Protein AF-0000000084342185 (afdb_homodimer)

Secondary structure (DSSP, 8-state):
-----EEEE--S-HHHHHHHHHHHHHHHS---EEE--TTS----EEEEEEEETTEEEEEEEE-SEEEEE-HHHHHT--S-EEEEEEEEES-EEEEETTEEEEE-TT-EEEEETTS-EEEEE-S-EEEEEEEEEHHHHHHHHTT----S-----TTSHHHHHHHHHHHHHHHHGGG--HHHHHHHHHHHHHHHHHHHHHS----TTTTHHHHHHHHHHHHHHHTTTTT--HHHHHHHTT--HHHHHHHHHTTT--HHHHHHHHHHHHHHHHHHH----HHHHHHHTT-SSHHHHHHHHHHHHSS-HHHHHHHHHTT--S------------------------/-----EEEE--S-HHHHHHHHHHHHHHHS---EEE--TTSS---EEEEEEEETTEEEEEEEE-SEEEEE-HHHHHT--S-EEEEEEEEES-EEEEETTEEEEE-TT-EEEEETTS-EEEEE-S-EEEEEEEEEHHHHHHHT-S----S-B---TTSHHHHHHHHHHHHHHHHGGG--HHHHHHHHHHHHHHHHHHHHHT----TTTTHHHHHHHHHHHHHHHTTTTT--HHHHHHHTTS-HHHHHHHHHTTT--HHHHHHHHHHHHHHHHHHH----HHHHHHHTT-SSHHHHHHHHHHHHSS-HHHHHHHHHSTT--------------------------

Foldseek 3Di:
DQQDKDKDKQDDDQVCRQVSVQVVCCVQPFHKRKADDPPPPDKMKMKIWGDLPPKIKMKMKIFWMKIKDDPVRLVVDDAKKKKKKAWQAAWKWKDWPRDIDIHHHQFIWIFISNGMMMMTGHGITIMMMMIGGLLLLCLQQNLQQLPGTDGQGSVDPLNVVLVVLVVVCVVCSNPDDPVVSNVSSVVNSVSVVVSSVSPPVPDVVVCVLVVLSNVLLVVLLVQQQDPDDLCNSCVVSVHDSVSQQCSQVVRPHGSVRSSLSNLLVVLLVCLQPHPDDLQVSCVRRPHPGSVVSQVSNCVSPVHGSVVSSCCNVVCNDPDPPPDCPPPPPPPPPPPPPVPPPD/DAQDKDKDKADDDPVCRQVSVQVVCCVQPFHKRKADDPPPPDKMKMKIWGDLPPKIKMKMKIFWMKIKDDPVRLVVDFAKKKKKKAWQAAWKWKDWPRDIDIHHHQWIKIFISNGMMMMTGHGITIMMMMIGGLLLLCQQQNPQQPPGTGTQGSVDPLNVVLVVLVVVCVVCSNPDDPVVSNVSSVVNSVSVVVSSVSPPPPPPVVCVLVVLRSVLRVVLSVQQQDPDDLCNSCVVSVHDSVVQQCSQVVRPHGSVRSSLSNLLSVLLVCLQPHPDDLQVSCVRRPHPGSVVSQVSNCVNRVHGSVVSSCCNVVVPPPPPVPPVPVPPPPPPCCVCPVPPPD

Nearest PDB structures (foldseek):
  5nla-assembly1_A  TM=6.655E-01  e=1.066E-16  Sinorhizobium meliloti 1021
  3mkl-assembly2_B  TM=9.297E-01  e=4.051E-05  Escherichia coli K-12
  3mkl-assembly1_A  TM=9.277E-01  e=9.573E-05  Escherichia coli K-12
  6p7t-assembly1_A  TM=4.410E-01  e=3.151E-09  Vibrio cholerae
  6xiu-assembly1_B-2  TM=4.130E-01  e=1.259E-09  Escherichia coli

InterPro domains:
  IPR009057 Homedomain-like superfamily [SSF46689] (262-311)
  IPR018060 AraC-like, DNA binding HTH domain [PF12833] (234-310)
  IPR018060 AraC-like, DNA binding HTH domain [PS01124] (214-311)
  IPR018060 AraC-like, DNA binding HTH domain [SM00342] (227-309)
  IPR018062 HTH domain AraC-type, conserved site [PS00041] (263-305)
  IPR020449 Transcription regulator HTH, AraC- type, HTH domain [PR00032] (278-293)
  IPR020449 Transcription regulator HTH, AraC- type, HTH domain [PR00032] (293-309)
  IPR035418 Transcription regulator HTH, AraC- type, ligand binding domain-like [PF14525] (21-196)
  IPR050204 AraC/XylS family transcriptional regulators [PTHR46796] (29-312)

Sequence (684 aa):
MTRDEEFWTTGGPADTVADQWREMLSATHLPWSVAVPPDQGPFTAWVRRWWIDDLALVDCECGPCSGSRTRRELAATEGEFVVVLTTLAGRETVSQNDADVGMRPGDAVAWDSTRPARFAVREPLAKRSLLIPRAALEEVAGRAPISGGVMLDGRKPATRLLTSYLDTLSRSLPELDQSAIIAARNATLELFIGALRSGTDTPATSMAQPALRAQMDRYIERHLLEAVTPKDVAAAHGVSVRTVNRIFNATGETVSEVIRVRRLARAREELAESDRSIATIAHRFGFSDTSHFSRSFKAQYGISPSAYRAERARGASVQRPVAAVHRAGVRRKETGVTVAQGMTRDEEFWTTGGPADTVADQWREMLSATHLPWSVAVPPDQGPFTAWVRRWWIDDLALVDCECGPCSGSRTRRELAATEGEFVVVLTTLAGRETVSQNDADVGMRPGDAVAWDSTRPARFAVREPLAKRSLLIPRAALEEVAGRAPISGGVMLDGRKPATRLLTSYLDTLSRSLPELDQSAIIAARNATLELFIGALRSGTDTPATSMAQPALRAQMDRYIERHLLEAVTPKDVAAAHGVSVRTVNRIFNATGETVSEVIRVRRLARAREELAESDRSIATIAHRFGFSDTSHFSRSFKAQYGISPSAYRAERARGASVQRPVAAVHRAGVRRKETGVTVAQG

Solvent-accessible surface area (backbone atoms only — not comparable to full-atom values): 35220 Å² total; per-residue (Å²): 80,69,73,53,70,43,79,48,66,62,71,78,59,78,87,48,39,49,59,51,48,31,51,49,39,34,73,71,71,49,48,46,49,61,49,57,64,81,85,70,61,85,75,45,35,38,38,38,35,36,63,36,73,83,28,36,41,33,41,38,35,34,42,49,30,35,36,37,28,49,72,69,31,46,70,69,41,86,76,51,35,38,36,37,42,31,32,66,36,48,39,38,35,41,31,45,92,89,40,76,45,78,41,43,57,61,28,33,38,31,40,36,56,86,46,55,36,38,40,39,29,80,36,59,28,32,34,39,35,39,41,35,40,44,62,60,50,26,46,72,64,26,43,52,49,72,62,70,58,48,68,38,56,32,85,38,47,32,34,40,51,38,54,53,43,49,55,54,44,67,74,37,51,81,64,39,50,71,55,23,31,51,17,49,36,53,21,49,51,31,27,48,51,12,22,58,55,61,65,56,78,65,59,69,76,74,34,61,40,51,39,42,43,49,44,47,37,51,50,40,57,32,12,27,28,24,94,68,40,49,61,51,56,8,48,32,57,66,42,48,49,65,53,44,39,47,55,30,40,71,28,75,23,48,53,64,54,34,40,50,46,31,22,46,43,52,43,50,50,43,46,68,66,37,88,68,52,66,55,45,48,21,46,30,42,60,30,93,38,49,64,59,31,38,51,50,37,20,71,64,69,74,43,41,60,67,57,50,30,47,33,48,70,60,16,45,62,75,80,66,74,85,65,84,75,74,70,81,71,77,72,75,73,72,75,72,74,70,77,71,82,118,102,69,73,55,70,44,80,48,66,62,73,80,57,80,86,48,39,48,59,52,48,30,51,49,39,34,73,71,72,47,46,44,48,61,48,57,63,82,85,70,63,84,75,46,34,37,38,38,36,36,64,36,74,83,29,36,42,31,41,36,36,33,42,47,31,35,37,37,29,46,72,68,30,46,70,69,41,81,54,50,34,39,36,37,40,32,31,66,36,48,40,37,35,42,32,36,91,90,41,76,44,79,40,43,57,58,29,29,36,33,37,42,54,85,48,55,34,36,39,38,30,80,37,59,28,32,35,39,35,38,42,35,39,45,55,60,48,29,67,73,60,16,60,64,45,80,63,62,58,41,73,41,53,33,83,38,44,32,36,39,51,37,54,53,44,51,55,54,44,67,73,40,51,79,64,41,50,71,55,23,29,51,18,49,37,54,20,50,52,31,28,50,51,12,24,58,55,61,65,59,76,65,58,74,74,72,37,50,45,52,40,46,42,44,47,49,22,51,36,41,33,6,14,30,56,42,96,69,41,48,61,52,55,7,59,41,67,74,41,48,48,64,51,42,40,46,59,31,41,72,46,75,36,49,54,63,54,43,43,52,46,40,24,44,38,53,40,50,51,38,43,66,53,40,88,58,52,66,54,34,39,18,49,27,42,61,29,92,37,47,66,58,29,37,50,50,36,21,70,62,60,64,42,42,58,66,55,50,26,44,48,50,72,39,27,61,70,67,76,60,70,79,59,78,70,74,68,79,69,76,69,72,74,72,72,71,73,71,76,73,82,118

Organism: Pseudonocardia thermophila (NCBI:txid1848)

Structure (mmCIF, N/CA/C/O backbone):
data_AF-0000000084342185-model_v1
#
loop_
_entity.id
_entity.type
_entity.pdbx_description
1 polymer 'AraC-type DNA-binding protein'
#
loop_
_atom_site.group_PDB
_atom_site.id
_atom_site.type_symbol
_atom_site.label_atom_id
_atom_site.label_alt_id
_atom_site.label_comp_id
_atom_site.label_asym_id
_atom_site.label_entity_id
_atom_site.label_seq_id
_atom_site.pdbx_PDB_ins_code
_atom_site.Cartn_x
_atom_site.Cartn_y
_atom_site.Cartn_z
_atom_site.occupancy
_atom_site.B_iso_or_equiv
_atom_site.auth_seq_id
_atom_site.auth_comp_id
_atom_site.auth_asym_id
_atom_site.auth_atom_id
_atom_site.pdbx_PDB_model_num
ATOM 1 N N . MET A 1 1 ? -0.624 18.109 -13.07 1 25.56 1 MET A N 1
ATOM 2 C CA . MET A 1 1 ? -0.358 18.125 -11.633 1 25.56 1 MET A CA 1
ATOM 3 C C . MET A 1 1 ? 1.118 17.859 -11.352 1 25.56 1 MET A C 1
ATOM 5 O O . MET A 1 1 ? 1.637 16.797 -11.68 1 25.56 1 MET A O 1
ATOM 9 N N . THR A 1 2 ? 1.854 18.734 -11.445 1 32.56 2 THR A N 1
ATOM 10 C CA . THR A 1 2 ? 3.309 18.703 -11.359 1 32.56 2 THR A CA 1
ATOM 11 C C . THR A 1 2 ? 3.762 18.078 -10.047 1 32.56 2 THR A C 1
ATOM 13 O O . THR A 1 2 ? 3.217 18.391 -8.984 1 32.56 2 THR A O 1
ATOM 16 N N . ARG A 1 3 ? 4.09 16.812 -9.992 1 44.78 3 ARG A N 1
ATOM 17 C CA . ARG A 1 3 ? 4.809 16.031 -8.992 1 44.78 3 ARG A CA 1
ATOM 18 C C . ARG A 1 3 ? 5.738 16.922 -8.172 1 44.78 3 ARG A C 1
ATOM 20 O O . ARG A 1 3 ? 6.938 17 -8.453 1 44.78 3 ARG A O 1
ATOM 27 N N . ASP A 1 4 ? 5.297 18.297 -7.801 1 53.16 4 ASP A N 1
ATOM 28 C CA . ASP A 1 4 ? 6.277 19.359 -7.605 1 53.16 4 ASP A CA 1
ATOM 29 C C . ASP A 1 4 ? 6.938 19.266 -6.234 1 53.16 4 ASP A C 1
ATOM 31 O O . ASP A 1 4 ? 6.254 19.047 -5.227 1 53.16 4 ASP A O 1
ATOM 35 N N . GLU A 1 5 ? 8.039 18.734 -6.184 1 58.62 5 GLU A N 1
ATOM 36 C CA . GLU A 1 5 ? 9.016 18.953 -5.121 1 58.62 5 GLU A CA 1
ATOM 37 C C . GLU A 1 5 ? 9.156 20.453 -4.812 1 58.62 5 GLU A C 1
ATOM 39 O O . GLU A 1 5 ? 9.203 21.266 -5.727 1 58.62 5 GLU A O 1
ATOM 44 N N . GLU A 1 6 ? 8.797 20.891 -3.533 1 68.38 6 GLU A N 1
ATOM 45 C CA . GLU A 1 6 ? 9.016 22.266 -3.088 1 68.38 6 GLU A CA 1
ATOM 46 C C . GLU A 1 6 ? 10.188 22.344 -2.113 1 68.38 6 GLU A C 1
ATOM 48 O O . GLU A 1 6 ? 10.383 21.453 -1.291 1 68.38 6 GLU A O 1
ATOM 53 N N . PHE A 1 7 ? 11.094 23.312 -2.363 1 68.75 7 PHE A N 1
ATOM 54 C CA . PHE A 1 7 ? 12.273 23.469 -1.523 1 68.75 7 PHE A CA 1
ATOM 55 C C . PHE A 1 7 ? 12.312 24.859 -0.897 1 68.75 7 PHE A C 1
ATOM 57 O O . PHE A 1 7 ? 12 25.859 -1.56 1 68.75 7 PHE A O 1
ATOM 64 N N . TRP A 1 8 ? 12.445 24.906 0.51 1 71.62 8 TRP A N 1
ATOM 65 C CA . TRP A 1 8 ? 12.594 26.141 1.271 1 71.62 8 TRP A CA 1
ATOM 66 C C . TRP A 1 8 ? 13.93 26.188 2.002 1 71.62 8 TRP A C 1
ATOM 68 O O . TRP A 1 8 ? 14.438 25.141 2.424 1 71.62 8 TRP A O 1
ATOM 78 N N . THR A 1 9 ? 14.656 27.219 2.008 1 76.19 9 THR A N 1
ATOM 79 C CA . THR A 1 9 ? 15.844 27.422 2.83 1 76.19 9 THR A CA 1
ATOM 80 C C . THR A 1 9 ? 15.797 28.766 3.539 1 76.19 9 THR A C 1
ATOM 82 O O . THR A 1 9 ? 15.203 29.719 3.029 1 76.19 9 THR A O 1
ATOM 85 N N . THR A 1 10 ? 16.094 28.75 4.793 1 73.25 10 THR A N 1
ATOM 86 C CA . THR A 1 10 ? 16.203 30.031 5.473 1 73.25 10 THR A CA 1
ATOM 87 C C . THR A 1 10 ? 17.484 30.766 5.027 1 73.25 10 THR A C 1
ATOM 89 O O . THR A 1 10 ? 18.469 30.125 4.648 1 73.25 10 THR A O 1
ATOM 92 N N . GLY A 1 11 ? 17.266 31.984 4.684 1 68.06 11 GLY A N 1
ATOM 93 C CA . GLY A 1 11 ? 18.359 32.875 4.359 1 68.06 11 GLY A CA 1
ATOM 94 C C . GLY A 1 11 ? 18.172 34.281 4.898 1 68.06 11 GLY A C 1
ATOM 95 O O . GLY A 1 11 ? 17.094 34.594 5.426 1 68.06 11 GLY A O 1
ATOM 96 N N . GLY A 1 12 ? 19.203 34.938 5.285 1 61.91 12 GLY A N 1
ATOM 97 C CA . GLY A 1 12 ? 19.141 36.375 5.582 1 61.91 12 GLY A CA 1
ATOM 98 C C . GLY A 1 12 ? 19.562 36.688 7.004 1 61.91 12 GLY A C 1
ATOM 99 O O . GLY A 1 12 ? 20.172 35.875 7.684 1 61.91 12 GLY A O 1
ATOM 100 N N . PRO A 1 13 ? 19.031 37.906 7.457 1 64.75 13 PRO A N 1
ATOM 101 C CA . PRO A 1 13 ? 19.453 38.406 8.766 1 64.75 13 PRO A CA 1
ATOM 102 C C . PRO A 1 13 ? 18.812 37.625 9.922 1 64.75 13 PRO A C 1
ATOM 104 O O . PRO A 1 13 ? 17.703 37.094 9.773 1 64.75 13 PRO A O 1
ATOM 107 N N . ALA A 1 14 ? 19.484 37.438 11.008 1 65.06 14 ALA A N 1
ATOM 108 C CA . ALA A 1 14 ? 19.109 36.719 12.211 1 65.06 14 ALA A CA 1
ATOM 109 C C . ALA A 1 14 ? 17.734 37.156 12.719 1 65.06 14 ALA A C 1
ATOM 111 O O . ALA A 1 14 ? 16.969 36.344 13.25 1 65.06 14 ALA A O 1
ATOM 112 N N . ASP A 1 15 ? 17.406 38.438 12.375 1 68.5 15 ASP A N 1
ATOM 113 C CA . ASP A 1 15 ? 16.203 39 12.984 1 68.5 15 ASP A CA 1
ATOM 114 C C . ASP A 1 15 ? 14.953 38.531 12.266 1 68.5 15 ASP A C 1
ATOM 116 O O . ASP A 1 15 ? 13.852 38.562 12.82 1 68.5 15 ASP A O 1
ATOM 120 N N . THR A 1 16 ? 15.18 38 11.141 1 81.38 16 THR A N 1
ATOM 121 C CA . THR A 1 16 ? 13.992 37.656 10.375 1 81.38 16 THR A CA 1
ATOM 122 C C . THR A 1 16 ? 13.898 36.125 10.219 1 81.38 16 THR A C 1
ATOM 124 O O . THR A 1 16 ? 12.898 35.625 9.711 1 81.38 16 THR A O 1
ATOM 127 N N . VAL A 1 17 ? 14.883 35.5 10.766 1 83.38 17 VAL A N 1
ATOM 128 C CA . VAL A 1 17 ? 14.992 34.094 10.477 1 83.38 17 VAL A CA 1
ATOM 129 C C . VAL A 1 17 ? 13.852 33.312 11.148 1 83.38 17 VAL A C 1
ATOM 131 O O . VAL A 1 17 ? 13.32 32.375 10.578 1 83.38 17 VAL A O 1
ATOM 134 N N . ALA A 1 18 ? 13.5 33.781 12.359 1 85.81 18 ALA A N 1
ATOM 135 C CA . ALA A 1 18 ? 12.414 33.094 13.07 1 85.81 18 ALA A CA 1
ATOM 136 C C . ALA A 1 18 ? 11.094 33.25 12.312 1 85.81 18 ALA A C 1
ATOM 138 O O . ALA A 1 18 ? 10.32 32.281 12.227 1 85.81 18 ALA A O 1
ATOM 139 N N . ASP A 1 19 ? 10.867 34.438 11.758 1 88.69 19 ASP A N 1
ATOM 140 C CA . ASP A 1 19 ? 9.648 34.656 10.984 1 88.69 19 ASP A CA 1
ATOM 141 C C . ASP A 1 19 ? 9.656 33.844 9.695 1 88.69 19 ASP A C 1
ATOM 143 O O . ASP A 1 19 ? 8.625 33.312 9.289 1 88.69 19 ASP A O 1
ATOM 147 N N . GLN A 1 20 ? 10.797 33.844 9.109 1 87.62 20 GLN A N 1
ATOM 148 C CA . GLN A 1 20 ? 10.93 33.031 7.898 1 87.62 20 GLN A CA 1
ATOM 149 C C . GLN A 1 20 ? 10.656 31.547 8.188 1 87.62 20 GLN A C 1
ATOM 151 O O . GLN A 1 20 ? 9.961 30.891 7.422 1 87.62 20 GLN A O 1
ATOM 156 N N . TRP A 1 21 ? 11.266 31.109 9.266 1 91.44 21 TRP A N 1
ATOM 157 C CA . TRP A 1 21 ? 11.086 29.719 9.672 1 91.44 21 TRP A CA 1
ATOM 158 C C . TRP A 1 21 ? 9.625 29.422 9.977 1 91.44 21 TRP A C 1
ATOM 160 O O . TRP A 1 21 ? 9.078 28.406 9.531 1 91.44 21 TRP A O 1
ATOM 170 N N . ARG A 1 22 ? 9 30.297 10.68 1 91.5 22 ARG A N 1
ATOM 171 C CA . ARG A 1 22 ? 7.582 30.156 10.992 1 91.5 22 ARG A CA 1
ATOM 172 C C . ARG A 1 22 ? 6.746 30.047 9.727 1 91.5 22 ARG A C 1
ATOM 174 O O . ARG A 1 22 ? 5.859 29.203 9.633 1 91.5 22 ARG A O 1
ATOM 181 N N . GLU A 1 23 ? 6.988 30.859 8.766 1 90.06 23 GLU A N 1
ATOM 182 C CA . GLU A 1 23 ? 6.254 30.859 7.504 1 90.06 23 GLU A CA 1
ATOM 183 C C . GLU A 1 23 ? 6.488 29.562 6.73 1 90.06 23 GLU A C 1
ATOM 185 O O . GLU A 1 23 ? 5.559 29.016 6.141 1 90.06 23 GLU A O 1
ATOM 190 N N . MET A 1 24 ? 7.73 29.172 6.789 1 89.44 24 MET A N 1
ATOM 191 C CA . MET A 1 24 ? 8.078 27.922 6.109 1 89.44 24 MET A CA 1
ATOM 192 C C . MET A 1 24 ? 7.34 26.734 6.719 1 89.44 24 MET A C 1
ATOM 194 O O . MET A 1 24 ? 6.746 25.938 6 1 89.44 24 MET A O 1
ATOM 198 N N . LEU A 1 25 ? 7.363 26.609 8.023 1 92.62 25 LEU A N 1
ATOM 199 C CA . LEU A 1 25 ? 6.668 25.531 8.711 1 92.62 25 LEU A CA 1
ATOM 200 C C . LEU A 1 25 ? 5.172 25.578 8.422 1 92.62 25 LEU A C 1
ATOM 202 O O . LEU A 1 25 ? 4.551 24.547 8.172 1 92.62 25 LEU A O 1
ATOM 206 N N . SER A 1 26 ? 4.641 26.797 8.453 1 91.31 26 SER A N 1
ATOM 207 C CA . SER A 1 26 ? 3.215 26.969 8.195 1 91.31 26 SER A CA 1
ATOM 208 C C . SER A 1 26 ? 2.857 26.516 6.777 1 91.31 26 SER A C 1
ATOM 210 O O . SER A 1 26 ? 1.807 25.906 6.562 1 91.31 26 SER A O 1
ATOM 212 N N . ALA A 1 27 ? 3.699 26.766 5.863 1 89 27 ALA A N 1
ATOM 213 C CA . ALA A 1 27 ? 3.447 26.453 4.457 1 89 27 ALA A CA 1
ATOM 214 C C . ALA A 1 27 ? 3.617 24.969 4.188 1 89 27 ALA A C 1
ATOM 216 O O . ALA A 1 27 ? 2.965 24.422 3.297 1 89 27 ALA A O 1
ATOM 217 N N . THR A 1 28 ? 4.461 24.328 4.93 1 90.31 28 THR A N 1
ATOM 218 C CA . THR A 1 28 ? 4.848 22.984 4.551 1 90.31 28 THR A CA 1
ATOM 219 C C . THR A 1 28 ? 4.258 21.953 5.516 1 90.31 28 THR A C 1
ATOM 221 O O . THR A 1 28 ? 4.008 20.812 5.141 1 90.31 28 THR A O 1
ATOM 224 N N . HIS A 1 29 ? 4.168 22.281 6.734 1 94.62 29 HIS A N 1
ATOM 225 C CA . HIS A 1 29 ? 3.6 21.406 7.758 1 94.62 29 HIS A CA 1
ATOM 226 C C . HIS A 1 29 ? 2.244 21.922 8.227 1 94.62 29 HIS A C 1
ATOM 228 O O . HIS A 1 29 ? 1.23 21.734 7.555 1 94.62 29 HIS A O 1
ATOM 234 N N . LEU A 1 30 ? 2.246 22.656 9.227 1 94.81 30 LEU A N 1
ATOM 235 C CA . LEU A 1 30 ? 1.118 23.312 9.875 1 94.81 30 LEU A CA 1
ATOM 236 C C . LEU A 1 30 ? 1.566 24.578 10.586 1 94.81 30 LEU A C 1
ATOM 238 O O . LEU A 1 30 ? 2.76 24.781 10.836 1 94.81 30 LEU A O 1
ATOM 242 N N . PRO A 1 31 ? 0.577 25.469 10.859 1 95.69 31 PRO A N 1
ATOM 243 C CA . PRO A 1 31 ? 0.958 26.672 11.609 1 95.69 31 PRO A CA 1
ATOM 244 C C . PRO A 1 31 ? 1.521 26.344 12.992 1 95.69 31 PRO A C 1
ATOM 246 O O . PRO A 1 31 ? 0.917 25.578 13.742 1 95.69 31 PRO A O 1
ATOM 249 N N . TRP A 1 32 ? 2.682 26.875 13.297 1 95.81 32 TRP A N 1
ATOM 250 C CA . TRP A 1 32 ? 3.359 26.766 14.578 1 95.81 32 TRP A CA 1
ATOM 251 C C . TRP A 1 32 ? 3.809 28.141 15.078 1 95.81 32 TRP A C 1
ATOM 253 O O . TRP A 1 32 ? 4.203 29 14.281 1 95.81 32 TRP A O 1
ATOM 263 N N . SER A 1 33 ? 3.701 28.375 16.344 1 95.31 33 SER A N 1
ATOM 264 C CA . SER A 1 33 ? 4.535 29.406 16.953 1 95.31 33 SER A CA 1
ATOM 265 C C . SER A 1 33 ? 5.953 28.906 17.188 1 95.31 33 SER A C 1
ATOM 267 O O . SER A 1 33 ? 6.152 27.781 17.672 1 95.31 33 SER A O 1
ATOM 269 N N . VAL A 1 34 ? 6.977 29.656 16.719 1 94.31 34 VAL A N 1
ATOM 270 C CA . VAL A 1 34 ? 8.336 29.125 16.781 1 94.31 34 VAL A CA 1
ATOM 271 C C . VAL A 1 34 ? 9.242 30.125 17.5 1 94.31 34 VAL A C 1
ATOM 273 O O . VAL A 1 34 ? 9 31.328 17.484 1 94.31 34 VAL A O 1
ATOM 276 N N . ALA A 1 35 ? 10.203 29.641 18.172 1 92.19 35 ALA A N 1
ATOM 277 C CA . ALA A 1 35 ? 11.266 30.406 18.812 1 92.19 35 ALA A CA 1
ATOM 278 C C . ALA A 1 35 ? 12.641 29.859 18.453 1 92.19 35 ALA A C 1
ATOM 280 O O . ALA A 1 35 ? 12.852 28.641 18.469 1 92.19 35 ALA A O 1
ATOM 281 N N . VAL A 1 36 ? 13.516 30.688 18.031 1 90.62 36 VAL A N 1
ATOM 282 C CA . VAL A 1 36 ? 14.914 30.359 17.75 1 90.62 36 VAL A CA 1
ATOM 283 C C . VAL A 1 36 ? 15.812 31 18.812 1 90.62 36 VAL A C 1
ATOM 285 O O . VAL A 1 36 ? 15.789 32.219 19.016 1 90.62 36 VAL A O 1
ATOM 288 N N . PRO A 1 37 ? 16.516 30.172 19.438 1 84.75 37 PRO A N 1
ATOM 289 C CA . PRO A 1 37 ? 17.391 30.75 20.453 1 84.75 37 PRO A CA 1
ATOM 290 C C . PRO A 1 37 ? 18.453 31.688 19.875 1 84.75 37 PRO A C 1
ATOM 292 O O . PRO A 1 37 ? 19.078 31.359 18.859 1 84.75 37 PRO A O 1
ATOM 295 N N . PRO A 1 38 ? 18.641 32.844 20.422 1 76.25 38 PRO A N 1
ATOM 296 C CA . PRO A 1 38 ? 19.578 33.812 19.875 1 76.25 38 PRO A CA 1
ATOM 297 C C . PRO A 1 38 ? 21.031 33.406 20.047 1 76.25 38 PRO A C 1
ATOM 299 O O . PRO A 1 38 ? 21.906 33.875 19.297 1 76.25 38 PRO A O 1
ATOM 302 N N . ASP A 1 39 ? 21.328 32.625 20.969 1 71.69 39 ASP A N 1
ATOM 303 C CA . ASP A 1 39 ? 22.719 32.406 21.359 1 71.69 39 ASP A CA 1
ATOM 304 C C . ASP A 1 39 ? 23.312 31.188 20.656 1 71.69 39 ASP A C 1
ATOM 306 O O . ASP A 1 39 ? 24.438 30.781 20.969 1 71.69 39 ASP A O 1
ATOM 310 N N . GLN A 1 40 ? 22.672 30.656 19.703 1 70.06 40 GLN A N 1
ATOM 311 C CA . GLN A 1 40 ? 23.203 29.391 19.172 1 70.06 40 GLN A CA 1
ATOM 312 C C . GLN A 1 40 ? 23.656 29.547 17.734 1 70.06 40 GLN A C 1
ATOM 314 O O . GLN A 1 40 ? 23.594 28.609 16.953 1 70.06 40 GLN A O 1
ATOM 319 N N . GLY A 1 41 ? 24.188 30.734 17.344 1 72.44 41 GLY A N 1
ATOM 320 C CA . GLY A 1 41 ? 24.703 30.891 15.984 1 72.44 41 GLY A CA 1
ATOM 321 C C . GLY A 1 41 ? 23.609 31.062 14.945 1 72.44 41 GLY A C 1
ATOM 322 O O . GLY A 1 41 ? 22.453 31.266 15.297 1 72.44 41 GLY A O 1
ATOM 323 N N . PRO A 1 42 ? 24.094 31.031 13.68 1 78.31 42 PRO A N 1
ATOM 324 C CA . PRO A 1 42 ? 23.125 31.25 12.602 1 78.31 42 PRO A CA 1
ATOM 325 C C . PRO A 1 42 ? 22.156 30.078 12.438 1 78.31 42 PRO A C 1
ATOM 327 O O . PRO A 1 42 ? 22.578 28.922 12.438 1 78.31 42 PRO A O 1
ATOM 330 N N . PHE A 1 43 ? 20.969 30.406 12.484 1 87.25 43 PHE A N 1
ATOM 331 C CA . PHE A 1 43 ? 19.922 29.422 12.281 1 87.25 43 PHE A CA 1
ATOM 332 C C . PHE A 1 43 ? 19.75 29.109 10.797 1 87.25 43 PHE A C 1
ATOM 334 O O . PHE A 1 43 ? 19.609 30.016 9.977 1 87.25 43 PHE A O 1
ATOM 341 N N . THR A 1 44 ? 19.891 27.891 10.508 1 86.31 44 THR A N 1
ATOM 342 C CA . THR A 1 44 ? 19.656 27.422 9.141 1 86.31 44 THR A CA 1
ATOM 343 C C . THR A 1 44 ? 18.609 26.312 9.117 1 86.31 44 THR A C 1
ATOM 345 O O . THR A 1 44 ? 18.531 25.484 10.031 1 86.31 44 THR A O 1
ATOM 348 N N . ALA A 1 45 ? 17.766 26.422 8.102 1 91 45 ALA A N 1
ATOM 349 C CA . ALA A 1 45 ? 16.766 25.375 7.918 1 91 45 ALA A CA 1
ATOM 350 C C . ALA A 1 45 ? 16.438 25.188 6.438 1 91 45 ALA A C 1
ATOM 352 O O . ALA A 1 45 ? 16.578 26.109 5.641 1 91 45 ALA A O 1
ATOM 353 N N . TRP A 1 46 ? 16.188 24 6.039 1 90.62 46 TRP A N 1
ATOM 354 C CA . TRP A 1 46 ? 15.602 23.75 4.727 1 90.62 46 TRP A CA 1
ATOM 355 C C . TRP A 1 46 ? 14.492 22.703 4.82 1 90.62 46 TRP A C 1
ATOM 357 O O . TRP A 1 46 ? 14.477 21.891 5.746 1 90.62 46 TRP A O 1
ATOM 367 N N . VAL A 1 47 ? 13.57 22.812 3.926 1 92.62 47 VAL A N 1
ATOM 368 C CA . VAL A 1 47 ? 12.43 21.906 3.857 1 92.62 47 VAL A CA 1
ATOM 369 C C . VAL A 1 47 ? 12.195 21.484 2.41 1 92.62 47 VAL A C 1
ATOM 371 O O . VAL A 1 47 ? 12.312 22.297 1.491 1 92.62 47 VAL A O 1
ATOM 374 N N . ARG A 1 48 ? 12.008 20.219 2.186 1 90.88 48 ARG A N 1
ATOM 375 C CA . ARG A 1 48 ? 11.555 19.672 0.914 1 90.88 48 ARG A CA 1
ATOM 376 C C . ARG A 1 48 ? 10.227 18.938 1.081 1 90.88 48 ARG A C 1
ATOM 378 O O . ARG A 1 48 ? 10.102 18.078 1.955 1 90.88 48 ARG A O 1
ATOM 385 N N . ARG A 1 49 ? 9.273 19.297 0.288 1 91.5 49 ARG A N 1
ATOM 386 C CA . ARG A 1 49 ? 7.965 18.656 0.382 1 91.5 49 ARG A CA 1
ATOM 387 C C . ARG A 1 49 ? 7.598 17.969 -0.928 1 91.5 49 ARG A C 1
ATOM 389 O O . ARG A 1 49 ? 7.832 18.516 -2.01 1 91.5 49 ARG A O 1
ATOM 396 N N . TRP A 1 50 ? 7.074 16.781 -0.787 1 88.5 50 TRP A N 1
ATOM 397 C CA . TRP A 1 50 ? 6.445 16.062 -1.891 1 88.5 50 TRP A CA 1
ATOM 398 C C . TRP A 1 50 ? 4.98 15.758 -1.583 1 88.5 50 TRP A C 1
ATOM 400 O O . TRP A 1 50 ? 4.629 15.469 -0.438 1 88.5 50 TRP A O 1
ATOM 410 N N . TRP A 1 51 ? 4.27 15.836 -2.627 1 87.31 51 TRP A N 1
ATOM 411 C CA . TRP A 1 51 ? 2.881 15.422 -2.479 1 87.31 51 TRP A CA 1
ATOM 412 C C . TRP A 1 51 ? 2.689 13.984 -2.943 1 87.31 51 TRP A C 1
ATOM 414 O O . TRP A 1 51 ? 3.252 13.57 -3.961 1 87.31 51 TRP A O 1
ATOM 424 N N . ILE A 1 52 ? 2.07 13.234 -2.186 1 90.44 52 ILE A N 1
ATOM 425 C CA . ILE A 1 52 ? 1.549 11.922 -2.541 1 90.44 52 ILE A CA 1
ATOM 426 C C . ILE A 1 52 ? 0.025 11.977 -2.627 1 90.44 52 ILE A C 1
ATOM 428 O O . ILE A 1 52 ? -0.669 11.641 -1.665 1 90.44 52 ILE A O 1
ATOM 432 N N . ASP A 1 53 ? -0.425 12.391 -3.75 1 83.12 53 ASP A N 1
ATOM 433 C CA . ASP A 1 53 ? -1.83 12.75 -3.908 1 83.12 53 ASP A CA 1
ATOM 434 C C . ASP A 1 53 ? -2.26 13.766 -2.85 1 83.12 53 ASP A C 1
ATOM 436 O O . ASP A 1 53 ? -1.759 14.891 -2.82 1 83.12 53 ASP A O 1
ATOM 440 N N . ASP A 1 54 ? -3.023 13.336 -1.848 1 81.75 54 ASP A N 1
ATOM 441 C CA . ASP A 1 54 ? -3.514 14.281 -0.846 1 81.75 54 ASP A CA 1
ATOM 442 C C . ASP A 1 54 ? -2.68 14.203 0.431 1 81.75 54 ASP A C 1
ATOM 444 O O . ASP A 1 54 ? -2.922 14.953 1.381 1 81.75 54 ASP A O 1
ATOM 448 N N . LEU A 1 55 ? -1.707 13.312 0.452 1 91.75 55 LEU A N 1
ATOM 449 C CA . LEU A 1 55 ? -0.75 13.266 1.553 1 91.75 55 LEU A CA 1
ATOM 450 C C . LEU A 1 55 ? 0.465 14.133 1.254 1 91.75 55 LEU A C 1
ATOM 452 O O . LEU A 1 55 ? 0.73 14.461 0.095 1 91.75 55 LEU A O 1
ATOM 456 N N . ALA A 1 56 ? 1.172 14.531 2.275 1 93.69 56 ALA A N 1
ATOM 457 C CA . ALA A 1 56 ? 2.41 15.281 2.082 1 93.69 56 ALA A CA 1
ATOM 458 C C . ALA A 1 56 ? 3.57 14.625 2.826 1 93.69 56 ALA A C 1
ATOM 460 O O . ALA A 1 56 ? 3.428 14.227 3.984 1 93.69 56 ALA A O 1
ATOM 461 N N . LEU A 1 57 ? 4.594 14.398 2.139 1 95.38 57 LEU A N 1
ATOM 462 C CA . LEU A 1 57 ? 5.855 13.945 2.711 1 95.38 57 LEU A CA 1
ATOM 463 C C . LEU A 1 57 ? 6.871 15.078 2.754 1 95.38 57 LEU A C 1
ATOM 465 O O . LEU A 1 57 ? 7.207 15.656 1.717 1 95.38 57 LEU A O 1
ATOM 469 N N . VAL A 1 58 ? 7.367 15.391 3.963 1 95.88 58 VAL A N 1
ATOM 470 C CA . VAL A 1 58 ? 8.195 16.578 4.133 1 95.88 58 VAL A CA 1
ATOM 471 C C . VAL A 1 58 ? 9.508 16.203 4.812 1 95.88 58 VAL A C 1
ATOM 473 O O . VAL A 1 58 ? 9.508 15.672 5.926 1 95.88 58 VAL A O 1
ATOM 476 N N . ASP A 1 59 ? 10.586 16.438 4.133 1 94.75 59 ASP A N 1
ATOM 477 C CA . ASP A 1 59 ? 11.906 16.359 4.754 1 94.75 59 ASP A CA 1
ATOM 478 C C . ASP A 1 59 ? 12.344 17.734 5.258 1 94.75 59 ASP A C 1
ATOM 480 O O . ASP A 1 59 ? 12.148 18.75 4.578 1 94.75 59 ASP A O 1
ATOM 484 N N . CYS A 1 60 ? 12.812 17.719 6.441 1 96 60 CYS A N 1
ATOM 485 C CA . CYS A 1 60 ? 13.172 18.984 7.078 1 96 60 CYS A CA 1
ATOM 486 C C . CYS A 1 60 ? 14.5 18.859 7.828 1 96 60 CYS A C 1
ATOM 488 O O . CYS A 1 60 ? 14.727 17.875 8.523 1 96 60 CYS A O 1
ATOM 490 N N . GLU A 1 61 ? 15.383 19.797 7.633 1 95.12 61 GLU A N 1
ATOM 491 C CA . GLU A 1 61 ? 16.562 20 8.477 1 95.12 61 GLU A CA 1
ATOM 492 C C . GLU A 1 61 ? 16.578 21.391 9.102 1 95.12 61 GLU A C 1
ATOM 494 O O . GLU A 1 61 ? 16.25 22.375 8.438 1 95.12 61 GLU A O 1
ATOM 499 N N . CYS A 1 62 ? 16.891 21.438 10.336 1 94.44 62 CYS A N 1
ATOM 500 C CA . CYS A 1 62 ? 16.922 22.75 10.984 1 94.44 62 CYS A CA 1
ATOM 501 C C . CYS A 1 62 ? 17.859 22.734 12.188 1 94.44 62 CYS A C 1
ATOM 503 O O . CYS A 1 62 ? 18.219 21.672 12.688 1 94.44 62 CYS A O 1
ATOM 505 N N . GLY A 1 63 ? 18.297 23.875 12.555 1 92.19 63 GLY A N 1
ATOM 506 C CA . GLY A 1 63 ? 19.031 24.047 13.797 1 92.19 63 GLY A CA 1
ATOM 507 C C . GLY A 1 63 ? 18.125 24.078 15.016 1 92.19 63 GLY A C 1
ATOM 508 O O . GLY A 1 63 ? 16.922 23.828 14.914 1 92.19 63 GLY A O 1
ATOM 509 N N . PRO A 1 64 ? 18.734 24.344 16.188 1 93.06 64 PRO A N 1
ATOM 510 C CA . PRO A 1 64 ? 17.969 24.375 17.422 1 93.06 64 PRO A CA 1
ATOM 511 C C . PRO A 1 64 ? 16.828 25.406 17.391 1 93.06 64 PRO A C 1
ATOM 513 O O . PRO A 1 64 ? 17.016 26.531 16.953 1 93.06 64 PRO A O 1
ATOM 516 N N . CYS A 1 65 ? 15.672 24.984 17.797 1 94.5 65 CYS A N 1
ATOM 517 C CA . CYS A 1 65 ? 14.461 25.812 17.844 1 94.5 65 CYS A CA 1
ATOM 518 C C . CYS A 1 65 ? 13.367 25.109 18.641 1 94.5 65 CYS A C 1
ATOM 520 O O . CYS A 1 65 ? 13.555 23.969 19.094 1 94.5 65 CYS A O 1
ATOM 522 N N . SER A 1 66 ? 12.391 25.781 18.953 1 95 66 SER A N 1
ATOM 523 C CA . SER A 1 66 ? 11.211 25.203 19.594 1 95 66 SER A CA 1
ATOM 524 C C . SER A 1 66 ? 9.922 25.75 19 1 95 66 SER A C 1
ATOM 526 O O . SER A 1 66 ? 9.945 26.766 18.281 1 95 66 SER A O 1
ATOM 528 N N . GLY A 1 67 ? 8.867 25.016 19.203 1 96.06 67 GLY A N 1
ATOM 529 C CA . GLY A 1 67 ? 7.582 25.453 18.672 1 96.06 67 GLY A CA 1
ATOM 530 C C . GLY A 1 67 ? 6.402 24.891 19.453 1 96.06 67 GLY A C 1
ATOM 531 O O . GLY A 1 67 ? 6.562 23.969 20.25 1 96.06 67 GLY A O 1
ATOM 532 N N . SER A 1 68 ? 5.293 25.609 19.297 1 96.06 68 SER A N 1
ATOM 533 C CA . SER A 1 68 ? 4.062 25.172 19.953 1 96.06 68 SER A CA 1
ATOM 534 C C . SER A 1 68 ? 2.844 25.438 19.078 1 96.06 68 SER A C 1
ATOM 536 O O . SER A 1 68 ? 2.848 26.359 18.25 1 96.06 68 SER A O 1
ATOM 538 N N . ARG A 1 69 ? 1.932 24.547 19.141 1 95.56 69 ARG A N 1
ATOM 539 C CA . ARG A 1 69 ? 0.596 24.719 18.578 1 95.56 69 ARG A CA 1
ATOM 540 C C . ARG A 1 69 ? -0.453 24.812 19.688 1 95.56 69 ARG A C 1
ATOM 542 O O . ARG A 1 69 ? -0.701 23.844 20.406 1 95.56 69 ARG A O 1
ATOM 549 N N . THR A 1 70 ? -0.947 26.016 19.844 1 93.62 70 THR A N 1
ATOM 550 C CA . THR A 1 70 ? -2.008 26.297 20.812 1 93.62 70 THR A CA 1
ATOM 551 C C . THR A 1 70 ? -3.311 26.641 20.094 1 93.62 70 THR A C 1
ATOM 553 O O . THR A 1 70 ? -3.475 26.328 18.906 1 93.62 70 THR A O 1
ATOM 556 N N . ARG A 1 71 ? -4.262 27.203 20.797 1 90.69 71 ARG A N 1
ATOM 557 C CA . ARG A 1 71 ? -5.586 27.516 20.266 1 90.69 71 ARG A CA 1
ATOM 558 C C . ARG A 1 71 ? -5.484 28.328 18.984 1 90.69 71 ARG A C 1
ATOM 560 O O . ARG A 1 71 ? -6.219 28.094 18.031 1 90.69 71 ARG A O 1
ATOM 567 N N . ARG A 1 72 ? -4.59 29.297 18.984 1 92.56 72 ARG A N 1
ATOM 568 C CA . ARG A 1 72 ? -4.434 30.188 17.828 1 92.56 72 ARG A CA 1
ATOM 569 C C . ARG A 1 72 ? -4 29.406 16.594 1 92.56 72 ARG A C 1
ATOM 571 O O . ARG A 1 72 ? -4.594 29.547 15.523 1 92.56 72 ARG A O 1
ATOM 578 N N . GLU A 1 73 ? -2.928 28.625 16.719 1 93.69 73 GLU A N 1
ATOM 579 C CA . GLU A 1 73 ? -2.404 27.828 15.594 1 93.69 73 GLU A CA 1
ATOM 580 C C . GLU A 1 73 ? -3.406 26.781 15.148 1 93.69 73 GLU A C 1
ATOM 582 O O . GLU A 1 73 ? -3.502 26.469 13.961 1 93.69 73 GLU A O 1
ATOM 587 N N . LEU A 1 74 ? -4.137 26.172 16.109 1 91.69 74 LEU A N 1
ATOM 588 C CA . LEU A 1 74 ? -5.156 25.188 15.773 1 91.69 74 LEU A CA 1
ATOM 589 C C . LEU A 1 74 ? -6.273 25.812 14.945 1 91.69 74 LEU A C 1
ATOM 591 O O . LEU A 1 74 ? -6.707 25.234 13.945 1 91.69 74 LEU A O 1
ATOM 595 N N . ALA A 1 75 ? -6.68 27.062 15.312 1 89.62 75 ALA A N 1
ATOM 596 C CA . ALA A 1 75 ? -7.742 27.766 14.602 1 89.62 75 ALA A CA 1
ATOM 597 C C . ALA A 1 75 ? -7.297 28.156 13.195 1 89.62 75 ALA A C 1
ATOM 599 O O . ALA A 1 75 ? -8.117 28.25 12.281 1 89.62 75 ALA A O 1
ATOM 600 N N . ALA A 1 76 ? -6.023 28.344 13.062 1 90.69 76 ALA A N 1
ATOM 601 C CA . ALA A 1 76 ? -5.48 28.781 11.773 1 90.69 76 ALA A CA 1
ATOM 602 C C . ALA A 1 76 ? -5.254 27.594 10.844 1 90.69 76 ALA A C 1
ATOM 604 O O . ALA A 1 76 ? -4.871 27.781 9.688 1 90.69 76 ALA A O 1
ATOM 605 N N . THR A 1 77 ? -5.426 26.391 11.281 1 88.75 77 THR A N 1
ATOM 606 C CA . THR A 1 77 ? -5.195 25.188 10.5 1 88.75 77 THR A CA 1
ATOM 607 C C . THR A 1 77 ? -6.449 24.812 9.719 1 88.75 77 THR A C 1
ATOM 609 O O . THR A 1 77 ? -7.52 24.625 10.297 1 88.75 77 THR A O 1
ATOM 612 N N . GLU A 1 78 ? -6.238 24.766 8.438 1 80.75 78 GLU A N 1
ATOM 613 C CA . GLU A 1 78 ? -7.324 24.281 7.59 1 80.75 78 GLU A CA 1
ATOM 614 C C . GLU A 1 78 ? -7.266 22.766 7.441 1 80.75 78 GLU A C 1
ATOM 616 O O . GLU A 1 78 ? -6.266 22.219 6.965 1 80.75 78 GLU A O 1
ATOM 621 N N . GLY A 1 79 ? -8.266 22.156 7.941 1 80.12 79 GLY A N 1
ATOM 622 C CA . GLY A 1 79 ? -8.32 20.703 7.887 1 80.12 79 GLY A CA 1
ATOM 623 C C . GLY A 1 79 ? -7.809 20.031 9.148 1 80.12 79 GLY A C 1
ATOM 624 O O . GLY A 1 79 ? -7.414 20.703 10.102 1 80.12 79 GLY A O 1
ATOM 625 N N . GLU A 1 80 ? -7.961 18.703 9.164 1 82.88 80 GLU A N 1
ATOM 626 C CA . GLU A 1 80 ? -7.492 17.875 10.273 1 82.88 80 GLU A CA 1
ATOM 627 C C . GLU A 1 80 ? -6.508 16.812 9.781 1 82.88 80 GLU A C 1
ATOM 629 O O . GLU A 1 80 ? -6.73 16.172 8.75 1 82.88 80 GLU A O 1
ATOM 634 N N . PHE A 1 81 ? -5.418 16.766 10.547 1 88.81 81 PHE A N 1
ATOM 635 C CA . PHE A 1 81 ? -4.363 15.875 10.086 1 88.81 81 PHE A CA 1
ATOM 636 C C . PHE A 1 81 ? -3.859 14.992 11.227 1 88.81 81 PHE A C 1
ATOM 638 O O . PHE A 1 81 ? -3.932 15.375 12.391 1 88.81 81 PHE A O 1
ATOM 645 N N . VAL A 1 82 ? -3.449 13.844 10.844 1 87.38 82 VAL A N 1
ATOM 646 C CA . VAL A 1 82 ? -2.516 13.062 11.648 1 87.38 82 VAL A CA 1
ATOM 647 C C . VAL A 1 82 ? -1.112 13.164 11.055 1 87.38 82 VAL A C 1
ATOM 649 O O . VAL A 1 82 ? -0.927 12.984 9.844 1 87.38 82 VAL A O 1
ATOM 652 N N . VAL A 1 83 ? -0.15 13.508 11.883 1 92.19 83 VAL A N 1
ATOM 653 C CA . VAL A 1 83 ? 1.203 13.727 11.375 1 92.19 83 VAL A CA 1
ATOM 654 C C . VAL A 1 83 ? 2.15 12.688 11.984 1 92.19 83 VAL A C 1
ATOM 656 O O . VAL A 1 83 ? 2.184 12.516 13.203 1 92.19 83 VAL A O 1
ATOM 659 N N . VAL A 1 84 ? 2.842 11.969 11.102 1 92.31 84 VAL A N 1
ATOM 660 C CA . VAL A 1 84 ? 3.883 11.039 11.539 1 92.31 84 VAL A CA 1
ATOM 661 C C . VAL A 1 84 ? 5.25 11.703 11.414 1 92.31 84 VAL A C 1
ATOM 663 O O . VAL A 1 84 ? 5.648 12.125 10.328 1 92.31 84 VAL A O 1
ATOM 666 N N . LEU A 1 85 ? 5.918 11.828 12.5 1 93.75 85 LEU A N 1
ATOM 667 C CA . LEU A 1 85 ? 7.25 12.414 12.531 1 93.75 85 LEU A CA 1
ATOM 668 C C . LEU A 1 85 ? 8.312 11.352 12.789 1 93.75 85 LEU A C 1
ATOM 670 O O . LEU A 1 85 ? 8.211 10.594 13.758 1 93.75 85 LEU A O 1
ATOM 674 N N . THR A 1 86 ? 9.266 11.211 11.891 1 93.06 86 THR A N 1
ATOM 675 C CA . THR A 1 86 ? 10.406 10.32 12.055 1 93.06 86 THR A CA 1
ATOM 676 C C . THR A 1 86 ? 11.703 11.117 12.188 1 93.06 86 THR A C 1
ATOM 678 O O . THR A 1 86 ? 12 11.977 11.352 1 93.06 86 THR A O 1
ATOM 681 N N . THR A 1 87 ? 12.445 10.836 13.203 1 93.44 87 THR A N 1
ATOM 682 C CA . THR A 1 87 ? 13.742 11.477 13.367 1 93.44 87 THR A CA 1
ATOM 683 C C . THR A 1 87 ? 14.812 10.734 12.57 1 93.44 87 THR A C 1
ATOM 685 O O . THR A 1 87 ? 15 9.531 12.758 1 93.44 87 THR A O 1
ATOM 688 N N . LEU A 1 88 ? 15.438 11.445 11.68 1 94.31 88 LEU A N 1
ATOM 689 C CA . LEU A 1 88 ? 16.469 10.836 10.859 1 94.31 88 LEU A CA 1
ATOM 690 C C . LEU A 1 88 ? 17.859 11.062 11.461 1 94.31 88 LEU A C 1
ATOM 692 O O . LEU A 1 88 ? 18.719 10.18 11.398 1 94.31 88 LEU A O 1
ATOM 696 N N . ALA A 1 89 ? 18.125 12.164 12.016 1 95.81 89 ALA A N 1
ATOM 697 C CA . ALA A 1 89 ? 19.344 12.523 12.719 1 95.81 89 ALA A CA 1
ATOM 698 C C . ALA A 1 89 ? 19.094 13.617 13.75 1 95.81 89 ALA A C 1
ATOM 700 O O . ALA A 1 89 ? 18.203 14.453 13.57 1 95.81 89 ALA A O 1
ATOM 701 N N . GLY A 1 90 ? 19.859 13.586 14.812 1 95.56 90 GLY A N 1
ATOM 702 C CA . GLY A 1 90 ? 19.688 14.555 15.875 1 95.56 90 GLY A CA 1
ATOM 703 C C . GLY A 1 90 ? 18.641 14.133 16.891 1 95.56 90 GLY A C 1
ATOM 704 O O . GLY A 1 90 ? 18.344 12.945 17.031 1 95.56 90 GLY A O 1
ATOM 705 N N . ARG A 1 91 ? 18.219 15.156 17.688 1 94.06 91 ARG A N 1
ATOM 706 C CA . ARG A 1 91 ? 17.266 14.859 18.75 1 94.06 91 ARG A CA 1
ATOM 707 C C . ARG A 1 91 ? 16.203 15.953 18.859 1 94.06 91 ARG A C 1
ATOM 709 O O . ARG A 1 91 ? 16.5 17.125 18.672 1 94.06 91 ARG A O 1
ATOM 716 N N . GLU A 1 92 ? 15.031 15.469 19.109 1 94.38 92 GLU A N 1
ATOM 717 C CA . GLU A 1 92 ? 13.898 16.359 19.328 1 94.38 92 GLU A CA 1
ATOM 718 C C . GLU A 1 92 ? 12.945 15.805 20.375 1 94.38 92 GLU A C 1
ATOM 720 O O . GLU A 1 92 ? 12.867 14.594 20.578 1 94.38 92 GLU A O 1
ATOM 725 N N . THR A 1 93 ? 12.453 16.656 21.156 1 93.5 93 THR A N 1
ATOM 726 C CA . THR A 1 93 ? 11.359 16.281 22.047 1 93.5 93 THR A CA 1
ATOM 727 C C . THR A 1 93 ? 10.016 16.75 21.5 1 93.5 93 THR A C 1
ATOM 729 O O . THR A 1 93 ? 9.906 17.891 21.031 1 93.5 93 THR A O 1
ATOM 732 N N . VAL A 1 94 ? 9.07 15.898 21.484 1 91.44 94 VAL A N 1
ATOM 733 C CA . VAL A 1 94 ? 7.711 16.203 21.047 1 91.44 94 VAL A CA 1
ATOM 734 C C . VAL A 1 94 ? 6.727 15.93 22.188 1 91.44 94 VAL A C 1
ATOM 736 O O . VAL A 1 94 ? 6.852 14.93 22.891 1 91.44 94 VAL A O 1
ATOM 739 N N . SER A 1 95 ? 5.844 16.844 22.359 1 90.06 95 SER A N 1
ATOM 740 C CA . SER A 1 95 ? 4.875 16.703 23.438 1 90.06 95 SER A CA 1
ATOM 741 C C . SER A 1 95 ? 3.449 16.891 22.938 1 90.06 95 SER A C 1
ATOM 743 O O . SER A 1 95 ? 3.182 17.812 22.156 1 90.06 95 SER A O 1
ATOM 745 N N . GLN A 1 96 ? 2.596 15.945 23.281 1 85.56 96 GLN A N 1
ATOM 746 C CA . GLN A 1 96 ? 1.155 16.078 23.078 1 85.56 96 GLN A CA 1
ATOM 747 C C . GLN A 1 96 ? 0.386 15.359 24.188 1 85.56 96 GLN A C 1
ATOM 749 O O . GLN A 1 96 ? 0.781 14.281 24.625 1 85.56 96 GLN A O 1
ATOM 754 N N . ASN A 1 97 ? -0.795 15.766 24.531 1 76.69 97 ASN A N 1
ATOM 755 C CA . ASN A 1 97 ? -1.659 15.211 25.578 1 76.69 97 ASN A CA 1
ATOM 756 C C . ASN A 1 97 ? -0.866 14.828 26.828 1 76.69 97 ASN A C 1
ATOM 758 O O . ASN A 1 97 ? -1.004 13.719 27.344 1 76.69 97 ASN A O 1
ATOM 762 N N . ASP A 1 98 ? 0.071 15.625 27.219 1 72.88 98 ASP A N 1
ATOM 763 C CA . ASP A 1 98 ? 0.854 15.492 28.453 1 72.88 98 ASP A CA 1
ATOM 764 C C . ASP A 1 98 ? 1.906 14.391 28.312 1 72.88 98 ASP A C 1
ATOM 766 O O . ASP A 1 98 ? 2.447 13.914 29.312 1 72.88 98 ASP A O 1
ATOM 770 N N . ALA A 1 99 ? 1.949 13.828 27.219 1 76.44 99 ALA A N 1
ATOM 771 C CA . ALA A 1 99 ? 3.037 12.891 26.938 1 76.44 99 ALA A CA 1
ATOM 772 C C . ALA A 1 99 ? 4.207 13.594 26.25 1 76.44 99 ALA A C 1
ATOM 774 O O . ALA A 1 99 ? 4.008 14.398 25.344 1 76.44 99 ALA A O 1
ATOM 775 N N . ASP A 1 100 ? 5.375 13.398 26.875 1 84.69 100 ASP A N 1
ATOM 776 C CA . ASP A 1 100 ? 6.621 13.922 26.328 1 84.69 100 ASP A CA 1
ATOM 777 C C . ASP A 1 100 ? 7.52 12.797 25.828 1 84.69 100 ASP A C 1
ATOM 779 O O . ASP A 1 100 ? 7.926 11.93 26.609 1 84.69 100 ASP A O 1
ATOM 783 N N . VAL A 1 101 ? 7.781 12.898 24.625 1 83.75 101 VAL A N 1
ATOM 784 C CA . VAL A 1 101 ? 8.578 11.82 24.047 1 83.75 101 VAL A CA 1
ATOM 785 C C . VAL A 1 101 ? 9.883 12.383 23.484 1 83.75 101 VAL A C 1
ATOM 787 O O . VAL A 1 101 ? 9.859 13.281 22.625 1 83.75 101 VAL A O 1
ATOM 790 N N . GLY A 1 102 ? 10.992 11.953 24.047 1 89.19 102 GLY A N 1
ATOM 791 C CA . GLY A 1 102 ? 12.281 12.219 23.422 1 89.19 102 GLY A CA 1
ATOM 792 C C . GLY A 1 102 ? 12.602 11.297 22.266 1 89.19 102 GLY A C 1
ATOM 793 O O . GLY A 1 102 ? 12.711 10.078 22.453 1 89.19 102 GLY A O 1
ATOM 794 N N . MET A 1 103 ? 12.797 11.961 21.156 1 89.31 103 MET A N 1
ATOM 795 C CA . MET A 1 103 ? 12.977 11.164 19.938 1 89.31 103 MET A CA 1
ATOM 796 C C . MET A 1 103 ? 14.453 11.047 19.578 1 89.31 103 MET A C 1
ATOM 798 O O . MET A 1 103 ? 15.188 12.031 19.609 1 89.31 103 MET A O 1
ATOM 802 N N . ARG A 1 104 ? 14.859 9.812 19.297 1 87.31 104 ARG A N 1
ATOM 803 C CA . ARG A 1 104 ? 16.172 9.5 18.75 1 87.31 104 ARG A CA 1
ATOM 804 C C . ARG A 1 104 ? 16.078 9.086 17.281 1 87.31 104 ARG A C 1
ATOM 806 O O . ARG A 1 104 ? 14.992 8.789 16.781 1 87.31 104 ARG A O 1
ATOM 813 N N . PRO A 1 105 ? 17.266 9.133 16.609 1 89.25 105 PRO A N 1
ATOM 814 C CA . PRO A 1 105 ? 17.219 8.695 15.219 1 89.25 105 PRO A CA 1
ATOM 815 C C . PRO A 1 105 ? 16.578 7.316 15.055 1 89.25 105 PRO A C 1
ATOM 817 O O . PRO A 1 105 ? 16.938 6.379 15.773 1 89.25 105 PRO A O 1
ATOM 820 N N . GLY A 1 106 ? 15.609 7.258 14.203 1 83.06 106 GLY A N 1
ATOM 821 C CA . GLY A 1 106 ? 14.906 6.008 13.953 1 83.06 106 GLY A CA 1
ATOM 822 C C . GLY A 1 106 ? 13.555 5.941 14.633 1 83.06 106 GLY A C 1
ATOM 823 O O . GLY A 1 106 ? 12.703 5.129 14.258 1 83.06 106 GLY A O 1
ATOM 824 N N . ASP A 1 107 ? 13.336 6.809 15.594 1 84.5 107 ASP A N 1
ATOM 825 C CA . ASP A 1 107 ? 12.047 6.828 16.281 1 84.5 107 ASP A CA 1
ATOM 826 C C . ASP A 1 107 ? 10.992 7.559 15.461 1 84.5 107 ASP A C 1
ATOM 828 O O . ASP A 1 107 ? 11.32 8.414 14.641 1 84.5 107 ASP A O 1
ATOM 832 N N . ALA A 1 108 ? 9.75 7.086 15.68 1 89.12 108 ALA A N 1
ATOM 833 C CA . ALA A 1 108 ? 8.625 7.73 15.016 1 89.12 108 ALA A CA 1
ATOM 834 C C . ALA A 1 108 ? 7.477 7.973 15.992 1 89.12 108 ALA A C 1
ATOM 836 O O . ALA A 1 108 ? 7.234 7.16 16.891 1 89.12 108 ALA A O 1
ATOM 837 N N . VAL A 1 109 ? 6.82 9.102 15.812 1 86.62 109 VAL A N 1
ATOM 838 C CA . VAL A 1 109 ? 5.648 9.414 16.625 1 86.62 109 VAL A CA 1
ATOM 839 C C . VAL A 1 109 ? 4.531 9.945 15.734 1 86.62 109 VAL A C 1
ATOM 841 O O . VAL A 1 109 ? 4.789 10.602 14.719 1 86.62 109 VAL A O 1
ATOM 844 N N . ALA A 1 110 ? 3.318 9.523 16.047 1 86.94 110 ALA A N 1
ATOM 845 C CA . ALA A 1 110 ? 2.137 10.086 15.391 1 86.94 110 ALA A CA 1
ATOM 846 C C . ALA A 1 110 ? 1.389 11.031 16.328 1 86.94 110 ALA A C 1
ATOM 848 O O . ALA A 1 110 ? 1.177 10.703 17.5 1 86.94 110 ALA A O 1
ATOM 849 N N . TRP A 1 111 ? 1.081 12.234 15.844 1 84.94 111 TRP A N 1
ATOM 850 C CA . TRP A 1 111 ? 0.344 13.172 16.688 1 84.94 111 TRP A CA 1
ATOM 851 C C . TRP A 1 111 ? -0.832 13.773 15.922 1 84.94 111 TRP A C 1
ATOM 853 O O . TRP A 1 111 ? -0.868 13.734 14.688 1 84.94 111 TRP A O 1
ATOM 863 N N . ASP A 1 112 ? -1.794 14.195 16.609 1 84.62 112 ASP A N 1
ATOM 864 C CA . ASP A 1 112 ? -3.068 14.711 16.125 1 84.62 112 ASP A CA 1
ATOM 865 C C . ASP A 1 112 ? -3.031 16.234 15.984 1 84.62 112 ASP A C 1
ATOM 867 O O . ASP A 1 112 ? -2.85 16.953 16.969 1 84.62 112 ASP A O 1
ATOM 871 N N . SER A 1 113 ? -3.326 16.75 14.797 1 88.19 113 SER A N 1
ATOM 872 C CA . SER A 1 113 ? -3.205 18.172 14.523 1 88.19 113 SER A CA 1
ATOM 873 C C . SER A 1 113 ? -4.301 18.969 15.219 1 88.19 113 SER A C 1
ATOM 875 O O . SER A 1 113 ? -4.219 20.188 15.32 1 88.19 113 SER A O 1
ATOM 877 N N . THR A 1 114 ? -5.297 18.266 15.727 1 84.44 114 THR A N 1
ATOM 878 C CA . THR A 1 114 ? -6.426 18.953 16.344 1 84.44 114 THR A CA 1
ATOM 879 C C . THR A 1 114 ? -6.184 19.172 17.828 1 84.44 114 THR A C 1
ATOM 881 O O . THR A 1 114 ? -7.023 19.75 18.531 1 84.44 114 THR A O 1
ATOM 884 N N . ARG A 1 115 ? -5.102 18.734 18.297 1 85.5 115 ARG A N 1
ATOM 885 C CA . ARG A 1 115 ? -4.73 18.906 19.703 1 85.5 115 ARG A CA 1
ATOM 886 C C . ARG A 1 115 ? -3.447 19.719 19.828 1 85.5 115 ARG A C 1
ATOM 888 O O . ARG A 1 115 ? -2.586 19.672 18.953 1 85.5 115 ARG A O 1
ATOM 895 N N . PRO A 1 116 ? -3.363 20.391 21 1 90.88 116 PRO A N 1
ATOM 896 C CA . PRO A 1 116 ? -2.129 21.141 21.219 1 90.88 116 PRO A CA 1
ATOM 897 C C . PRO A 1 116 ? -0.888 20.25 21.234 1 90.88 116 PRO A C 1
ATOM 899 O O . PRO A 1 116 ? -0.95 19.109 21.703 1 90.88 116 PRO A O 1
ATOM 902 N N . ALA A 1 117 ? 0.188 20.797 20.766 1 92.12 117 ALA A N 1
ATOM 903 C CA . ALA A 1 117 ? 1.453 20.062 20.719 1 92.12 117 ALA A CA 1
ATOM 904 C C . ALA A 1 117 ? 2.641 21.016 20.844 1 92.12 117 ALA A C 1
ATOM 906 O O . ALA A 1 117 ? 2.502 22.219 20.641 1 92.12 117 ALA A O 1
ATOM 907 N N . ARG A 1 118 ? 3.715 20.516 21.266 1 94.81 118 ARG A N 1
ATOM 908 C CA . ARG A 1 118 ? 4.969 21.25 21.375 1 94.81 118 ARG A CA 1
ATOM 909 C C . ARG A 1 118 ? 6.141 20.406 20.875 1 94.81 118 ARG A C 1
ATOM 911 O O . ARG A 1 118 ? 6.098 19.172 20.922 1 94.81 118 ARG A O 1
ATOM 918 N N . PHE A 1 119 ? 7.117 21.078 20.328 1 95.56 119 PHE A N 1
ATOM 919 C CA . PHE A 1 119 ? 8.367 20.391 20.016 1 95.56 119 PHE A CA 1
ATOM 920 C C . PHE A 1 119 ? 9.562 21.234 20.453 1 95.56 119 PHE A C 1
ATOM 922 O O . PHE A 1 119 ? 9.445 22.453 20.625 1 95.56 119 PHE A O 1
ATOM 929 N N . ALA A 1 120 ? 10.68 20.609 20.734 1 96.31 120 ALA A N 1
ATOM 930 C CA . ALA A 1 120 ? 11.945 21.266 21.062 1 96.31 120 ALA A CA 1
ATOM 931 C C . ALA A 1 120 ? 13.117 20.547 20.391 1 96.31 120 ALA A C 1
ATOM 933 O O . ALA A 1 120 ? 13.328 19.359 20.609 1 96.31 120 ALA A O 1
ATOM 934 N N . VAL A 1 121 ? 13.805 21.312 19.562 1 95.69 121 VAL A N 1
ATOM 935 C CA . VAL A 1 121 ? 15.016 20.844 18.906 1 95.69 121 VAL A CA 1
ATOM 936 C C . VAL A 1 121 ? 16.25 21.406 19.594 1 95.69 121 VAL A C 1
ATOM 938 O O . VAL A 1 121 ? 16.438 22.625 19.641 1 95.69 121 VAL A O 1
ATOM 941 N N . ARG A 1 122 ? 17.125 20.562 20.125 1 89 122 ARG A N 1
ATOM 942 C CA . ARG A 1 122 ? 18.25 21.047 20.922 1 89 122 ARG A CA 1
ATOM 943 C C . ARG A 1 122 ? 19.562 20.953 20.156 1 89 122 ARG A C 1
ATOM 945 O O . ARG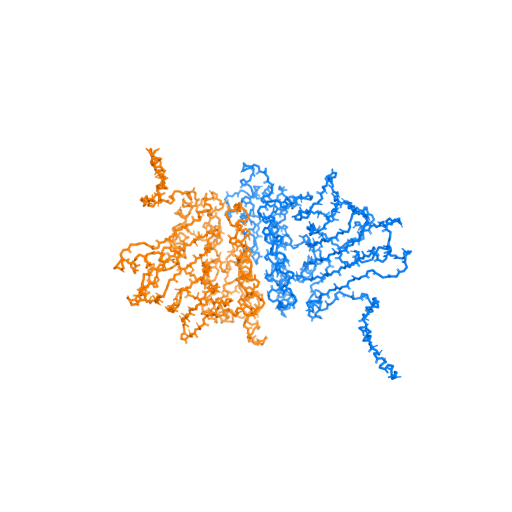 A 1 122 ? 20.562 21.578 20.531 1 89 122 ARG A O 1
ATOM 952 N N . GLU A 1 123 ? 19.609 20.219 19.125 1 92.44 123 GLU A N 1
ATOM 953 C CA . GLU A 1 123 ? 20.734 20.062 18.219 1 92.44 123 GLU A CA 1
ATOM 954 C C . GLU A 1 123 ? 20.266 19.953 16.766 1 92.44 123 GLU A C 1
ATOM 956 O O . GLU A 1 123 ? 19.078 19.781 16.516 1 92.44 123 GLU A O 1
ATOM 961 N N . PRO A 1 124 ? 21.219 20.219 15.828 1 93.56 124 PRO A N 1
ATOM 962 C CA . PRO A 1 124 ? 20.797 20.078 14.43 1 93.56 124 PRO A CA 1
ATOM 963 C C . PRO A 1 124 ? 20 18.812 14.172 1 93.56 124 PRO A C 1
ATOM 965 O O . PRO A 1 124 ? 20.406 17.719 14.602 1 93.56 124 PRO A O 1
ATOM 968 N N . LEU A 1 125 ? 18.906 19 13.531 1 96.5 125 LEU A N 1
ATOM 969 C CA . LEU A 1 125 ? 17.938 17.922 13.383 1 96.5 125 LEU A CA 1
ATOM 970 C C . LEU A 1 125 ? 17.625 17.672 11.906 1 96.5 125 LEU A C 1
ATOM 972 O O . LEU A 1 125 ? 17.516 18.609 11.117 1 96.5 125 LEU A O 1
ATOM 976 N N . ALA A 1 126 ? 17.641 16.438 11.508 1 97.31 126 ALA A N 1
ATOM 977 C CA . ALA A 1 126 ? 17.016 15.977 10.273 1 97.31 126 ALA A CA 1
ATOM 978 C C . ALA A 1 126 ? 15.812 15.094 10.555 1 97.31 126 ALA A C 1
ATOM 980 O O . ALA A 1 126 ? 15.906 14.125 11.312 1 97.31 126 ALA A O 1
ATOM 981 N N . LYS A 1 127 ? 14.664 15.477 9.992 1 96.56 127 LYS A N 1
ATOM 982 C CA . LYS A 1 127 ? 13.461 14.695 10.25 1 96.56 127 LYS A CA 1
ATOM 9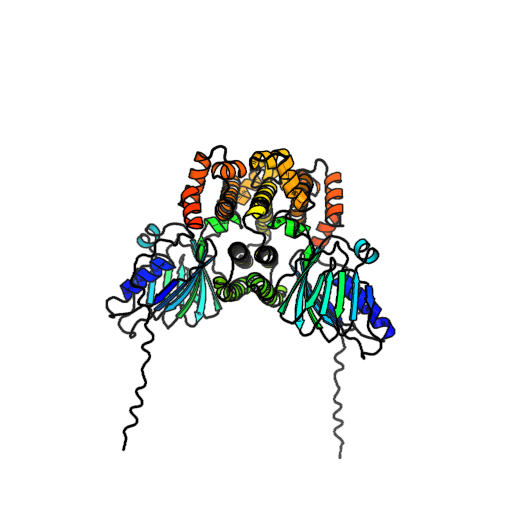83 C C . LYS A 1 127 ? 12.602 14.578 9 1 96.56 127 LYS A C 1
ATOM 985 O O . LYS A 1 127 ? 12.805 15.32 8.031 1 96.56 127 LYS A O 1
ATOM 990 N N . ARG A 1 128 ? 11.727 13.586 8.977 1 96.56 128 ARG A N 1
ATOM 991 C CA . ARG A 1 128 ? 10.719 13.375 7.945 1 96.56 128 ARG A CA 1
ATOM 992 C C . ARG A 1 128 ? 9.32 13.344 8.547 1 96.56 128 ARG A C 1
ATOM 994 O O . ARG A 1 128 ? 9.086 12.656 9.547 1 96.56 128 ARG A O 1
ATOM 1001 N N . SER A 1 129 ? 8.445 14.172 8.008 1 96.69 129 SER A N 1
ATOM 1002 C CA . SER A 1 129 ? 7.051 14.188 8.453 1 96.69 129 SER A CA 1
ATOM 1003 C C . SER A 1 129 ? 6.117 13.703 7.348 1 96.69 129 SER A C 1
ATOM 1005 O O . SER A 1 129 ? 6.305 14.047 6.176 1 96.69 129 SER A O 1
ATOM 1007 N N . LEU A 1 130 ? 5.207 12.859 7.672 1 96.44 130 LEU A N 1
ATOM 1008 C CA . LEU A 1 130 ? 4.09 12.477 6.816 1 96.44 130 LEU A CA 1
ATOM 1009 C C . LEU A 1 130 ? 2.785 13.078 7.324 1 96.44 130 LEU A C 1
ATOM 1011 O O . LEU A 1 130 ? 2.346 12.766 8.438 1 96.44 130 LEU A O 1
ATOM 1015 N N . LEU A 1 131 ? 2.207 14.008 6.562 1 94.56 131 LEU A N 1
ATOM 1016 C CA . LEU A 1 131 ? 0.916 14.594 6.906 1 94.56 131 LEU A CA 1
ATOM 1017 C C . LEU A 1 131 ? -0.222 13.836 6.23 1 94.56 131 LEU A C 1
ATOM 1019 O O . LEU A 1 131 ? -0.267 13.75 5 1 94.56 131 LEU A O 1
ATOM 1023 N N . ILE A 1 132 ? -1.117 13.305 7.023 1 90.62 132 ILE A N 1
ATOM 1024 C CA . ILE A 1 132 ? -2.252 12.523 6.543 1 90.62 132 ILE A CA 1
ATOM 1025 C C . ILE A 1 132 ? -3.557 13.227 6.91 1 90.62 132 ILE A C 1
ATOM 1027 O O . ILE A 1 132 ? -3.9 13.336 8.086 1 90.62 132 ILE A O 1
ATOM 1031 N N . PRO A 1 133 ? -4.258 13.703 5.875 1 84.56 133 PRO A N 1
ATOM 1032 C CA . PRO A 1 133 ? -5.586 14.211 6.215 1 84.56 133 PRO A CA 1
ATOM 1033 C C . PRO A 1 133 ? -6.465 13.164 6.898 1 84.56 133 PRO A C 1
ATOM 1035 O O . PRO A 1 133 ? -6.461 12 6.5 1 84.56 133 PRO A O 1
ATOM 1038 N N . ARG A 1 134 ? -7.125 13.555 7.891 1 76.5 134 ARG A N 1
ATOM 1039 C CA . ARG A 1 134 ? -7.996 12.641 8.617 1 76.5 134 ARG A CA 1
ATOM 1040 C C . ARG A 1 134 ? -9.008 11.992 7.676 1 76.5 134 ARG A C 1
ATOM 1042 O O . ARG A 1 134 ? -9.352 10.82 7.832 1 76.5 134 ARG A O 1
ATOM 1049 N N . ALA A 1 135 ? -9.461 12.781 6.77 1 70.81 135 ALA A N 1
ATOM 1050 C CA . ALA A 1 135 ? -10.422 12.281 5.793 1 70.81 135 ALA A CA 1
ATOM 1051 C C . ALA A 1 135 ? -9.852 11.102 5.016 1 70.81 135 ALA A C 1
ATOM 1053 O O . ALA A 1 135 ? -10.586 10.164 4.668 1 70.81 135 ALA A O 1
ATOM 1054 N N . ALA A 1 136 ? -8.586 11.102 4.703 1 75.56 136 ALA A N 1
ATOM 1055 C CA . ALA A 1 136 ? -7.93 10.016 3.988 1 75.56 136 ALA A CA 1
ATOM 1056 C C . ALA A 1 136 ? -7.875 8.75 4.844 1 75.56 136 ALA A C 1
ATOM 1058 O O . ALA A 1 136 ? -8.078 7.645 4.34 1 75.56 136 ALA A O 1
ATOM 1059 N N . LEU A 1 137 ? -7.562 8.883 6.102 1 73.12 137 LEU A N 1
ATOM 1060 C CA . LEU A 1 137 ? -7.496 7.746 7.008 1 73.12 137 LEU A CA 1
ATOM 1061 C C . LEU A 1 137 ? -8.852 7.059 7.117 1 73.12 137 LEU A C 1
ATOM 1063 O O . LEU A 1 137 ? -8.93 5.832 7.184 1 73.12 137 LEU A O 1
ATOM 1067 N N . GLU A 1 138 ? -9.812 7.867 7.109 1 63.12 138 GLU A N 1
ATOM 1068 C CA . GLU A 1 138 ? -11.172 7.355 7.25 1 63.12 138 GLU A CA 1
ATOM 1069 C C . GLU A 1 138 ? -11.57 6.516 6.043 1 63.12 138 GLU A C 1
ATOM 1071 O O . GLU A 1 138 ? -12.398 5.609 6.16 1 63.12 138 GLU A O 1
ATOM 1076 N N . GLU A 1 139 ? -10.953 6.766 4.883 1 59.78 139 GLU A N 1
ATOM 1077 C CA . GLU A 1 139 ? -11.234 6.004 3.668 1 59.78 139 GLU A CA 1
ATOM 1078 C C . GLU A 1 139 ? -10.789 4.551 3.814 1 59.78 139 GLU A C 1
ATOM 1080 O O . GLU A 1 139 ? -11.383 3.65 3.215 1 59.78 139 GLU A O 1
ATOM 1085 N N . VAL A 1 140 ? -9.727 4.387 4.523 1 58.09 140 VAL A N 1
ATOM 1086 C CA . VAL A 1 140 ? -9.117 3.064 4.59 1 58.09 140 VAL A CA 1
ATOM 1087 C C . VAL A 1 140 ? -9.516 2.373 5.891 1 58.09 140 VAL A C 1
ATOM 1089 O O . VAL A 1 140 ? -9.773 1.169 5.906 1 58.09 140 VAL A O 1
ATOM 1092 N N . ALA A 1 141 ? -9.312 3.006 7.031 1 53.91 141 ALA A N 1
ATOM 1093 C CA . ALA A 1 141 ? -9.508 2.41 8.352 1 53.91 141 ALA A CA 1
ATOM 1094 C C . ALA A 1 141 ? -10.945 2.596 8.836 1 53.91 141 ALA A C 1
ATOM 1096 O O . ALA A 1 141 ? -11.344 2.023 9.852 1 53.91 141 ALA A O 1
ATOM 1097 N N . GLY A 1 142 ? -11.641 2.885 8.102 1 42.31 142 GLY A N 1
ATOM 1098 C CA . GLY A 1 142 ? -12.914 3.287 8.68 1 42.31 142 GLY A CA 1
ATOM 1099 C C . GLY A 1 142 ? -12.781 4.363 9.742 1 42.31 142 GLY A C 1
ATOM 1100 O O . GLY A 1 142 ? -11.68 4.875 9.977 1 42.31 142 GLY A O 1
ATOM 1101 N N . ARG A 1 143 ? -13.805 4.992 10.258 1 37.91 143 ARG A N 1
ATOM 1102 C CA . ARG A 1 143 ? -13.797 6.082 11.227 1 37.91 143 ARG A CA 1
ATOM 1103 C C . ARG A 1 143 ? -13.219 5.617 12.562 1 37.91 143 ARG A C 1
ATOM 1105 O O . ARG A 1 143 ? -13.414 6.27 13.594 1 37.91 143 ARG A O 1
ATOM 1112 N N . ALA A 1 144 ? -12.688 4.438 12.539 1 39.78 144 ALA A N 1
ATOM 1113 C CA . ALA A 1 144 ? -12.164 4.18 13.875 1 39.78 144 ALA A CA 1
ATOM 1114 C C . ALA A 1 144 ? -11.266 5.324 14.344 1 39.78 144 ALA A C 1
ATOM 1116 O O . ALA A 1 144 ? -10.383 5.773 13.609 1 39.78 144 ALA A O 1
ATOM 1117 N N . PRO A 1 145 ? -11.828 5.938 15.312 1 41.09 145 PRO A N 1
ATOM 1118 C CA . PRO A 1 145 ? -11.07 7.086 15.828 1 41.09 145 PRO A CA 1
ATOM 1119 C C . PRO A 1 145 ? -9.602 6.754 16.078 1 41.09 145 PRO A C 1
ATOM 1121 O O . PRO A 1 145 ? -9.289 5.727 16.688 1 41.09 145 PRO A O 1
ATOM 1124 N N . ILE A 1 146 ? -8.742 6.828 15.086 1 47.41 146 ILE A N 1
ATOM 1125 C CA . ILE A 1 146 ? -7.352 6.875 15.523 1 47.41 146 ILE A CA 1
ATOM 1126 C C . ILE A 1 146 ? -7.219 7.805 16.734 1 47.41 146 ILE A C 1
ATOM 1128 O O . ILE A 1 146 ? -7.418 9.016 16.609 1 47.41 146 ILE A O 1
ATOM 1132 N N . SER A 1 147 ? -7.746 7.176 17.797 1 43.66 147 SER A N 1
ATOM 1133 C CA . SER A 1 147 ? -7.621 8.055 18.969 1 43.66 147 SER A CA 1
ATOM 1134 C C . SER A 1 147 ? -6.328 8.859 18.906 1 43.66 147 SER A C 1
ATOM 1136 O O . SER A 1 147 ? -5.305 8.367 18.422 1 43.66 147 SER A O 1
ATOM 1138 N N . GLY A 1 148 ? -6.414 10.039 18.953 1 46.34 148 GLY A N 1
ATOM 1139 C CA . GLY A 1 148 ? -5.383 11.062 19.047 1 46.34 148 GLY A CA 1
ATOM 1140 C C . GLY A 1 148 ? -4.195 10.633 19.891 1 46.34 148 GLY A C 1
ATOM 1141 O O . GLY A 1 148 ? -4.336 9.805 20.797 1 46.34 148 GLY A O 1
ATOM 1142 N N . GLY A 1 149 ? -3.047 10.891 19.484 1 49.62 149 GLY A N 1
ATOM 1143 C CA . GLY A 1 149 ? -1.787 10.883 20.219 1 49.62 149 GLY A CA 1
ATOM 1144 C C . GLY A 1 149 ? -1.141 9.516 20.281 1 49.62 149 GLY A C 1
ATOM 1145 O O . GLY A 1 149 ? -0.527 9.156 21.281 1 49.62 149 GLY A O 1
ATOM 1146 N N . VAL A 1 150 ? -1.466 8.734 19.281 1 57.72 150 VAL A N 1
ATOM 1147 C CA . VAL A 1 150 ? -0.847 7.426 19.5 1 57.72 150 VAL A CA 1
ATOM 1148 C C . VAL A 1 150 ? 0.619 7.473 19.062 1 57.72 150 VAL A C 1
ATOM 1150 O O . VAL A 1 150 ? 0.95 8.039 18.031 1 57.72 150 VAL A O 1
ATOM 1153 N N . MET A 1 151 ? 1.496 7.219 20.094 1 63.12 151 MET A N 1
ATOM 1154 C CA . MET A 1 151 ? 2.922 7.066 19.812 1 63.12 151 MET A CA 1
ATOM 1155 C C . MET A 1 151 ? 3.186 5.805 18.984 1 63.12 151 MET A C 1
ATOM 1157 O O . MET A 1 151 ? 2.689 4.73 19.328 1 63.12 151 MET A O 1
ATOM 1161 N N . LEU A 1 152 ? 3.682 6.047 17.766 1 76.69 152 LEU A N 1
ATOM 1162 C CA . LEU A 1 152 ? 4.219 4.91 17.031 1 76.69 152 LEU A CA 1
ATOM 1163 C C . LEU A 1 152 ? 5.602 4.527 17.547 1 76.69 152 LEU A C 1
ATOM 1165 O O . LEU A 1 152 ? 6.508 5.363 17.594 1 76.69 152 LEU A O 1
ATOM 1169 N N . ASP A 1 153 ? 5.711 3.438 18.234 1 74.56 153 ASP A N 1
ATOM 1170 C CA . ASP A 1 153 ? 7.012 2.951 18.672 1 74.56 153 ASP A CA 1
ATOM 1171 C C . ASP A 1 153 ? 7.883 2.545 17.484 1 74.56 153 ASP A C 1
ATOM 1173 O O . ASP A 1 153 ? 7.566 1.583 16.781 1 74.56 153 ASP A O 1
ATOM 1177 N N . GLY A 1 154 ? 8.93 3.352 17.219 1 75.25 154 GLY A N 1
ATOM 1178 C CA . GLY A 1 154 ? 9.836 3.127 16.094 1 75.25 154 GLY A CA 1
ATOM 1179 C C . GLY A 1 154 ? 10.508 1.767 16.141 1 75.25 154 GLY A C 1
ATOM 1180 O O . GLY A 1 154 ? 11.047 1.309 15.133 1 75.25 154 GLY A O 1
ATOM 1181 N N . ARG A 1 155 ? 10.461 1.146 17.281 1 77.12 155 ARG A N 1
ATOM 1182 C CA . ARG A 1 155 ? 11.117 -0.15 17.422 1 77.12 155 ARG A CA 1
ATOM 1183 C C . ARG A 1 155 ? 10.211 -1.279 16.953 1 77.12 155 ARG A C 1
ATOM 1185 O O . ARG A 1 155 ? 10.664 -2.404 16.734 1 77.12 155 ARG A O 1
ATOM 1192 N N . LYS A 1 156 ? 8.984 -1.025 16.781 1 85.88 156 LYS A N 1
ATOM 1193 C CA . LYS A 1 156 ? 8.031 -2.053 16.359 1 85.88 156 LYS A CA 1
ATOM 1194 C C . LYS A 1 156 ? 8.188 -2.357 14.875 1 85.88 156 LYS A C 1
ATOM 1196 O O . LYS A 1 156 ? 8.367 -1.445 14.062 1 85.88 156 LYS A O 1
ATOM 1201 N N . PRO A 1 157 ? 8.086 -3.6 14.562 1 88.88 157 PRO A N 1
ATOM 1202 C CA . PRO A 1 157 ? 8.312 -4.004 13.172 1 88.88 157 PRO A CA 1
ATOM 1203 C C . PRO A 1 157 ? 7.371 -3.299 12.195 1 88.88 157 PRO A C 1
ATOM 1205 O O . PRO A 1 157 ? 7.785 -2.924 11.094 1 88.88 157 PRO A O 1
ATOM 1208 N N . ALA A 1 158 ? 6.129 -3.109 12.594 1 90.06 158 ALA A N 1
ATOM 1209 C CA . ALA A 1 158 ? 5.164 -2.453 11.719 1 90.06 158 ALA A CA 1
ATOM 1210 C C . ALA A 1 158 ? 5.566 -1.004 11.453 1 90.06 158 ALA A C 1
ATOM 1212 O O . ALA A 1 158 ? 5.422 -0.509 10.328 1 90.06 158 ALA A O 1
ATOM 1213 N N . THR A 1 159 ? 6.039 -0.342 12.469 1 90.06 159 THR A N 1
ATOM 1214 C CA . THR A 1 159 ? 6.504 1.031 12.305 1 90.06 159 THR A CA 1
ATOM 1215 C C . THR A 1 159 ? 7.754 1.08 11.438 1 90.06 159 THR A C 1
ATOM 1217 O O . THR A 1 159 ? 7.883 1.953 10.578 1 90.06 159 THR A O 1
ATOM 1220 N N . ARG A 1 160 ? 8.633 0.153 11.656 1 91.25 160 ARG A N 1
ATOM 1221 C CA . ARG A 1 160 ? 9.844 0.083 10.844 1 91.25 160 ARG A CA 1
ATOM 1222 C C . ARG A 1 160 ? 9.5 -0.156 9.375 1 91.25 160 ARG A C 1
ATOM 1224 O O . ARG A 1 160 ? 10.148 0.403 8.484 1 91.25 160 ARG A O 1
ATOM 1231 N N . LEU A 1 161 ? 8.539 -1.018 9.141 1 93.81 161 LEU A N 1
ATOM 1232 C CA . LEU A 1 161 ? 8.109 -1.261 7.773 1 93.81 161 LEU A CA 1
ATOM 1233 C C . LEU A 1 161 ? 7.586 0.022 7.133 1 93.81 161 LEU A C 1
ATOM 1235 O O . LEU A 1 161 ? 7.941 0.343 5.996 1 93.81 161 LEU A O 1
ATOM 1239 N N . LEU A 1 162 ? 6.785 0.784 7.852 1 94.25 162 LEU A N 1
ATOM 1240 C CA . LEU A 1 162 ? 6.254 2.049 7.352 1 94.25 162 LEU A CA 1
ATOM 1241 C C . LEU A 1 162 ? 7.383 3.023 7.035 1 94.25 162 LEU A C 1
ATOM 1243 O O . LEU A 1 162 ? 7.434 3.586 5.941 1 94.25 162 LEU A O 1
ATOM 1247 N N . THR A 1 163 ? 8.297 3.197 7.984 1 93.06 163 THR A N 1
ATOM 1248 C CA . THR A 1 163 ? 9.344 4.203 7.816 1 93.06 163 THR A CA 1
ATOM 1249 C C . THR A 1 163 ? 10.297 3.805 6.695 1 93.06 163 THR A C 1
ATOM 1251 O O . THR A 1 163 ? 10.758 4.656 5.93 1 93.06 163 THR A O 1
ATOM 1254 N N . SER A 1 164 ? 10.633 2.525 6.559 1 93.5 164 SER A N 1
ATOM 1255 C CA . SER A 1 164 ? 11.484 2.055 5.473 1 93.5 164 SER A CA 1
ATOM 1256 C C . SER A 1 164 ? 10.805 2.248 4.117 1 93.5 164 SER A C 1
ATOM 1258 O O . SER A 1 164 ? 11.461 2.613 3.139 1 93.5 164 SER A O 1
ATOM 1260 N N . TYR A 1 165 ? 9.547 1.991 4.074 1 95.25 165 TYR A N 1
ATOM 1261 C CA . TYR A 1 165 ? 8.781 2.23 2.854 1 95.25 165 TYR A CA 1
ATOM 1262 C C . TYR A 1 165 ? 8.812 3.705 2.471 1 95.25 165 TYR A C 1
ATOM 1264 O O . TYR A 1 165 ? 9.039 4.047 1.308 1 95.25 165 TYR A O 1
ATOM 1272 N N . LEU A 1 166 ? 8.594 4.551 3.428 1 95.31 166 LEU A N 1
ATOM 1273 C CA . LEU A 1 166 ? 8.602 5.98 3.15 1 95.31 166 LEU A CA 1
ATOM 1274 C C . LEU A 1 166 ? 9.961 6.434 2.639 1 95.31 166 LEU A C 1
ATOM 1276 O O . LEU A 1 166 ? 10.047 7.34 1.806 1 95.31 166 LEU A O 1
ATOM 1280 N N . ASP A 1 167 ? 10.992 5.824 3.162 1 92.88 167 ASP A N 1
ATOM 1281 C CA . ASP A 1 167 ? 12.336 6.113 2.668 1 92.88 167 ASP A CA 1
ATOM 1282 C C . ASP A 1 167 ? 12.461 5.766 1.186 1 92.88 167 ASP A C 1
ATOM 1284 O O . ASP A 1 167 ? 12.969 6.566 0.396 1 92.88 167 ASP A O 1
ATOM 1288 N N . THR A 1 168 ? 11.984 4.629 0.862 1 91.44 168 THR A N 1
ATOM 1289 C CA . THR A 1 168 ? 12.008 4.188 -0.527 1 91.44 168 THR A CA 1
ATOM 1290 C C . THR A 1 168 ? 11.156 5.098 -1.401 1 91.44 168 THR A C 1
ATOM 1292 O O . THR A 1 168 ? 11.578 5.504 -2.486 1 91.44 168 THR A O 1
ATOM 1295 N N . LEU A 1 169 ? 9.984 5.418 -0.927 1 93.88 169 LEU A N 1
ATOM 1296 C CA . LEU A 1 169 ? 9.039 6.234 -1.671 1 93.88 169 LEU A CA 1
ATOM 1297 C C . LEU A 1 169 ? 9.602 7.625 -1.933 1 93.88 169 LEU A C 1
ATOM 1299 O O . LEU A 1 169 ? 9.469 8.156 -3.037 1 93.88 169 LEU A O 1
ATOM 1303 N N . SER A 1 170 ? 10.234 8.18 -0.949 1 90.88 170 SER A N 1
ATOM 1304 C CA . SER A 1 170 ? 10.781 9.523 -1.085 1 90.88 170 SER A CA 1
ATOM 1305 C C . SER A 1 170 ? 11.773 9.609 -2.238 1 90.88 170 SER A C 1
ATOM 1307 O O . SER A 1 170 ? 11.875 10.641 -2.906 1 90.88 170 SER A O 1
ATOM 1309 N N . ARG A 1 171 ? 12.438 8.562 -2.541 1 87.81 171 ARG A N 1
ATOM 1310 C CA . ARG A 1 171 ? 13.438 8.523 -3.605 1 87.81 171 ARG A CA 1
ATOM 1311 C C . ARG A 1 171 ? 12.781 8.312 -4.965 1 87.81 171 ARG A C 1
ATOM 1313 O O . ARG A 1 171 ? 13.336 8.695 -5.996 1 87.81 171 ARG A O 1
ATOM 1320 N N . SER A 1 172 ? 11.617 7.785 -4.961 1 89.38 172 SER A N 1
ATOM 1321 C CA . SER A 1 172 ? 10.969 7.391 -6.203 1 89.38 172 SER A CA 1
ATOM 1322 C C . SER A 1 172 ? 9.93 8.422 -6.637 1 89.38 172 SER A C 1
ATOM 1324 O O . SER A 1 172 ? 9.547 8.477 -7.809 1 89.38 172 SER A O 1
ATOM 1326 N N . LEU A 1 173 ? 9.445 9.203 -5.742 1 89 173 LEU A N 1
ATOM 1327 C CA . LEU A 1 173 ? 8.266 10.055 -5.918 1 89 173 LEU A CA 1
ATOM 1328 C C . LEU A 1 173 ? 8.422 10.953 -7.141 1 89 173 LEU A C 1
ATOM 1330 O O . LEU A 1 173 ? 7.508 11.062 -7.957 1 89 173 LEU A O 1
ATOM 1334 N N . PRO A 1 174 ? 9.641 11.516 -7.402 1 83.12 174 PRO A N 1
ATOM 1335 C CA . PRO A 1 174 ? 9.766 12.445 -8.531 1 83.12 174 PRO A CA 1
ATOM 1336 C C . PRO A 1 174 ? 9.531 11.766 -9.883 1 83.12 174 PRO A C 1
ATOM 1338 O O . PRO A 1 174 ? 9.195 12.438 -10.859 1 83.12 174 PRO A O 1
ATOM 1341 N N . GLU A 1 175 ? 9.633 10.484 -9.922 1 87.81 175 GLU A N 1
ATOM 1342 C CA . GLU A 1 175 ? 9.57 9.773 -11.195 1 87.81 175 GLU A CA 1
ATOM 1343 C C . GLU A 1 175 ? 8.25 9.031 -11.352 1 87.81 175 GLU A C 1
ATOM 1345 O O . GLU A 1 175 ? 7.965 8.477 -12.422 1 87.81 175 GLU A O 1
ATOM 1350 N N . LEU A 1 176 ? 7.449 9.039 -10.352 1 89.19 176 LEU A N 1
ATOM 1351 C CA . LEU A 1 176 ? 6.215 8.266 -10.406 1 89.19 176 LEU A CA 1
ATOM 1352 C C . LEU A 1 176 ? 5.152 8.984 -11.227 1 89.19 176 LEU A C 1
ATOM 1354 O O . LEU A 1 176 ? 5.027 10.211 -11.148 1 89.19 176 LEU A O 1
ATOM 1358 N N . ASP A 1 177 ? 4.438 8.219 -11.969 1 82.75 177 ASP A N 1
ATOM 1359 C CA . ASP A 1 177 ? 3.289 8.797 -12.664 1 82.75 177 ASP A CA 1
ATOM 1360 C C . ASP A 1 177 ? 2.055 8.812 -11.766 1 82.75 177 ASP A C 1
ATOM 1362 O O . ASP A 1 177 ? 2.111 8.367 -10.617 1 82.75 177 ASP A O 1
ATOM 1366 N N . GLN A 1 178 ? 1.033 9.344 -12.234 1 76.62 178 GLN A N 1
ATOM 1367 C CA . GLN A 1 178 ? -0.147 9.602 -11.414 1 76.62 178 GLN A CA 1
ATOM 1368 C C . GLN A 1 178 ? -0.736 8.305 -10.875 1 76.62 178 GLN A C 1
ATOM 1370 O O . GLN A 1 178 ? -1.133 8.227 -9.711 1 76.62 178 GLN A O 1
ATOM 1375 N N . SER A 1 179 ? -0.802 7.293 -11.68 1 76.31 179 SER A N 1
ATOM 1376 C CA . SER A 1 179 ? -1.339 6.012 -11.234 1 76.31 179 SER A CA 1
ATOM 1377 C C . SER A 1 179 ? -0.503 5.43 -10.102 1 76.31 179 SER A C 1
ATOM 1379 O O . SER A 1 179 ? -1.048 4.914 -9.117 1 76.31 179 SER A O 1
ATOM 1381 N N . ALA A 1 180 ? 0.81 5.605 -10.305 1 86 180 ALA A N 1
ATOM 1382 C CA . ALA A 1 180 ? 1.724 5.098 -9.281 1 86 180 ALA A CA 1
ATOM 1383 C C . ALA A 1 180 ? 1.625 5.918 -8 1 86 180 ALA A C 1
ATOM 1385 O O . ALA A 1 180 ? 1.775 5.383 -6.902 1 86 180 ALA A O 1
ATOM 1386 N N . ILE A 1 181 ? 1.327 7.191 -8.141 1 86.94 181 ILE A N 1
ATOM 1387 C CA . ILE A 1 181 ? 1.192 8.062 -6.977 1 86.94 181 ILE A CA 1
ATOM 1388 C C . ILE A 1 181 ? -0.046 7.664 -6.176 1 86.94 181 ILE A C 1
ATOM 1390 O O . ILE A 1 181 ? 0.001 7.586 -4.945 1 86.94 181 ILE A O 1
ATOM 1394 N N . ILE A 1 182 ? -1.097 7.402 -6.816 1 81.56 182 ILE A N 1
ATOM 1395 C CA . ILE A 1 182 ? -2.328 6.98 -6.152 1 81.56 182 ILE A CA 1
ATOM 1396 C C . ILE A 1 182 ? -2.1 5.656 -5.434 1 81.56 182 ILE A C 1
ATOM 1398 O O . ILE A 1 182 ? -2.508 5.488 -4.281 1 81.56 182 ILE A O 1
ATOM 1402 N N . ALA A 1 183 ? -1.427 4.762 -6.121 1 85.38 183 ALA A N 1
ATOM 1403 C CA . ALA A 1 183 ? -1.096 3.477 -5.512 1 85.38 183 ALA A CA 1
ATOM 1404 C C . ALA A 1 183 ? -0.216 3.666 -4.277 1 85.38 183 ALA A C 1
ATOM 1406 O O . ALA A 1 183 ? -0.443 3.035 -3.242 1 85.38 183 ALA A O 1
ATOM 1407 N N . ALA A 1 184 ? 0.752 4.523 -4.422 1 93.31 184 ALA A N 1
ATOM 1408 C CA . ALA A 1 184 ? 1.66 4.812 -3.314 1 93.31 184 ALA A CA 1
ATOM 1409 C C . ALA A 1 184 ? 0.907 5.414 -2.131 1 93.31 184 ALA A C 1
ATOM 1411 O O . ALA A 1 184 ? 1.185 5.082 -0.976 1 93.31 184 ALA A O 1
ATOM 1412 N N . ARG A 1 185 ? -0.016 6.285 -2.43 1 89.12 185 ARG A N 1
ATOM 1413 C CA . ARG A 1 185 ? -0.859 6.898 -1.408 1 89.12 185 ARG A CA 1
ATOM 1414 C C . ARG A 1 185 ? -1.639 5.84 -0.636 1 89.12 185 ARG A C 1
ATOM 1416 O O . ARG A 1 185 ? -1.634 5.832 0.597 1 89.12 185 ARG A O 1
ATOM 1423 N N . ASN A 1 186 ? -2.264 5.008 -1.332 1 85.19 186 ASN A N 1
ATOM 1424 C CA . ASN A 1 186 ? -3.07 3.969 -0.7 1 85.19 186 ASN A CA 1
ATOM 1425 C C . ASN A 1 186 ? -2.207 3.008 0.114 1 85.19 186 ASN A C 1
ATOM 1427 O O . ASN A 1 186 ? -2.586 2.609 1.217 1 85.19 186 ASN A O 1
ATOM 1431 N N . ALA A 1 187 ? -1.077 2.643 -0.448 1 92.5 187 ALA A N 1
ATOM 1432 C CA . ALA A 1 187 ? -0.144 1.786 0.279 1 92.5 187 ALA A CA 1
ATOM 1433 C C . ALA A 1 187 ? 0.325 2.455 1.568 1 92.5 187 ALA A C 1
ATOM 1435 O O . ALA A 1 187 ? 0.427 1.805 2.611 1 92.5 187 ALA A O 1
ATOM 1436 N N . THR A 1 188 ? 0.592 3.723 1.493 1 94.56 188 THR A N 1
ATOM 1437 C CA . THR A 1 188 ? 1.032 4.484 2.658 1 94.56 188 THR A CA 1
ATOM 1438 C C . THR A 1 188 ? -0.018 4.438 3.764 1 94.56 188 THR A C 1
ATOM 1440 O O . THR A 1 188 ? 0.307 4.184 4.926 1 94.56 188 THR A O 1
ATOM 1443 N N . LEU A 1 189 ? -1.234 4.629 3.402 1 87.38 189 LEU A N 1
ATOM 1444 C CA . LEU A 1 189 ? -2.322 4.633 4.375 1 87.38 189 LEU A CA 1
ATOM 1445 C C . LEU A 1 189 ? -2.473 3.262 5.027 1 87.38 189 LEU A C 1
ATOM 1447 O O . LEU A 1 189 ? -2.635 3.164 6.246 1 87.38 189 LEU A O 1
ATOM 1451 N N . GLU A 1 190 ? -2.371 2.223 4.277 1 85.06 190 GLU A N 1
ATOM 1452 C CA . GLU A 1 190 ? -2.473 0.871 4.816 1 85.06 190 GLU A CA 1
ATOM 1453 C C . GLU A 1 190 ? -1.365 0.597 5.832 1 85.06 190 GLU A C 1
ATOM 1455 O O . GLU A 1 190 ? -1.625 0.071 6.914 1 85.06 190 GLU A O 1
ATOM 1460 N N . LEU A 1 191 ? -0.199 0.938 5.445 1 92.06 191 LEU A N 1
ATOM 1461 C CA . LEU A 1 191 ? 0.94 0.66 6.312 1 92.06 191 LEU A CA 1
ATOM 1462 C C . LEU A 1 191 ? 0.867 1.492 7.59 1 92.06 191 LEU A C 1
ATOM 1464 O O . LEU A 1 191 ? 1.24 1.02 8.664 1 92.06 191 LEU A O 1
ATOM 1468 N N . PHE A 1 192 ? 0.417 2.699 7.434 1 89.75 192 PHE A N 1
ATOM 1469 C CA . PHE A 1 192 ? 0.256 3.535 8.617 1 89.75 192 PHE A CA 1
ATOM 1470 C C . PHE A 1 192 ? -0.765 2.93 9.578 1 89.75 192 PHE A C 1
ATOM 1472 O O . PHE A 1 192 ? -0.515 2.832 10.781 1 89.75 192 PHE A O 1
ATOM 1479 N N . ILE A 1 193 ? -1.861 2.514 9.055 1 81.88 193 ILE A N 1
ATOM 1480 C CA . ILE A 1 193 ? -2.914 1.922 9.875 1 81.88 193 ILE A CA 1
ATOM 1481 C C . ILE A 1 193 ? -2.406 0.632 10.516 1 81.88 193 ILE A C 1
ATOM 1483 O O . ILE A 1 193 ? -2.684 0.364 11.688 1 81.88 193 ILE A O 1
ATOM 1487 N N . GLY A 1 194 ? -1.713 -0.16 9.773 1 83 194 GLY A N 1
ATOM 1488 C CA . GLY A 1 194 ? -1.096 -1.347 10.344 1 83 194 GLY A CA 1
ATOM 1489 C C . GLY A 1 194 ? -0.172 -1.037 11.508 1 83 194 GLY A C 1
ATOM 1490 O O . GLY A 1 194 ? -0.173 -1.751 12.508 1 83 194 GLY A O 1
ATOM 1491 N N . ALA A 1 195 ? 0.618 -0.003 11.383 1 86.25 195 ALA A N 1
ATOM 1492 C CA . ALA A 1 195 ? 1.534 0.406 12.445 1 86.25 195 ALA A CA 1
ATOM 1493 C C . ALA A 1 195 ? 0.77 0.882 13.672 1 86.25 195 ALA A C 1
ATOM 1495 O O . ALA A 1 195 ? 1.187 0.629 14.805 1 86.25 195 ALA A O 1
ATOM 1496 N N . LEU A 1 196 ? -0.31 1.575 13.43 1 79.31 196 LEU A N 1
ATOM 1497 C CA . LEU A 1 196 ? -1.138 2.064 14.531 1 79.31 196 LEU A CA 1
ATOM 1498 C C . LEU A 1 196 ? -1.749 0.905 15.312 1 79.31 196 LEU A C 1
ATOM 1500 O O . LEU A 1 196 ? -1.82 0.947 16.547 1 79.31 196 LEU A O 1
ATOM 1504 N N . ARG A 1 197 ? -2.117 -0.037 14.578 1 73.69 197 ARG A N 1
ATOM 1505 C CA . ARG A 1 197 ? -2.84 -1.151 15.188 1 73.69 197 ARG A CA 1
ATOM 1506 C C . ARG A 1 197 ? -1.882 -2.111 15.883 1 73.69 197 ARG A C 1
ATOM 1508 O O . ARG A 1 197 ? -2.273 -2.826 16.812 1 73.69 197 ARG A O 1
ATOM 1515 N N . SER A 1 198 ? -0.708 -2.281 15.297 1 70.69 198 SER A N 1
ATOM 1516 C CA . SER A 1 198 ? 0.28 -3.176 15.891 1 70.69 198 SER A CA 1
ATOM 1517 C C . SER A 1 198 ? 0.689 -2.701 17.281 1 70.69 198 SER A C 1
ATOM 1519 O O . SER A 1 198 ? 1.139 -3.498 18.109 1 70.69 198 SER A O 1
ATOM 1521 N N . GLY A 1 199 ? 0.671 -1.478 17.688 1 57.59 199 GLY A N 1
ATOM 1522 C CA . GLY A 1 199 ? 1.048 -0.924 18.969 1 57.59 199 GLY A CA 1
ATOM 1523 C C . GLY A 1 199 ? -0.03 -1.081 20.031 1 57.59 199 GLY A C 1
ATOM 1524 O O . GLY A 1 199 ? 0.228 -0.898 21.219 1 57.59 199 GLY A O 1
ATOM 1525 N N . THR A 1 200 ? -1.298 -1.111 19.719 1 50.81 200 THR A N 1
ATOM 1526 C CA . THR A 1 200 ? -2.346 -1.117 20.734 1 50.81 200 THR A CA 1
ATOM 1527 C C . THR A 1 200 ? -2.473 -2.498 21.375 1 50.81 200 THR A C 1
ATOM 1529 O O . THR A 1 200 ? -2.557 -3.508 20.672 1 50.81 200 THR A O 1
ATOM 1532 N N . ASP A 1 201 ? -1.674 -2.729 22.5 1 41.84 201 ASP A N 1
ATOM 1533 C CA . ASP A 1 201 ? -1.98 -3.824 23.406 1 41.84 201 ASP A CA 1
ATOM 1534 C C . ASP A 1 201 ? -3.488 -4 23.578 1 41.84 201 ASP A C 1
ATOM 1536 O O . ASP A 1 201 ? -4.023 -3.834 24.672 1 41.84 201 ASP A O 1
ATOM 1540 N N . THR A 1 202 ? -4.281 -3.445 23.062 1 37.09 202 THR A N 1
ATOM 1541 C CA . THR A 1 202 ? -5.684 -3.717 23.375 1 37.09 202 THR A CA 1
ATOM 1542 C C . THR A 1 202 ? -5.941 -5.219 23.422 1 37.09 202 THR A C 1
ATOM 1544 O O . THR A 1 202 ? -5.637 -5.941 22.469 1 37.09 202 THR A O 1
ATOM 1547 N N . PRO A 1 203 ? -6.102 -5.766 24.688 1 32.97 203 PRO A N 1
ATOM 1548 C CA . PRO A 1 203 ? -6.461 -7.172 24.875 1 32.97 203 PRO A CA 1
ATOM 1549 C C . PRO A 1 203 ? -7.344 -7.715 23.75 1 32.97 203 PRO A C 1
ATOM 1551 O O . PRO A 1 203 ? -8.188 -6.992 23.219 1 32.97 203 PRO A O 1
ATOM 1554 N N . ALA A 1 204 ? -6.992 -8.836 23.234 1 33.97 204 ALA A N 1
ATOM 1555 C CA . ALA A 1 204 ? -7.719 -9.695 22.297 1 33.97 204 ALA A CA 1
ATOM 1556 C C . ALA A 1 204 ? -9.211 -9.719 22.625 1 33.97 204 ALA A C 1
ATOM 1558 O O . ALA A 1 204 ? -10.023 -10.102 21.797 1 33.97 204 ALA A O 1
ATOM 1559 N N . THR A 1 205 ? -9.508 -9.703 23.875 1 32.44 205 THR A N 1
ATOM 1560 C CA . THR A 1 205 ? -10.867 -9.875 24.375 1 32.44 205 THR A CA 1
ATOM 1561 C C . THR A 1 205 ? -11.805 -8.836 23.766 1 32.44 205 THR A C 1
ATOM 1563 O O . THR A 1 205 ? -12.953 -9.148 23.438 1 32.44 205 THR A O 1
ATOM 1566 N N . SER A 1 206 ? -11.547 -7.621 24.016 1 31.48 206 SER A N 1
ATOM 1567 C CA . SER A 1 206 ? -12.438 -6.574 23.516 1 31.48 206 SER A CA 1
ATOM 1568 C C . SER A 1 206 ? -12.281 -6.402 22.016 1 31.48 206 SER A C 1
ATOM 1570 O O . SER A 1 206 ? -13.055 -5.668 21.391 1 31.48 206 SER A O 1
ATOM 1572 N N . MET A 1 207 ? -11.281 -6.879 21.391 1 33.88 207 MET A N 1
ATOM 1573 C CA . MET A 1 207 ? -10.672 -6.871 20.062 1 33.88 207 MET A CA 1
ATOM 1574 C C . MET A 1 207 ? -11.383 -7.848 19.141 1 33.88 207 MET A C 1
ATOM 1576 O O . MET A 1 207 ? -10.984 -8.008 17.984 1 33.88 207 MET A O 1
ATOM 1580 N N . ALA A 1 208 ? -11.961 -8.703 19.766 1 37.56 208 ALA A N 1
ATOM 1581 C CA . ALA A 1 208 ? -13.031 -9.375 19.031 1 37.56 208 ALA A CA 1
ATOM 1582 C C . ALA A 1 208 ? -13.742 -8.414 18.094 1 37.56 208 ALA A C 1
ATOM 1584 O O . ALA A 1 208 ? -14.18 -8.797 17 1 37.56 208 ALA A O 1
ATOM 1585 N N . GLN A 1 209 ? -13.648 -7.062 18.547 1 46.28 209 GLN A N 1
ATOM 1586 C CA . GLN A 1 209 ? -14.32 -5.91 17.953 1 46.28 209 GLN A CA 1
ATOM 1587 C C . GLN A 1 209 ? -13.469 -5.293 16.844 1 46.28 209 GLN A C 1
ATOM 1589 O O . GLN A 1 209 ? -14 -4.895 15.797 1 46.28 209 GLN A O 1
ATOM 1594 N N . PRO A 1 210 ? -12.133 -5.434 17.156 1 49.28 210 PRO A N 1
ATOM 1595 C CA . PRO A 1 210 ? -11.359 -4.809 16.078 1 49.28 210 PRO A CA 1
ATOM 1596 C C . PRO A 1 210 ? -11.344 -5.641 14.805 1 49.28 210 PRO A C 1
ATOM 1598 O O . PRO A 1 210 ? -11.438 -5.09 13.703 1 49.28 210 PRO A O 1
ATOM 1601 N N . ALA A 1 211 ? -11.266 -6.914 15.07 1 50.44 211 ALA A N 1
ATOM 1602 C CA . ALA A 1 211 ? -11.336 -7.758 13.883 1 50.44 211 ALA A CA 1
ATOM 1603 C C . ALA A 1 211 ? -12.695 -7.625 13.195 1 50.44 211 ALA A C 1
ATOM 1605 O O . ALA A 1 211 ? -12.766 -7.555 11.961 1 50.44 211 ALA A O 1
ATOM 1606 N N . LEU A 1 212 ? -13.68 -7.582 14.125 1 59.38 212 LEU A N 1
ATOM 1607 C CA . LEU A 1 212 ? -15.016 -7.43 13.57 1 59.38 212 LEU A CA 1
ATOM 1608 C C . LEU A 1 212 ? -15.18 -6.066 12.898 1 59.38 212 LEU A C 1
ATOM 1610 O O . LEU A 1 212 ? -15.766 -5.965 11.82 1 59.38 212 LEU A O 1
ATOM 1614 N N . ARG A 1 213 ? -14.594 -5.109 13.516 1 68.12 213 ARG A N 1
ATOM 1615 C CA . ARG A 1 213 ? -14.625 -3.771 12.922 1 68.12 213 ARG A CA 1
ATOM 1616 C C . ARG A 1 213 ? -13.891 -3.746 11.586 1 68.12 213 ARG A C 1
ATOM 1618 O O . ARG A 1 213 ? -14.383 -3.178 10.609 1 68.12 213 ARG A O 1
ATOM 1625 N N . ALA A 1 214 ? -12.836 -4.391 11.586 1 61.97 214 ALA A N 1
ATOM 1626 C CA . ALA A 1 214 ? -12.062 -4.441 10.344 1 61.97 214 ALA A CA 1
ATOM 1627 C C . ALA A 1 214 ? -12.836 -5.168 9.25 1 61.97 214 ALA A C 1
ATOM 1629 O O . ALA A 1 214 ? -12.82 -4.75 8.086 1 61.97 214 ALA A O 1
ATOM 1630 N N . GLN A 1 215 ? -13.484 -6.082 9.703 1 63.69 215 GLN A N 1
ATOM 1631 C CA . GLN A 1 215 ? -14.328 -6.812 8.766 1 63.69 215 GLN A CA 1
ATOM 1632 C C . GLN A 1 215 ? -15.477 -5.941 8.266 1 63.69 215 GLN A C 1
ATOM 1634 O O . GLN A 1 215 ? -15.812 -5.969 7.078 1 63.69 215 GLN A O 1
ATOM 1639 N N . MET A 1 216 ? -16 -5.164 9.195 1 72.56 216 MET A N 1
ATOM 1640 C CA . MET A 1 216 ? -17.094 -4.27 8.836 1 72.56 216 MET A CA 1
ATOM 1641 C C . MET A 1 216 ? -16.609 -3.184 7.875 1 72.56 216 MET A C 1
ATOM 1643 O O . MET A 1 216 ? -17.297 -2.855 6.906 1 72.56 216 MET A O 1
ATOM 1647 N N . ASP A 1 217 ? -15.477 -2.775 8.164 1 72.25 217 ASP A N 1
ATOM 1648 C CA . ASP A 1 217 ? -14.898 -1.748 7.297 1 72.25 217 ASP A CA 1
ATOM 1649 C C . ASP A 1 217 ? -14.648 -2.289 5.891 1 72.25 217 ASP A C 1
ATOM 1651 O O . ASP A 1 217 ? -14.945 -1.617 4.902 1 72.25 217 ASP A O 1
ATOM 1655 N N . ARG A 1 218 ? -14.141 -3.41 5.867 1 64.31 218 ARG A N 1
ATOM 1656 C CA . ARG A 1 218 ? -13.914 -4.051 4.574 1 64.31 218 ARG A CA 1
ATOM 1657 C C . ARG A 1 218 ? -15.234 -4.266 3.836 1 64.31 218 ARG A C 1
ATOM 1659 O O . ARG A 1 218 ? -15.305 -4.074 2.621 1 64.31 218 ARG A O 1
ATOM 1666 N N . TYR A 1 219 ? -16.188 -4.641 4.664 1 67.12 219 TYR A N 1
ATOM 1667 C CA . TYR A 1 219 ? -17.531 -4.824 4.098 1 67.12 219 TYR A CA 1
ATOM 1668 C C . TYR A 1 219 ? -18.062 -3.516 3.52 1 67.12 219 TYR A C 1
ATOM 1670 O O . TYR A 1 219 ? -18.562 -3.49 2.398 1 67.12 219 TYR A O 1
ATOM 1678 N N . ILE A 1 220 ? -17.906 -2.484 4.23 1 75.19 220 ILE A N 1
ATOM 1679 C CA . ILE A 1 220 ? -18.359 -1.167 3.807 1 75.19 220 ILE A CA 1
ATOM 1680 C C . ILE A 1 220 ? -17.641 -0.75 2.529 1 75.19 220 ILE A C 1
ATOM 1682 O O . ILE A 1 220 ? -18.281 -0.312 1.564 1 75.19 220 ILE A O 1
ATOM 1686 N N . GLU A 1 221 ? -16.406 -0.993 2.51 1 68.81 221 GLU A N 1
ATOM 1687 C CA . GLU A 1 221 ? -15.594 -0.598 1.358 1 68.81 221 GLU A CA 1
ATOM 1688 C C . GLU A 1 221 ? -16.016 -1.351 0.102 1 68.81 221 GLU A C 1
ATOM 1690 O O . GLU A 1 221 ? -16.141 -0.758 -0.972 1 68.81 221 GLU A O 1
ATOM 1695 N N . ARG A 1 222 ? -16.312 -2.5 0.347 1 62.09 222 ARG A N 1
ATOM 1696 C CA . ARG A 1 222 ? -16.703 -3.371 -0.755 1 62.09 222 ARG A CA 1
ATOM 1697 C C . ARG A 1 222 ? -18.078 -3.002 -1.279 1 62.09 222 ARG A C 1
ATOM 1699 O O . ARG A 1 222 ? -18.406 -3.26 -2.441 1 62.09 222 ARG A O 1
ATOM 1706 N N . HIS A 1 223 ? -18.828 -2.305 -0.363 1 65.25 223 HIS A N 1
ATOM 1707 C CA . HIS A 1 223 ? -20.234 -2.078 -0.698 1 65.25 223 HIS A CA 1
ATOM 1708 C C . HIS A 1 223 ? -20.547 -0.588 -0.77 1 65.25 223 HIS A C 1
ATOM 1710 O O . HIS A 1 223 ? -21.688 -0.182 -0.572 1 65.25 223 HIS A O 1
ATOM 1716 N N . LEU A 1 224 ? -19.484 0.084 -1.069 1 71.88 224 LEU A N 1
ATOM 1717 C CA . LEU A 1 224 ? -19.641 1.53 -0.958 1 71.88 224 LEU A CA 1
ATOM 1718 C C . LEU A 1 224 ? -20.594 2.059 -2.029 1 71.88 224 LEU A C 1
ATOM 1720 O O . LEU A 1 224 ? -21.297 3.053 -1.812 1 71.88 224 LEU A O 1
ATOM 1724 N N . LEU A 1 225 ? -20.656 1.536 -3.123 1 64.69 225 LEU A N 1
ATOM 1725 C CA . LEU A 1 225 ? -21.453 2.057 -4.234 1 64.69 225 LEU A CA 1
ATOM 1726 C C . LEU A 1 225 ? -22.891 1.575 -4.145 1 64.69 225 LEU A C 1
ATOM 1728 O O . LEU A 1 225 ? -23.75 2.004 -4.93 1 64.69 225 LEU A O 1
ATOM 1732 N N . GLU A 1 226 ? -23.203 0.694 -3.141 1 65.44 226 GLU A N 1
ATOM 1733 C CA . GLU A 1 226 ? -24.547 0.247 -2.834 1 65.44 226 GLU A CA 1
ATOM 1734 C C . GLU A 1 226 ? -25.156 1.071 -1.703 1 65.44 226 GLU A C 1
ATOM 1736 O O . GLU A 1 226 ? -24.5 1.938 -1.132 1 65.44 226 GLU A O 1
ATOM 1741 N N . ALA A 1 227 ? -26.578 0.942 -1.699 1 67.12 227 ALA A N 1
ATOM 1742 C CA . ALA A 1 227 ? -27.219 1.544 -0.535 1 67.12 227 ALA A CA 1
ATOM 1743 C C . ALA A 1 227 ? -26.938 0.735 0.728 1 67.12 227 ALA A C 1
ATOM 1745 O O . ALA A 1 227 ? -27.844 0.107 1.285 1 67.12 227 ALA A O 1
ATOM 1746 N N . VAL A 1 228 ? -25.609 0.607 1.054 1 74.56 228 VAL A N 1
ATOM 1747 C CA . VAL A 1 228 ? -25.234 -0.134 2.254 1 74.56 228 VAL A CA 1
ATOM 1748 C C . VAL A 1 228 ? -25.688 0.634 3.496 1 74.56 228 VAL A C 1
ATOM 1750 O O . VAL A 1 228 ? -25.438 1.838 3.611 1 74.56 228 VAL A O 1
ATOM 1753 N N . THR A 1 229 ? -26.547 -0.095 4.312 1 76.62 229 THR A N 1
ATOM 1754 C CA . THR A 1 229 ? -27.031 0.454 5.574 1 76.62 229 THR A CA 1
ATOM 1755 C C . THR A 1 229 ? -26.438 -0.3 6.758 1 76.62 229 THR A C 1
ATOM 1757 O O . THR A 1 229 ? -25.859 -1.381 6.59 1 76.62 229 THR A O 1
ATOM 1760 N N . PRO A 1 230 ? -26.5 0.363 7.84 1 79.5 230 PRO A N 1
ATOM 1761 C CA . PRO A 1 230 ? -26.078 -0.361 9.039 1 79.5 230 PRO A CA 1
ATOM 1762 C C . PRO A 1 230 ? -26.75 -1.732 9.164 1 79.5 230 PRO A C 1
ATOM 1764 O O . PRO A 1 230 ? -26.125 -2.682 9.648 1 79.5 230 PRO A O 1
ATOM 1767 N N . LYS A 1 231 ? -27.969 -1.778 8.727 1 79.56 231 LYS A N 1
ATOM 1768 C CA . LYS A 1 231 ? -28.672 -3.055 8.758 1 79.56 231 LYS A CA 1
ATOM 1769 C C . LYS A 1 231 ? -27.984 -4.09 7.871 1 79.56 231 LYS A C 1
ATOM 1771 O O . LYS A 1 231 ? -27.891 -5.262 8.242 1 79.56 231 LYS A O 1
ATOM 1776 N N . ASP A 1 232 ? -27.547 -3.57 6.812 1 79.69 232 ASP A N 1
ATOM 1777 C CA . ASP A 1 232 ? -26.844 -4.449 5.887 1 79.69 232 ASP A CA 1
ATOM 1778 C C . ASP A 1 232 ? -25.531 -4.941 6.492 1 79.69 232 ASP A C 1
ATOM 1780 O O . ASP A 1 232 ? -25.172 -6.113 6.355 1 79.69 232 ASP A O 1
ATOM 1784 N N . VAL A 1 233 ? -24.812 -4.066 7.133 1 80.5 233 VAL A N 1
ATOM 1785 C CA . VAL A 1 233 ? -23.547 -4.391 7.777 1 80.5 233 VAL A CA 1
ATOM 1786 C C . VAL A 1 233 ? -23.766 -5.418 8.883 1 80.5 233 VAL A C 1
ATOM 1788 O O . VAL A 1 233 ? -23.016 -6.383 9.008 1 80.5 233 VAL A O 1
ATOM 1791 N N . ALA A 1 234 ? -24.797 -5.191 9.641 1 76.81 234 ALA A N 1
ATOM 1792 C CA . ALA A 1 234 ? -25.156 -6.086 10.742 1 76.81 234 ALA A CA 1
ATOM 1793 C C . ALA A 1 234 ? -25.484 -7.48 10.227 1 76.81 234 ALA A C 1
ATOM 1795 O O . ALA A 1 234 ? -24.984 -8.477 10.734 1 76.81 234 ALA A O 1
ATOM 1796 N N . ALA A 1 235 ? -26.281 -7.473 9.242 1 72.44 235 ALA A N 1
ATOM 1797 C CA . ALA A 1 235 ? -26.734 -8.734 8.656 1 72.44 235 ALA A CA 1
ATOM 1798 C C . ALA A 1 235 ? -25.547 -9.523 8.094 1 72.44 235 ALA A C 1
ATOM 1800 O O . ALA A 1 235 ? -25.469 -10.742 8.273 1 72.44 235 ALA A O 1
ATOM 1801 N N . ALA A 1 236 ? -24.688 -8.812 7.512 1 70.38 236 ALA A N 1
ATOM 1802 C CA . ALA A 1 236 ? -23.547 -9.438 6.852 1 70.38 236 ALA A CA 1
ATOM 1803 C C . ALA A 1 236 ? -22.609 -10.078 7.871 1 70.38 236 ALA A C 1
ATOM 1805 O O . ALA A 1 236 ? -21.828 -10.977 7.531 1 70.38 236 ALA A O 1
ATOM 1806 N N . HIS A 1 237 ? -22.656 -9.672 9.07 1 70.38 237 HIS A N 1
ATOM 1807 C CA . HIS A 1 237 ? -21.703 -10.125 10.078 1 70.38 237 HIS A CA 1
ATOM 1808 C C . HIS A 1 237 ? -22.422 -10.852 11.219 1 70.38 237 HIS A C 1
ATOM 1810 O O . HIS A 1 237 ? -21.812 -11.148 12.25 1 70.38 237 HIS A O 1
ATOM 1816 N N . GLY A 1 238 ? -23.719 -11.086 11.008 1 68.56 238 GLY A N 1
ATOM 1817 C CA . GLY A 1 238 ? -24.5 -11.859 11.961 1 68.56 238 GLY A CA 1
ATOM 1818 C C . GLY A 1 238 ? -24.594 -11.211 13.328 1 68.56 238 GLY A C 1
ATOM 1819 O O . GLY A 1 238 ? -24.547 -11.898 14.352 1 68.56 238 GLY A O 1
ATOM 1820 N N . VAL A 1 239 ? -24.547 -9.969 13.32 1 70.56 239 VAL A N 1
ATOM 1821 C CA . VAL A 1 239 ? -24.703 -9.242 14.57 1 70.56 239 VAL A CA 1
ATOM 1822 C C . VAL A 1 239 ? -25.906 -8.297 14.477 1 70.56 239 VAL A C 1
ATOM 1824 O O . VAL A 1 239 ? -26.484 -8.125 13.406 1 70.56 239 VAL A O 1
ATOM 1827 N N . SER A 1 240 ? -26.359 -7.848 15.562 1 68.69 240 SER A N 1
ATOM 1828 C CA . SER A 1 240 ? -27.453 -6.875 15.562 1 68.69 240 SER A CA 1
ATOM 1829 C C . SER A 1 240 ? -26.969 -5.504 15.102 1 68.69 240 SER A C 1
ATOM 1831 O O . SER A 1 240 ? -25.766 -5.211 15.156 1 68.69 240 SER A O 1
ATOM 1833 N N . VAL A 1 241 ? -27.906 -4.797 14.578 1 80.06 241 VAL A N 1
ATOM 1834 C CA . VAL A 1 241 ? -27.594 -3.414 14.227 1 80.06 241 VAL A CA 1
ATOM 1835 C C . VAL A 1 241 ? -27.047 -2.682 15.445 1 80.06 241 VAL A C 1
ATOM 1837 O O . VAL A 1 241 ? -26.156 -1.828 15.32 1 80.06 241 VAL A O 1
ATOM 1840 N N . ARG A 1 242 ? -27.547 -3.096 16.594 1 72.56 242 ARG A N 1
ATOM 1841 C CA . ARG A 1 242 ? -27.047 -2.504 17.828 1 72.56 242 ARG A CA 1
ATOM 1842 C C . ARG A 1 242 ? -25.562 -2.803 18.016 1 72.56 242 ARG A C 1
ATOM 1844 O O . ARG A 1 242 ? -24.797 -1.928 18.422 1 72.56 242 ARG A O 1
ATOM 1851 N N . THR A 1 243 ? -25.188 -4.004 17.766 1 73.38 243 THR A N 1
ATOM 1852 C CA . THR A 1 243 ? -23.781 -4.418 17.859 1 73.38 243 THR A CA 1
ATOM 1853 C C . THR A 1 243 ? -22.922 -3.662 16.859 1 73.38 243 THR A C 1
ATOM 1855 O O . THR A 1 243 ? -21.828 -3.213 17.188 1 73.38 243 THR A O 1
ATOM 1858 N N . VAL A 1 244 ? -23.438 -3.518 15.586 1 79 244 VAL A N 1
ATOM 1859 C CA . VAL A 1 244 ? -22.719 -2.744 14.578 1 79 244 VAL A CA 1
ATOM 1860 C C . VAL A 1 244 ? -22.516 -1.315 15.07 1 79 244 VAL A C 1
ATOM 1862 O O . VAL A 1 244 ? -21.391 -0.797 15.039 1 79 244 VAL A O 1
ATOM 1865 N N . ASN A 1 245 ? -23.594 -0.781 15.609 1 75.69 245 ASN A N 1
ATOM 1866 C CA . ASN A 1 245 ? -23.516 0.591 16.094 1 75.69 245 ASN A CA 1
ATOM 1867 C C . ASN A 1 245 ? -22.531 0.718 17.266 1 75.69 245 ASN A C 1
ATOM 1869 O O . ASN A 1 245 ? -21.781 1.684 17.328 1 75.69 245 ASN A O 1
ATOM 1873 N N . ARG A 1 246 ? -22.594 -0.291 18.062 1 71.62 246 ARG A N 1
ATOM 1874 C CA . ARG A 1 246 ? -21.688 -0.272 19.203 1 71.62 246 ARG A CA 1
ATOM 1875 C C . ARG A 1 246 ? -20.234 -0.32 18.734 1 71.62 246 ARG A C 1
ATOM 1877 O O . ARG A 1 246 ? -19.406 0.434 19.234 1 71.62 246 ARG A O 1
ATOM 1884 N N . ILE A 1 247 ? -19.984 -1.159 17.797 1 72.31 247 ILE A N 1
ATOM 1885 C CA . ILE A 1 247 ? -18.625 -1.352 17.312 1 72.31 247 ILE A CA 1
ATOM 1886 C C . ILE A 1 247 ? -18.125 -0.064 16.656 1 72.31 247 ILE A C 1
ATOM 1888 O O . ILE A 1 247 ? -17 0.365 16.891 1 72.31 247 ILE A O 1
ATOM 1892 N N . PHE A 1 248 ? -18.969 0.481 15.852 1 76.75 248 PHE A N 1
ATOM 1893 C CA . PHE A 1 248 ? -18.578 1.705 15.164 1 76.75 248 PHE A CA 1
ATOM 1894 C C . PHE A 1 248 ? -18.578 2.889 16.125 1 76.75 248 PHE A C 1
ATOM 1896 O O . PHE A 1 248 ? -17.688 3.738 16.062 1 76.75 248 PHE A O 1
ATOM 1903 N N . ASN A 1 249 ? -19.516 2.811 17.094 1 65.62 249 ASN A N 1
ATOM 1904 C CA . ASN A 1 249 ? -19.578 3.891 18.062 1 65.62 249 ASN A CA 1
ATOM 1905 C C . ASN A 1 249 ? -18.375 3.85 19.016 1 65.62 249 ASN A C 1
ATOM 1907 O O . ASN A 1 249 ? -17.969 4.887 19.547 1 65.62 249 ASN A O 1
ATOM 1911 N N . ALA A 1 250 ? -17.953 2.645 19.141 1 62.66 250 ALA A N 1
ATOM 1912 C CA . ALA A 1 250 ? -16.797 2.484 20.016 1 62.66 250 ALA A CA 1
ATOM 1913 C C . ALA A 1 250 ? -15.617 3.322 19.547 1 62.66 250 ALA A C 1
ATOM 1915 O O . ALA A 1 250 ? -14.758 3.703 20.344 1 62.66 250 ALA A O 1
ATOM 1916 N N . THR A 1 251 ? -15.68 3.568 18.297 1 56.5 251 THR A N 1
ATOM 1917 C CA . THR A 1 251 ? -14.602 4.398 17.781 1 56.5 251 THR A CA 1
ATOM 1918 C C . THR A 1 251 ? -15.109 5.793 17.438 1 56.5 251 THR A C 1
ATOM 1920 O O . THR A 1 251 ? -14.445 6.547 16.719 1 56.5 251 THR A O 1
ATOM 1923 N N . GLY A 1 252 ? -16.281 6.137 17.891 1 58.72 252 GLY A N 1
ATOM 1924 C CA . GLY A 1 252 ? -16.859 7.461 17.719 1 58.72 252 GLY A CA 1
ATOM 1925 C C . GLY A 1 252 ? -17.469 7.676 16.344 1 58.72 252 GLY A C 1
ATOM 1926 O O . GLY A 1 252 ? -17.641 8.812 15.914 1 58.72 252 GLY A O 1
ATOM 1927 N N . GLU A 1 253 ? -17.625 6.598 15.672 1 66.88 253 GLU A N 1
ATOM 1928 C CA . GLU A 1 253 ? -18.203 6.691 14.336 1 66.88 253 GLU A CA 1
ATOM 1929 C C . GLU A 1 253 ? -19.531 5.945 14.258 1 66.88 253 GLU A C 1
ATOM 1931 O O . GLU A 1 253 ? -19.797 5.047 15.062 1 66.88 253 GLU A O 1
ATOM 1936 N N . THR A 1 254 ? -20.422 6.438 13.406 1 76.56 254 THR A N 1
ATOM 1937 C CA . THR A 1 254 ? -21.562 5.613 13.031 1 76.56 254 THR A CA 1
ATOM 1938 C C . THR A 1 254 ? -21.297 4.883 11.719 1 76.56 254 THR A C 1
ATOM 1940 O O . THR A 1 254 ? -20.484 5.328 10.906 1 76.56 254 THR A O 1
ATOM 1943 N N . VAL A 1 255 ? -21.922 3.822 11.5 1 79.75 255 VAL A N 1
ATOM 1944 C CA . VAL A 1 255 ? -21.797 3.049 10.266 1 79.75 255 VAL A CA 1
ATOM 1945 C C . VAL A 1 255 ? -22.156 3.924 9.07 1 79.75 255 VAL A C 1
ATOM 1947 O O . VAL A 1 255 ? -21.484 3.879 8.031 1 79.75 255 VAL A O 1
ATOM 1950 N N . SER A 1 256 ? -23.125 4.707 9.258 1 77.5 256 SER A N 1
ATOM 1951 C CA . SER A 1 256 ? -23.578 5.57 8.172 1 77.5 256 SER A CA 1
ATOM 1952 C C . SER A 1 256 ? -22.516 6.59 7.793 1 77.5 256 SER A C 1
ATOM 1954 O O . SER A 1 256 ? -22.312 6.871 6.609 1 77.5 256 SER A O 1
ATOM 1956 N N . GLU A 1 257 ? -21.875 7.062 8.789 1 77.81 257 GLU A N 1
ATOM 1957 C CA . GLU A 1 257 ? -20.812 8.031 8.547 1 77.81 257 GLU A CA 1
ATOM 1958 C C . GLU A 1 257 ? -19.625 7.383 7.844 1 77.81 257 GLU A C 1
ATOM 1960 O O . GLU A 1 257 ? -19.031 7.965 6.93 1 77.81 257 GLU A O 1
ATOM 1965 N N . VAL A 1 258 ? -19.359 6.195 8.297 1 78 258 VAL A N 1
ATOM 1966 C CA . VAL A 1 258 ? -18.234 5.469 7.699 1 78 258 VAL A CA 1
ATOM 1967 C C . VAL A 1 258 ? -18.531 5.203 6.223 1 78 258 VAL A C 1
ATOM 1969 O O . VAL A 1 258 ? -17.656 5.398 5.371 1 78 258 VAL A O 1
ATOM 1972 N N . ILE A 1 259 ? -19.656 4.828 5.934 1 79.44 259 ILE A N 1
ATOM 1973 C CA . ILE A 1 259 ? -20.062 4.559 4.559 1 79.44 259 ILE A CA 1
ATOM 1974 C C . ILE A 1 259 ? -19.969 5.84 3.732 1 79.44 259 ILE A C 1
ATOM 1976 O O . ILE A 1 259 ? -19.422 5.832 2.629 1 79.44 259 ILE A O 1
ATOM 1980 N N . ARG A 1 260 ? -20.453 6.863 4.301 1 77.5 260 ARG A N 1
ATOM 1981 C CA . ARG A 1 260 ? -20.453 8.148 3.604 1 77.5 260 ARG A CA 1
ATOM 1982 C C . ARG A 1 260 ? -19.031 8.602 3.307 1 77.5 260 ARG A C 1
ATOM 1984 O O . ARG A 1 260 ? -18.734 9.023 2.186 1 77.5 260 ARG A O 1
ATOM 1991 N N . VAL A 1 261 ? -18.188 8.477 4.203 1 78.94 261 VAL A N 1
ATOM 1992 C CA . VAL A 1 261 ? -16.812 8.945 4.07 1 78.94 261 VAL A CA 1
ATOM 1993 C C . VAL A 1 261 ? -16.078 8.109 3.016 1 78.94 261 VAL A C 1
ATOM 1995 O O . VAL A 1 261 ? -15.328 8.648 2.201 1 78.94 261 VAL A O 1
ATOM 1998 N N . ARG A 1 262 ? -16.312 6.93 3.061 1 78.5 262 ARG A N 1
ATOM 1999 C CA . ARG A 1 262 ? -15.672 6.051 2.088 1 78.5 262 ARG A CA 1
ATOM 2000 C C . ARG A 1 262 ? -16.188 6.328 0.678 1 78.5 262 ARG A C 1
ATOM 2002 O O . ARG A 1 262 ? -15.422 6.289 -0.286 1 78.5 262 ARG A O 1
ATOM 2009 N N . ARG A 1 263 ? -17.422 6.574 0.625 1 78.19 263 ARG A N 1
ATOM 2010 C CA . ARG A 1 263 ? -18 6.945 -0.667 1 78.19 263 ARG A CA 1
ATOM 2011 C C . ARG A 1 263 ? -17.375 8.234 -1.19 1 78.19 263 ARG A C 1
ATOM 2013 O O . ARG A 1 263 ? -17.031 8.336 -2.373 1 78.19 263 ARG A O 1
ATOM 2020 N N . LEU A 1 264 ? -17.219 9.133 -0.353 1 80.56 264 LEU A N 1
ATOM 2021 C CA . LEU A 1 264 ? -16.609 10.406 -0.729 1 80.56 264 LEU A CA 1
ATOM 2022 C C . LEU A 1 264 ? -15.156 10.203 -1.153 1 80.56 264 LEU A C 1
ATOM 2024 O O . LEU A 1 264 ? -14.68 10.852 -2.092 1 80.56 264 LEU A O 1
ATOM 2028 N N . ALA A 1 265 ? -14.547 9.32 -0.504 1 77.38 265 ALA A N 1
ATOM 2029 C CA . ALA A 1 265 ? -13.148 9.047 -0.827 1 77.38 265 ALA A CA 1
ATOM 2030 C C . ALA A 1 265 ? -13.016 8.461 -2.229 1 77.38 265 ALA A C 1
ATOM 2032 O O . ALA A 1 265 ? -12.141 8.859 -2.996 1 77.38 265 ALA A O 1
ATOM 2033 N N . ARG A 1 266 ? -13.75 7.582 -2.496 1 77.75 266 ARG A N 1
ATOM 2034 C CA . ARG A 1 266 ? -13.727 6.969 -3.82 1 77.75 266 ARG A CA 1
ATOM 2035 C C . ARG A 1 266 ? -14.156 7.969 -4.891 1 77.75 266 ARG A C 1
ATOM 2037 O O . ARG A 1 266 ? -13.617 7.969 -5.996 1 77.75 266 ARG A O 1
ATOM 2044 N N . ALA A 1 267 ? -15.133 8.75 -4.504 1 79.38 267 ALA A N 1
ATOM 2045 C CA . ALA A 1 267 ? -15.531 9.828 -5.41 1 79.38 267 ALA A CA 1
ATOM 2046 C C . ALA A 1 267 ? -14.359 10.758 -5.699 1 79.38 267 ALA A C 1
ATOM 2048 O O . ALA A 1 267 ? -14.164 11.188 -6.84 1 79.38 267 ALA A O 1
ATOM 2049 N N . ARG A 1 268 ? -13.633 10.984 -4.723 1 79.62 268 ARG A N 1
ATOM 2050 C CA . ARG A 1 268 ? -12.469 11.844 -4.863 1 79.62 268 ARG A CA 1
ATOM 2051 C C . ARG A 1 268 ? -11.453 11.25 -5.832 1 79.62 268 ARG A C 1
ATOM 2053 O O . ARG A 1 268 ? -10.898 11.961 -6.672 1 79.62 268 ARG A O 1
ATOM 2060 N N . GLU A 1 269 ? -11.25 10.016 -5.684 1 73.69 269 GLU A N 1
ATOM 2061 C CA . GLU A 1 269 ? -10.344 9.32 -6.59 1 73.69 269 GLU A CA 1
ATOM 2062 C C . GLU A 1 269 ? -10.836 9.406 -8.031 1 73.69 269 GLU A C 1
ATOM 2064 O O . GLU A 1 269 ? -10.055 9.672 -8.945 1 73.69 269 GLU A O 1
ATOM 2069 N N . GLU A 1 270 ? -12.055 9.273 -8.148 1 74.19 270 GLU A N 1
ATOM 2070 C CA . GLU A 1 270 ? -12.641 9.32 -9.492 1 74.19 270 GLU A CA 1
ATOM 2071 C C . GLU A 1 270 ? -12.57 10.727 -10.07 1 74.19 270 GLU A C 1
ATOM 2073 O O . GLU A 1 270 ? -12.391 10.898 -11.281 1 74.19 270 GLU A O 1
ATOM 2078 N N . LEU A 1 271 ? -12.773 11.633 -9.234 1 78.94 271 LEU A N 1
ATOM 2079 C CA . LEU A 1 271 ? -12.672 13.016 -9.664 1 78.94 271 LEU A CA 1
ATOM 2080 C C . LEU A 1 271 ? -11.281 13.312 -10.227 1 78.94 271 LEU A C 1
ATOM 2082 O O . LEU A 1 271 ? -11.141 14.078 -11.18 1 78.94 271 LEU A O 1
ATOM 2086 N N . ALA A 1 272 ? -10.344 12.594 -9.656 1 71.88 272 ALA A N 1
ATOM 2087 C CA . ALA A 1 272 ? -8.961 12.844 -10.031 1 71.88 272 ALA A CA 1
ATOM 2088 C C . ALA A 1 272 ? -8.57 12.047 -11.266 1 71.88 272 ALA A C 1
ATOM 2090 O O . ALA A 1 272 ? -7.699 12.461 -12.039 1 71.88 272 ALA A O 1
ATOM 2091 N N . GLU A 1 273 ? -9.195 10.938 -11.422 1 65.25 273 GLU A N 1
ATOM 2092 C CA . GLU A 1 273 ? -8.672 9.977 -12.391 1 65.25 273 GLU A CA 1
ATOM 2093 C C . GLU A 1 273 ? -9.539 9.938 -13.648 1 65.25 273 GLU A C 1
ATOM 2095 O O . GLU A 1 273 ? -9.156 9.344 -14.656 1 65.25 273 GLU A O 1
ATOM 2100 N N . SER A 1 274 ? -10.75 10.57 -13.508 1 66.81 274 SER A N 1
ATOM 2101 C CA . SER A 1 274 ? -11.664 10.43 -14.633 1 66.81 274 SER A CA 1
ATOM 2102 C C . SER A 1 274 ? -12.25 11.773 -15.039 1 66.81 274 SER A C 1
ATOM 2104 O O . SER A 1 274 ? -12.18 12.742 -14.281 1 66.81 274 SER A O 1
ATOM 2106 N N . ASP A 1 275 ? -12.781 11.898 -16.25 1 71.25 275 ASP A N 1
ATOM 2107 C CA . ASP A 1 275 ? -13.43 13.117 -16.719 1 71.25 275 ASP A CA 1
ATOM 2108 C C . ASP A 1 275 ? -14.953 13.008 -16.609 1 71.25 275 ASP A C 1
ATOM 2110 O O . ASP A 1 275 ? -15.68 13.773 -17.234 1 71.25 275 ASP A O 1
ATOM 2114 N N . ARG A 1 276 ? -15.406 12.055 -15.859 1 78.06 276 ARG A N 1
ATOM 2115 C CA . ARG A 1 276 ? -16.844 11.93 -15.648 1 78.06 276 ARG A CA 1
ATOM 2116 C C . ARG A 1 276 ? -17.406 13.172 -14.969 1 78.06 276 ARG A C 1
ATOM 2118 O O . ARG A 1 276 ? -16.734 13.797 -14.148 1 78.06 276 ARG A O 1
ATOM 2125 N N . SER A 1 277 ? -18.656 13.43 -15.398 1 85.31 277 SER A N 1
ATOM 2126 C CA . SER A 1 277 ? -19.266 14.602 -14.773 1 85.31 277 SER A CA 1
ATOM 2127 C C . SER A 1 277 ? -19.438 14.406 -13.273 1 85.31 277 SER A C 1
ATOM 2129 O O . SER A 1 277 ? -19.547 13.273 -12.797 1 85.31 277 SER A O 1
ATOM 2131 N N . ILE A 1 278 ? -19.469 15.383 -12.641 1 88.81 278 ILE A N 1
ATOM 2132 C CA . ILE A 1 278 ? -19.641 15.367 -11.195 1 88.81 278 ILE A CA 1
ATOM 2133 C C . ILE A 1 278 ? -20.969 14.703 -10.836 1 88.81 278 ILE A C 1
ATOM 2135 O O . ILE A 1 278 ? -21.062 13.953 -9.859 1 88.81 278 ILE A O 1
ATOM 2139 N N . ALA A 1 279 ? -22 14.977 -11.633 1 85.25 279 ALA A N 1
ATOM 2140 C CA . ALA A 1 279 ? -23.312 14.383 -11.414 1 85.25 279 ALA A CA 1
ATOM 2141 C C . ALA A 1 279 ? -23.25 12.859 -11.531 1 85.25 279 ALA A C 1
ATOM 2143 O O . ALA A 1 279 ? -23.828 12.141 -10.711 1 85.25 279 ALA A O 1
ATOM 2144 N N . THR A 1 280 ? -22.516 12.469 -12.453 1 80.62 280 THR A N 1
ATOM 2145 C CA . THR A 1 280 ? -22.359 11.039 -12.672 1 80.62 280 THR A CA 1
ATOM 2146 C C . THR A 1 280 ? -21.625 10.383 -11.508 1 80.62 280 THR A C 1
ATOM 2148 O O . THR A 1 280 ? -22.016 9.312 -11.039 1 80.62 280 THR A O 1
ATOM 2151 N N . ILE A 1 281 ? -20.609 11.07 -11.031 1 84.38 281 ILE A N 1
ATOM 2152 C CA . ILE A 1 281 ? -19.828 10.57 -9.906 1 84.38 281 ILE A CA 1
ATOM 2153 C C . ILE A 1 281 ? -20.688 10.547 -8.648 1 84.38 281 ILE A C 1
ATOM 2155 O O . ILE A 1 281 ? -20.688 9.562 -7.906 1 84.38 281 ILE A O 1
ATOM 2159 N N . ALA A 1 282 ? -21.469 11.602 -8.477 1 83.94 282 ALA A N 1
ATOM 2160 C CA . ALA A 1 282 ? -22.359 11.703 -7.32 1 83.94 282 ALA A CA 1
ATOM 2161 C C . ALA A 1 282 ? -23.359 10.547 -7.285 1 83.94 282 ALA A C 1
ATOM 2163 O O . ALA A 1 282 ? -23.516 9.883 -6.262 1 83.94 282 ALA A O 1
ATOM 2164 N N . HIS A 1 283 ? -23.953 10.336 -8.328 1 76.31 283 HIS A N 1
ATOM 2165 C CA . HIS A 1 283 ? -24.969 9.289 -8.422 1 76.31 283 HIS A CA 1
ATOM 2166 C C . HIS A 1 283 ? -24.359 7.902 -8.25 1 76.31 283 HIS A C 1
ATOM 2168 O O . HIS A 1 283 ? -24.938 7.043 -7.582 1 76.31 283 HIS A O 1
ATOM 2174 N N . ARG A 1 284 ? -23.219 7.828 -8.703 1 74.81 284 ARG A N 1
ATOM 2175 C CA . ARG A 1 284 ? -22.531 6.547 -8.641 1 74.81 284 ARG A CA 1
ATOM 2176 C C . ARG A 1 284 ? -22.25 6.141 -7.199 1 74.81 284 ARG A C 1
ATOM 2178 O O . ARG A 1 284 ? -22.312 4.957 -6.859 1 74.81 284 ARG A O 1
ATOM 2185 N N . PHE A 1 285 ? -21.969 7.102 -6.473 1 77.12 285 PHE A N 1
ATOM 2186 C CA . PHE A 1 285 ? -21.594 6.797 -5.098 1 77.12 285 PHE A CA 1
ATOM 2187 C C . PHE A 1 285 ? -22.766 7.031 -4.148 1 77.12 285 PHE A C 1
ATOM 2189 O O . PHE A 1 285 ? -22.562 7.227 -2.947 1 77.12 285 PHE A O 1
ATOM 2196 N N . GLY A 1 286 ? -23.969 7.008 -4.746 1 75.44 286 GLY A N 1
ATOM 2197 C CA . GLY A 1 286 ? -25.188 6.871 -3.955 1 75.44 286 GLY A CA 1
ATOM 2198 C C . GLY A 1 286 ? -25.734 8.195 -3.471 1 75.44 286 GLY A C 1
ATOM 2199 O O . GLY A 1 286 ? -26.562 8.234 -2.557 1 75.44 286 GLY A O 1
ATOM 2200 N N . PHE A 1 287 ? -25.281 9.219 -4.047 1 80.56 287 PHE A N 1
ATOM 2201 C CA . PHE A 1 287 ? -25.859 10.5 -3.664 1 80.56 287 PHE A CA 1
ATOM 2202 C C . PHE A 1 287 ? -27.078 10.828 -4.527 1 80.56 287 PHE A C 1
ATOM 2204 O O . PHE A 1 287 ? -27.047 10.625 -5.746 1 80.56 287 PHE A O 1
ATOM 2211 N N . SER A 1 288 ? -28.188 11.102 -3.834 1 75.88 288 SER A N 1
ATOM 2212 C CA . SER A 1 288 ? -29.453 11.328 -4.496 1 75.88 288 SER A CA 1
ATOM 2213 C C . SER A 1 288 ? -29.406 12.57 -5.383 1 75.88 288 SER A C 1
ATOM 2215 O O . SER A 1 288 ? -30.156 12.672 -6.359 1 75.88 288 SER A O 1
ATOM 2217 N N . ASP A 1 289 ? -28.594 13.469 -5.055 1 82.25 289 ASP A N 1
ATOM 2218 C CA . ASP A 1 289 ? -28.469 14.648 -5.91 1 82.25 289 ASP A CA 1
ATOM 2219 C C . ASP A 1 289 ? -27.062 15.242 -5.82 1 82.25 289 ASP A C 1
ATOM 2221 O O . ASP A 1 289 ? -26.344 15.023 -4.84 1 82.25 289 ASP A O 1
ATOM 2225 N N . THR A 1 290 ? -26.766 15.836 -6.91 1 88.44 290 THR A N 1
ATOM 2226 C CA . THR A 1 290 ? -25.438 16.406 -7.078 1 88.44 290 THR A CA 1
ATOM 2227 C C . THR A 1 290 ? -25.172 17.469 -6.004 1 88.44 290 THR A C 1
ATOM 2229 O O . THR A 1 290 ? -24.031 17.609 -5.539 1 88.44 290 THR A O 1
ATOM 2232 N N . SER A 1 291 ? -26.234 18.141 -5.586 1 88.56 291 SER A N 1
ATOM 2233 C CA . SER A 1 291 ? -26.078 19.156 -4.555 1 88.56 291 SER A CA 1
ATOM 2234 C C . SER A 1 291 ? -25.672 18.531 -3.223 1 88.56 291 SER A C 1
ATOM 2236 O O . SER A 1 291 ? -24.766 19.047 -2.549 1 88.56 291 SER A O 1
ATOM 2238 N N . HIS A 1 292 ? -26.391 17.516 -2.936 1 87.62 292 HIS A N 1
ATOM 2239 C CA . HIS A 1 292 ? -26.047 16.812 -1.7 1 87.62 292 HIS A CA 1
ATOM 2240 C C . HIS A 1 292 ? -24.625 16.266 -1.752 1 87.62 292 HIS A C 1
ATOM 2242 O O . HIS A 1 292 ? -23.891 16.328 -0.767 1 87.62 292 HIS A O 1
ATOM 2248 N N . PHE A 1 293 ? -24.297 15.805 -2.865 1 91.62 293 PHE A N 1
ATOM 2249 C CA . PHE A 1 293 ? -22.953 15.297 -3.055 1 91.62 293 PHE A CA 1
ATOM 2250 C C . PHE A 1 293 ? -21.922 16.422 -2.875 1 91.62 293 PHE A C 1
ATOM 2252 O O . PHE A 1 293 ? -20.953 16.266 -2.133 1 91.62 293 PHE A O 1
ATOM 2259 N N . SER A 1 294 ? -22.125 17.438 -3.508 1 89.88 294 SER A N 1
ATOM 2260 C CA . SER A 1 294 ? -21.188 18.547 -3.469 1 89.88 294 SER A CA 1
ATOM 2261 C C . SER A 1 294 ? -21.031 19.094 -2.051 1 89.88 294 SER A C 1
ATOM 2263 O O . SER A 1 294 ? -19.906 19.391 -1.618 1 89.88 294 SER A O 1
ATOM 2265 N N . ARG A 1 295 ? -22.125 19.141 -1.358 1 87 295 ARG A N 1
ATOM 2266 C CA . ARG A 1 295 ? -22.078 19.625 0.019 1 87 295 ARG A CA 1
ATOM 2267 C C . ARG A 1 295 ? -21.312 18.656 0.911 1 87 295 ARG A C 1
ATOM 2269 O O . ARG A 1 295 ? -20.484 19.062 1.728 1 87 295 ARG A O 1
ATOM 2276 N N . SER A 1 296 ? -21.578 17.422 0.718 1 87.12 296 SER A N 1
ATOM 2277 C CA . SER A 1 296 ? -20.906 16.391 1.51 1 87.12 296 SER A CA 1
ATOM 2278 C C . SER A 1 296 ? -19.422 16.344 1.214 1 87.12 296 SER A C 1
ATOM 2280 O O . SER A 1 296 ? -18.609 16.188 2.127 1 87.12 296 SER A O 1
ATOM 2282 N N . PHE A 1 297 ? -19.156 16.453 -0.052 1 89.56 297 PHE A N 1
ATOM 2283 C CA . PHE A 1 297 ? -17.766 16.469 -0.484 1 89.56 297 PHE A CA 1
ATOM 2284 C C . PHE A 1 297 ? -17.016 17.656 0.105 1 89.56 297 PHE A C 1
ATOM 2286 O O . PHE A 1 297 ? -15.922 17.5 0.662 1 89.56 297 PHE A O 1
ATOM 2293 N N . LYS A 1 298 ? -17.609 18.766 0.089 1 86 298 LYS A N 1
ATOM 2294 C CA . LYS A 1 298 ? -17 19.969 0.641 1 86 298 LYS A CA 1
ATOM 2295 C C . LYS A 1 298 ? -16.859 19.859 2.156 1 86 298 LYS A C 1
ATOM 2297 O O . LYS A 1 298 ? -15.844 20.297 2.713 1 86 298 LYS A O 1
ATOM 2302 N N . ALA A 1 299 ? -17.844 19.344 2.729 1 80.12 299 ALA A N 1
ATOM 2303 C CA . ALA A 1 299 ? -17.797 19.188 4.18 1 80.12 299 ALA A CA 1
ATOM 2304 C C . ALA A 1 299 ? -16.641 18.266 4.578 1 80.12 299 ALA A C 1
ATOM 2306 O O . ALA A 1 299 ? -15.977 18.5 5.594 1 80.12 299 ALA A O 1
ATOM 2307 N N . GLN A 1 300 ? -16.438 17.312 3.777 1 79.25 300 GLN A N 1
ATOM 2308 C CA . GLN A 1 300 ? -15.438 16.312 4.09 1 79.25 300 GLN A CA 1
ATOM 2309 C C . GLN A 1 300 ? -14.039 16.797 3.719 1 79.25 300 GLN A C 1
ATOM 2311 O O . GLN A 1 300 ? -13.07 16.547 4.441 1 79.25 300 GLN A O 1
ATOM 2316 N N . TYR A 1 301 ? -13.891 17.516 2.547 1 79.88 301 TYR A N 1
ATOM 2317 C CA . TYR A 1 301 ? -12.57 17.781 1.98 1 79.88 301 TYR A CA 1
ATOM 2318 C C . TYR A 1 301 ? -12.289 19.281 1.953 1 79.88 301 TYR A C 1
ATOM 2320 O O . TYR A 1 301 ? -11.195 19.703 1.574 1 79.88 301 TYR A O 1
ATOM 2328 N N . GLY A 1 302 ? -13.242 20.125 2.275 1 75.5 302 GLY A N 1
ATOM 2329 C CA . GLY A 1 302 ? -13.055 21.562 2.361 1 75.5 302 GLY A CA 1
ATOM 2330 C C . GLY A 1 302 ? -13.141 22.266 1.015 1 75.5 302 GLY A C 1
ATOM 2331 O O . GLY A 1 302 ? -13.039 23.484 0.936 1 75.5 302 GLY A O 1
ATOM 2332 N N . ILE A 1 303 ? -13.219 21.531 -0.02 1 79.69 303 ILE A N 1
ATOM 2333 C CA . ILE A 1 303 ? -13.305 22.078 -1.366 1 79.69 303 ILE A CA 1
ATOM 2334 C C . ILE A 1 303 ? -14.422 21.375 -2.141 1 79.69 303 ILE A C 1
ATOM 2336 O O . ILE A 1 303 ? -14.758 20.234 -1.841 1 79.69 303 ILE A O 1
ATOM 2340 N N . SER A 1 304 ? -14.992 22.078 -3.117 1 89.31 304 SER A N 1
ATOM 2341 C CA . SER A 1 304 ? -16.047 21.469 -3.936 1 89.31 304 SER A CA 1
ATOM 2342 C C . SER A 1 304 ? -15.461 20.453 -4.91 1 89.31 304 SER A C 1
ATOM 2344 O O . SER A 1 304 ? -14.273 20.5 -5.23 1 89.31 304 SER A O 1
ATOM 2346 N N . PRO A 1 305 ? -16.281 19.547 -5.406 1 89.94 305 PRO A N 1
ATOM 2347 C CA . PRO A 1 305 ? -15.797 18.594 -6.402 1 89.94 305 PRO A CA 1
ATOM 2348 C C . PRO A 1 305 ? -15.234 19.266 -7.648 1 89.94 305 PRO A C 1
ATOM 2350 O O . PRO A 1 305 ? -14.203 18.828 -8.172 1 89.94 305 PRO A O 1
ATOM 2353 N N . SER A 1 306 ? -15.906 20.25 -8.094 1 88.44 306 SER A N 1
ATOM 2354 C CA . SER A 1 306 ? -15.445 20.953 -9.281 1 88.44 306 SER A CA 1
ATOM 2355 C C . SER A 1 306 ? -14.094 21.609 -9.047 1 88.44 306 SER A C 1
ATOM 2357 O O . SER A 1 306 ? -13.219 21.578 -9.914 1 88.44 30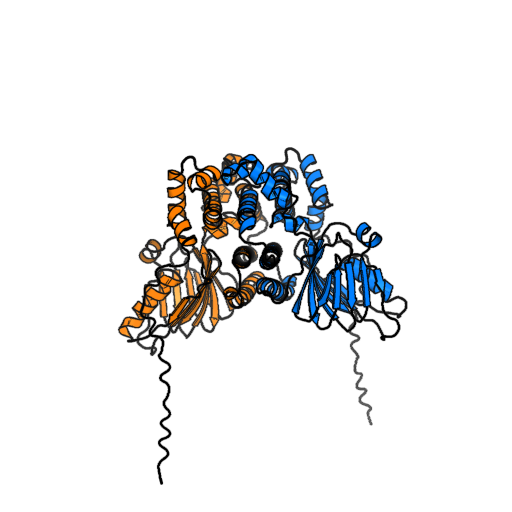6 SER A O 1
ATOM 2359 N N . ALA A 1 307 ? -13.945 22.234 -7.898 1 83.12 307 ALA A N 1
ATOM 2360 C CA . ALA A 1 307 ? -12.672 22.859 -7.547 1 83.12 307 ALA A CA 1
ATOM 2361 C C . ALA A 1 307 ? -11.562 21.812 -7.422 1 83.12 307 ALA A C 1
ATOM 2363 O O . ALA A 1 307 ? -10.43 22.062 -7.836 1 83.12 307 ALA A O 1
ATOM 2364 N N . TYR A 1 308 ? -11.953 20.75 -6.871 1 84.75 308 TYR A N 1
ATOM 2365 C CA . TYR A 1 308 ? -10.992 19.672 -6.719 1 84.75 308 TYR A CA 1
ATOM 2366 C C . TYR A 1 308 ? -10.477 19.188 -8.07 1 84.75 308 TYR A C 1
ATOM 2368 O O . TYR A 1 308 ? -9.273 19.047 -8.273 1 84.75 308 TYR A O 1
ATOM 2376 N N . ARG A 1 309 ? -11.344 18.938 -8.945 1 82.94 309 ARG A N 1
ATOM 2377 C CA . ARG A 1 309 ? -10.992 18.484 -10.289 1 82.94 309 ARG A CA 1
ATOM 2378 C C . ARG A 1 309 ? -10.148 19.531 -11.008 1 82.94 309 ARG A C 1
ATOM 2380 O O . ARG A 1 309 ? -9.164 19.188 -11.68 1 82.94 309 ARG A O 1
ATOM 2387 N N . ALA A 1 310 ? -10.609 20.719 -10.969 1 77.56 310 ALA A N 1
ATOM 2388 C CA . ALA A 1 310 ? -9.867 21.812 -11.602 1 77.56 310 ALA A CA 1
ATOM 2389 C C . ALA A 1 310 ? -8.438 21.891 -11.055 1 77.56 310 ALA A C 1
ATOM 2391 O O . ALA A 1 310 ? -7.496 22.125 -11.812 1 77.56 310 ALA A O 1
ATOM 2392 N N . GLU A 1 311 ? -8.375 21.734 -9.773 1 71.31 311 GLU A N 1
ATOM 2393 C CA . GLU A 1 311 ? -7.062 21.781 -9.141 1 71.31 311 GLU A CA 1
ATOM 2394 C C . GLU A 1 311 ? -6.176 20.641 -9.617 1 71.31 311 GLU A C 1
ATOM 2396 O O . GLU A 1 311 ? -4.973 20.812 -9.812 1 71.31 311 GLU A O 1
ATOM 2401 N N . ARG A 1 312 ? -6.883 19.578 -9.82 1 64.75 312 ARG A N 1
ATOM 2402 C CA . ARG A 1 312 ? -6.137 18.391 -10.25 1 64.75 312 ARG A CA 1
ATOM 2403 C C . ARG A 1 312 ? -5.754 18.5 -11.727 1 64.75 312 ARG A C 1
ATOM 2405 O O . ARG A 1 312 ? -4.664 18.078 -12.117 1 64.75 312 ARG A O 1
ATOM 2412 N N . ALA A 1 313 ? -6.879 18.891 -12.539 1 59.88 313 ALA A N 1
ATOM 2413 C CA . ALA A 1 313 ? -6.602 19.094 -13.953 1 59.88 313 ALA A CA 1
ATOM 2414 C C . ALA A 1 313 ? -5.484 20.125 -14.148 1 59.88 313 ALA A C 1
ATOM 2416 O O . ALA A 1 313 ? -4.707 20.031 -15.102 1 59.88 313 ALA A O 1
ATOM 2417 N N . ARG A 1 314 ? -5.883 21.328 -13.516 1 47.94 314 ARG A N 1
ATOM 2418 C CA . ARG A 1 314 ? -4.816 22.328 -13.625 1 47.94 314 ARG A CA 1
ATOM 2419 C C . ARG A 1 314 ? -3.496 21.766 -13.102 1 47.94 314 ARG A C 1
ATOM 2421 O O . ARG A 1 314 ? -2.436 22.344 -13.328 1 47.94 314 ARG A O 1
ATOM 2428 N N . GLY A 1 315 ? -3.484 20.516 -13.125 1 45.75 315 GLY A N 1
ATOM 2429 C CA . GLY A 1 315 ? -2.25 20.156 -12.445 1 45.75 315 GLY A CA 1
ATOM 2430 C C . GLY A 1 315 ? -2.043 20.922 -11.148 1 45.75 315 GLY A C 1
ATOM 2431 O O . GLY A 1 315 ? -0.908 21.094 -10.711 1 45.75 315 GLY A O 1
ATOM 2432 N N . ALA A 1 316 ? -3.07 22 -11.031 1 34.91 316 ALA A N 1
ATOM 2433 C CA . ALA A 1 316 ? -2.998 23.219 -10.219 1 34.91 316 ALA A CA 1
ATOM 2434 C C . ALA A 1 316 ? -2.307 22.938 -8.891 1 34.91 316 ALA A C 1
ATOM 2436 O O . ALA A 1 316 ? -2.678 22.016 -8.164 1 34.91 316 ALA A O 1
ATOM 2437 N N . SER A 1 317 ? -1.195 23.453 -8.719 1 29.39 317 SER A N 1
ATOM 2438 C CA . SER A 1 317 ? -0.243 23.984 -7.746 1 29.39 317 SER A CA 1
ATOM 2439 C C . SER A 1 317 ? -0.959 24.656 -6.582 1 29.39 317 SER A C 1
ATOM 2441 O O . SER A 1 317 ? -1.886 25.453 -6.789 1 29.39 317 SER A O 1
ATOM 2443 N N . VAL A 1 318 ? -1.379 24.203 -5.539 1 28.33 318 VAL A N 1
ATOM 2444 C CA . VAL A 1 318 ? -1.556 25.203 -4.48 1 28.33 318 VAL A CA 1
ATOM 2445 C C . VAL A 1 318 ? -0.886 26.516 -4.883 1 28.33 318 VAL A C 1
ATOM 2447 O O . VAL A 1 318 ? 0.176 26.5 -5.512 1 28.33 318 VAL A O 1
ATOM 2450 N N . GLN A 1 319 ? -1.521 27.547 -5.027 1 24.88 319 GLN A N 1
ATOM 2451 C CA . GLN A 1 319 ? -1.043 28.922 -5.133 1 24.88 319 GLN A CA 1
ATOM 2452 C C . GLN A 1 319 ? 0.322 29.078 -4.469 1 24.88 319 GLN A C 1
ATOM 2454 O O . GLN A 1 319 ? 0.488 28.75 -3.291 1 24.88 319 GLN A O 1
ATOM 2459 N N . ARG A 1 320 ? 1.435 29.047 -5.211 1 28.22 320 ARG A N 1
ATOM 2460 C CA . ARG A 1 320 ? 2.764 29.562 -4.902 1 28.22 320 ARG A CA 1
ATOM 2461 C C . ARG A 1 320 ? 2.682 30.938 -4.258 1 28.22 320 ARG A C 1
ATOM 2463 O O . ARG A 1 320 ? 2.205 31.891 -4.875 1 28.22 320 ARG A O 1
ATOM 2470 N N . PRO A 1 321 ? 2.43 31.125 -3.078 1 24.7 321 PRO A N 1
ATOM 2471 C CA . PRO A 1 321 ? 2.844 32.531 -3 1 24.7 321 PRO A CA 1
ATOM 2472 C C . PRO A 1 321 ? 4.18 32.781 -3.695 1 24.7 321 PRO A C 1
ATOM 2474 O O . PRO A 1 321 ? 5.016 31.891 -3.793 1 24.7 321 PRO A O 1
ATOM 2477 N N . VAL A 1 322 ? 4.277 33.688 -4.68 1 25.95 322 VAL A N 1
ATOM 2478 C CA . VAL A 1 322 ? 5.383 34.344 -5.375 1 25.95 322 VAL A CA 1
ATOM 2479 C C . VAL A 1 322 ? 6.555 34.531 -4.418 1 25.95 322 VAL A C 1
ATOM 2481 O O . VAL A 1 322 ? 6.637 35.562 -3.73 1 25.95 322 VAL A O 1
ATOM 2484 N N . ALA A 1 323 ? 6.754 33.75 -3.312 1 26.72 323 ALA A N 1
ATOM 2485 C CA . ALA A 1 323 ? 8.031 34.219 -2.783 1 26.72 323 ALA A CA 1
ATOM 2486 C C . ALA A 1 323 ? 9.164 33.938 -3.771 1 26.72 323 ALA A C 1
ATOM 2488 O O . ALA A 1 323 ? 9.102 33 -4.555 1 26.72 323 ALA A O 1
ATOM 2489 N N . ALA A 1 324 ? 10.117 34.844 -4.023 1 26.69 324 ALA A N 1
ATOM 2490 C CA . ALA A 1 324 ? 11.367 34.969 -4.77 1 26.69 324 ALA A CA 1
ATOM 2491 C C . ALA A 1 324 ? 12.211 33.719 -4.688 1 26.69 324 ALA A C 1
ATOM 2493 O O . ALA A 1 324 ? 12.695 33.344 -3.615 1 26.69 324 ALA A O 1
ATOM 2494 N N . VAL A 1 325 ? 11.828 32.656 -5.23 1 28.16 325 VAL A N 1
ATOM 2495 C CA . VAL A 1 325 ? 12.711 31.5 -5.422 1 28.16 325 VAL A CA 1
ATOM 2496 C C . VAL A 1 325 ? 14.07 31.969 -5.938 1 28.16 325 VAL A C 1
ATOM 2498 O O . VAL A 1 325 ? 14.164 32.5 -7.051 1 28.16 325 VAL A O 1
ATOM 2501 N N . HIS A 1 326 ? 14.938 32.562 -5.141 1 25.33 326 HIS A N 1
ATOM 2502 C CA . HIS A 1 326 ? 16.281 32.875 -5.602 1 25.33 326 HIS A CA 1
ATOM 2503 C C . HIS A 1 326 ? 16.969 31.656 -6.168 1 25.33 326 HIS A C 1
ATOM 2505 O O . HIS A 1 326 ? 17.109 30.641 -5.48 1 25.33 326 HIS A O 1
ATOM 2511 N N . ARG A 1 327 ? 16.781 31.375 -7.41 1 28.52 327 ARG A N 1
ATOM 2512 C CA . ARG A 1 327 ? 17.672 30.469 -8.133 1 28.52 327 ARG A CA 1
ATOM 2513 C C . ARG A 1 327 ? 19.125 30.703 -7.738 1 28.52 327 ARG A C 1
ATOM 2515 O O . ARG A 1 327 ? 19.625 31.828 -7.848 1 28.52 327 ARG A O 1
ATOM 2522 N N . ALA A 1 328 ? 19.641 29.984 -6.695 1 27.23 328 ALA A N 1
ATOM 2523 C CA . ALA A 1 328 ? 21.094 30.078 -6.492 1 27.23 328 ALA A CA 1
ATOM 2524 C C . ALA A 1 328 ? 21.844 29.969 -7.82 1 27.23 328 ALA A C 1
ATOM 2526 O O . ALA A 1 328 ? 21.766 28.938 -8.492 1 27.23 328 ALA A O 1
ATOM 2527 N N . GLY A 1 329 ? 21.906 30.984 -8.664 1 26.72 329 GLY A N 1
ATOM 2528 C CA . GLY A 1 329 ? 22.891 31.141 -9.727 1 26.72 329 GLY A CA 1
ATOM 2529 C C . GLY A 1 329 ? 24.266 30.641 -9.336 1 26.72 329 GLY A C 1
ATOM 2530 O O . GLY A 1 329 ? 24.797 31.016 -8.281 1 26.72 329 GLY A O 1
ATOM 2531 N N . VAL A 1 330 ? 24.578 29.344 -9.688 1 27.28 330 VAL A N 1
ATOM 2532 C CA . VAL A 1 330 ? 25.938 28.797 -9.703 1 27.28 330 VAL A CA 1
ATOM 2533 C C . VAL A 1 330 ? 26.922 29.859 -10.195 1 27.28 330 VAL A C 1
ATOM 2535 O O . VAL A 1 330 ? 26.828 30.312 -11.336 1 27.28 330 VAL A O 1
ATOM 2538 N N . ARG A 1 331 ? 27.188 30.797 -9.367 1 25.31 331 ARG A N 1
ATOM 2539 C CA . ARG A 1 331 ? 28.344 31.609 -9.703 1 25.31 331 ARG A CA 1
ATOM 2540 C C . ARG A 1 331 ? 29.516 30.734 -10.156 1 25.31 331 ARG A C 1
ATOM 2542 O O . ARG A 1 331 ? 29.953 29.844 -9.422 1 25.31 331 ARG A O 1
ATOM 2549 N N . ARG A 1 332 ? 29.5 30.359 -11.477 1 24.88 332 ARG A N 1
ATOM 2550 C CA . ARG A 1 332 ? 30.719 29.922 -12.141 1 24.88 332 ARG A CA 1
ATOM 2551 C C . ARG A 1 332 ? 31.922 30.719 -11.648 1 24.88 332 ARG A C 1
ATOM 2553 O O . ARG A 1 332 ? 32.031 31.938 -11.891 1 24.88 332 ARG A O 1
ATOM 2560 N N . LYS A 1 333 ? 32.312 30.438 -10.375 1 28.09 333 LYS A N 1
ATOM 2561 C CA . LYS A 1 333 ? 33.656 30.969 -10.016 1 28.09 333 LYS A CA 1
ATOM 2562 C C . LYS A 1 333 ? 34.656 30.688 -11.117 1 28.09 333 LYS A C 1
ATOM 2564 O O . LYS A 1 333 ? 34.969 29.531 -11.414 1 28.09 333 LYS A O 1
ATOM 2569 N N . GLU A 1 334 ? 34.531 31.453 -12.227 1 27.16 334 GLU A N 1
ATOM 2570 C CA . GLU A 1 334 ? 35.688 31.609 -13.117 1 27.16 334 GLU A CA 1
ATOM 2571 C C . GLU A 1 334 ? 36.969 31.703 -12.336 1 27.16 334 GLU A C 1
ATOM 2573 O O . GLU A 1 334 ? 37.188 32.656 -11.555 1 27.16 334 GLU A O 1
ATOM 2578 N N . THR A 1 335 ? 37.344 30.516 -11.672 1 29 335 THR A N 1
ATOM 2579 C CA . THR A 1 335 ? 38.719 30.391 -11.211 1 29 335 THR A CA 1
ATOM 2580 C C . THR A 1 335 ? 39.688 30.969 -12.242 1 29 335 THR A C 1
ATOM 2582 O O . THR A 1 335 ? 39.844 30.422 -13.328 1 29 335 THR A O 1
ATOM 2585 N N . GLY A 1 336 ? 39.562 32.281 -12.555 1 23.39 336 GLY A N 1
ATOM 2586 C CA . GLY A 1 336 ? 40.562 33.031 -13.305 1 23.39 336 GLY A CA 1
ATOM 2587 C C . GLY A 1 336 ? 42 32.75 -12.859 1 23.39 336 GLY A C 1
ATOM 2588 O O . GLY A 1 336 ? 42.406 33.156 -11.773 1 23.39 336 GLY A O 1
ATOM 2589 N N . VAL A 1 337 ? 42.438 31.438 -13.008 1 28.86 337 VAL A N 1
ATOM 2590 C CA . VAL A 1 337 ? 43.875 31.156 -12.945 1 28.86 337 VAL A CA 1
ATOM 2591 C C . VAL A 1 337 ? 44.625 32.156 -13.82 1 28.86 337 VAL A C 1
ATOM 2593 O O . VAL A 1 337 ? 44.5 32.125 -15.047 1 28.86 337 VAL A O 1
ATOM 2596 N N . THR A 1 338 ? 44.531 33.406 -13.438 1 25.42 338 THR A N 1
ATOM 2597 C CA . THR A 1 338 ? 45.5 34.344 -14.062 1 25.42 338 THR A CA 1
ATOM 2598 C C . THR A 1 338 ? 46.906 33.781 -13.984 1 25.42 338 THR A C 1
ATOM 2600 O O . THR A 1 338 ? 47.438 33.531 -12.891 1 25.42 338 THR A O 1
ATOM 2603 N N . VAL A 1 339 ? 47.281 32.906 -14.984 1 28.31 339 VAL A N 1
ATOM 2604 C CA . VAL A 1 339 ? 48.656 32.594 -15.312 1 28.31 339 VAL A CA 1
ATOM 2605 C C . VAL A 1 339 ? 49.531 33.844 -15.266 1 28.31 339 VAL A C 1
ATOM 2607 O O . VAL A 1 339 ? 49.312 34.781 -16.047 1 28.31 339 VAL A O 1
ATOM 2610 N N . ALA A 1 340 ? 49.75 34.312 -13.992 1 24.97 340 ALA A N 1
ATOM 2611 C CA . ALA A 1 340 ? 50.781 35.344 -13.852 1 24.97 340 ALA A CA 1
ATOM 2612 C C . ALA A 1 340 ? 52.062 34.938 -14.586 1 24.97 340 ALA A C 1
ATOM 2614 O O . ALA A 1 340 ? 52.562 33.844 -14.391 1 24.97 340 ALA A O 1
ATOM 2615 N N . GLN A 1 341 ? 52.156 35.312 -15.82 1 25.38 341 GLN A N 1
ATOM 2616 C CA . GLN A 1 341 ? 53.375 35.469 -16.625 1 25.38 341 GLN A CA 1
ATOM 2617 C C . GLN A 1 341 ? 54.531 36.031 -15.805 1 25.38 341 GLN A C 1
ATOM 2619 O O . GLN A 1 341 ? 54.5 37.219 -15.445 1 25.38 341 GLN A O 1
ATOM 2624 N N . GLY A 1 342 ? 54.844 35.406 -14.562 1 23.34 342 GLY A N 1
ATOM 2625 C CA . GLY A 1 342 ? 56.281 35.562 -14.398 1 23.34 342 GLY A CA 1
ATOM 2626 C C . GLY A 1 342 ? 57.094 34.781 -15.383 1 23.34 342 GLY A C 1
ATOM 2627 O O . GLY A 1 342 ? 56.625 33.781 -15.93 1 23.34 342 GLY A O 1
ATOM 2628 N N . MET B 1 1 ? -1.665 -18.688 13.828 1 26.44 1 MET B N 1
ATOM 2629 C CA . MET B 1 1 ? -1.223 -18.781 12.438 1 26.44 1 MET B CA 1
ATOM 2630 C C . MET B 1 1 ? 0.243 -18.375 12.312 1 26.44 1 MET B C 1
ATOM 2632 O O . MET B 1 1 ? 0.613 -17.25 12.641 1 26.44 1 MET B O 1
ATOM 2636 N N . THR B 1 2 ? 1.12 -19.172 12.508 1 33.16 2 THR B N 1
ATOM 2637 C CA . THR B 1 2 ? 2.576 -19.094 12.586 1 33.16 2 THR B CA 1
ATOM 2638 C C . THR B 1 2 ? 3.152 -18.469 11.32 1 33.16 2 THR B C 1
ATOM 2640 O O . THR B 1 2 ? 2.697 -18.766 10.211 1 33.16 2 THR B O 1
ATOM 2643 N N . ARG B 1 3 ? 3.637 -17.266 11.367 1 45.66 3 ARG B N 1
ATOM 2644 C CA . ARG B 1 3 ? 4.469 -16.469 10.484 1 45.66 3 ARG B CA 1
ATOM 2645 C C . ARG B 1 3 ? 5.43 -17.344 9.688 1 45.66 3 ARG B C 1
ATOM 2647 O O . ARG B 1 3 ? 6.59 -17.516 10.07 1 45.66 3 ARG B O 1
ATOM 2654 N N . ASP B 1 4 ? 4.992 -18.656 9.164 1 54.41 4 ASP B N 1
ATOM 2655 C CA . ASP B 1 4 ? 5.906 -19.781 8.992 1 54.41 4 ASP B CA 1
ATOM 2656 C C . ASP B 1 4 ? 6.738 -19.625 7.719 1 54.41 4 ASP B C 1
ATOM 2658 O O . ASP B 1 4 ? 6.191 -19.375 6.641 1 54.41 4 ASP B O 1
ATOM 2662 N N . GLU B 1 5 ? 7.832 -19.016 7.836 1 60.56 5 GLU B N 1
ATOM 2663 C CA . GLU B 1 5 ? 8.93 -19.203 6.891 1 60.56 5 GLU B CA 1
ATOM 2664 C C . GLU B 1 5 ? 9.164 -20.688 6.602 1 60.56 5 GLU B C 1
ATOM 2666 O O . GLU B 1 5 ? 9.148 -21.516 7.512 1 60.56 5 GLU B O 1
ATOM 2671 N N . GLU B 1 6 ? 9.008 -21.141 5.316 1 69.75 6 GLU B N 1
ATOM 2672 C CA . GLU B 1 6 ? 9.336 -22.5 4.902 1 69.75 6 GLU B CA 1
ATOM 2673 C C . GLU B 1 6 ? 10.609 -22.516 4.062 1 69.75 6 GLU B C 1
ATOM 2675 O O . GLU B 1 6 ? 10.852 -21.609 3.264 1 69.75 6 GLU B O 1
ATOM 2680 N N . PHE B 1 7 ? 11.523 -23.453 4.391 1 69.5 7 PHE B N 1
ATOM 2681 C CA . PHE B 1 7 ? 12.797 -23.562 3.689 1 69.5 7 PHE B CA 1
ATOM 2682 C C . PHE B 1 7 ? 12.961 -24.953 3.078 1 69.5 7 PHE B C 1
ATOM 2684 O O . PHE B 1 7 ? 12.633 -25.953 3.711 1 69.5 7 PHE B O 1
ATOM 2691 N N . TRP B 1 8 ? 13.25 -24.984 1.694 1 72.69 8 TRP B N 1
ATOM 2692 C CA . TRP B 1 8 ? 13.531 -26.219 0.961 1 72.69 8 TRP B CA 1
ATOM 2693 C C . TRP B 1 8 ? 14.938 -26.203 0.375 1 72.69 8 TRP B C 1
ATOM 2695 O O . TRP B 1 8 ? 15.445 -25.141 0.001 1 72.69 8 TRP B O 1
ATOM 2705 N N . THR B 1 9 ? 15.711 -27.219 0.434 1 76.38 9 THR B N 1
ATOM 2706 C CA . THR B 1 9 ? 16.984 -27.359 -0.258 1 76.38 9 THR B CA 1
ATOM 2707 C C . THR B 1 9 ? 17.062 -28.719 -0.959 1 76.38 9 THR B C 1
ATOM 2709 O O . THR B 1 9 ? 16.484 -29.688 -0.502 1 76.38 9 THR B O 1
ATOM 2712 N N . THR B 1 10 ? 17.484 -28.672 -2.174 1 73.56 10 THR B N 1
ATOM 2713 C CA . THR B 1 10 ? 17.719 -29.953 -2.834 1 73.56 10 THR B CA 1
ATOM 2714 C C . THR B 1 10 ? 18.969 -30.625 -2.277 1 73.56 10 THR B C 1
ATOM 2716 O O . THR B 1 10 ? 19.875 -29.938 -1.784 1 73.56 10 THR B O 1
ATOM 2719 N N . GLY B 1 11 ? 18.812 -31.875 -2.002 1 68 11 GLY B N 1
ATOM 2720 C CA . GLY B 1 11 ? 19.922 -32.719 -1.585 1 68 11 GLY B CA 1
ATOM 2721 C C . GLY B 1 11 ? 19.828 -34.125 -2.139 1 68 11 GLY B C 1
ATOM 2722 O O . GLY B 1 11 ? 18.844 -34.5 -2.764 1 68 11 GLY B O 1
ATOM 2723 N N . GLY B 1 12 ? 20.922 -34.719 -2.443 1 62.03 12 GLY B N 1
ATOM 2724 C CA . GLY B 1 12 ? 20.953 -36.156 -2.744 1 62.03 12 GLY B CA 1
ATOM 2725 C C . GLY B 1 12 ? 21.516 -36.469 -4.117 1 62.03 12 GLY B C 1
ATOM 2726 O O . GLY B 1 12 ? 22.156 -35.594 -4.742 1 62.03 12 GLY B O 1
ATOM 2727 N N . PRO B 1 13 ? 21.078 -37.688 -4.625 1 64.81 13 PRO B N 1
ATOM 2728 C CA . PRO B 1 13 ? 21.641 -38.156 -5.895 1 64.81 13 PRO B CA 1
ATOM 2729 C C . PRO B 1 13 ? 21.062 -37.406 -7.105 1 64.81 13 PRO B C 1
ATOM 2731 O O . PRO B 1 13 ? 19.938 -36.938 -7.055 1 64.81 13 PRO B O 1
ATOM 2734 N N . ALA B 1 14 ? 21.844 -37.219 -8.148 1 65.12 14 ALA B N 1
ATOM 2735 C CA . ALA B 1 14 ? 21.531 -36.5 -9.383 1 65.12 14 ALA B CA 1
ATOM 2736 C C . ALA B 1 14 ? 20.234 -37 -10 1 65.12 14 ALA B C 1
ATOM 2738 O O . ALA B 1 14 ? 19.484 -36.25 -10.609 1 65.12 14 ALA B O 1
ATOM 2739 N N . ASP B 1 15 ? 19.938 -38.281 -9.664 1 69.06 15 ASP B N 1
ATOM 2740 C CA . ASP B 1 15 ? 18.812 -38.906 -10.359 1 69.06 15 ASP B CA 1
ATOM 2741 C C . ASP B 1 15 ? 17.484 -38.469 -9.75 1 69.06 15 ASP B C 1
ATOM 2743 O O . ASP B 1 15 ? 16.438 -38.562 -10.398 1 69.06 15 ASP B O 1
ATOM 2747 N N . THR B 1 16 ? 17.594 -37.969 -8.609 1 81.75 16 THR B N 1
ATOM 2748 C CA . THR B 1 16 ? 16.328 -37.625 -7.941 1 81.75 16 THR B CA 1
ATOM 2749 C C . THR B 1 16 ? 16.156 -36.125 -7.793 1 81.75 16 THR B C 1
ATOM 2751 O O . THR B 1 16 ? 15.102 -35.656 -7.387 1 81.75 16 THR B O 1
ATOM 2754 N N . VAL B 1 17 ? 17.188 -35.469 -8.234 1 83.69 17 VAL B N 1
ATOM 2755 C CA . VAL B 1 17 ? 17.219 -34.062 -7.926 1 83.69 17 VAL B CA 1
ATOM 2756 C C . VAL B 1 17 ? 16.125 -33.344 -8.719 1 83.69 17 VAL B C 1
ATOM 2758 O O . VAL B 1 17 ? 15.5 -32.406 -8.219 1 83.69 17 VAL B O 1
ATOM 2761 N N . ALA B 1 18 ? 15.914 -33.781 -9.961 1 86.12 18 ALA B N 1
ATOM 2762 C CA . ALA B 1 18 ? 14.891 -33.156 -10.789 1 86.12 18 ALA B CA 1
ATOM 2763 C C . ALA B 1 18 ? 13.508 -33.344 -10.18 1 86.12 18 ALA B C 1
ATOM 2765 O O . ALA B 1 18 ? 12.695 -32.406 -10.18 1 86.12 18 ALA B O 1
ATOM 2766 N N . ASP B 1 19 ? 13.258 -34.531 -9.641 1 88.75 19 ASP B N 1
ATOM 2767 C CA . ASP B 1 19 ? 11.977 -34.812 -9 1 88.75 19 ASP B CA 1
ATOM 2768 C C . ASP B 1 19 ? 11.812 -34 -7.715 1 88.75 19 ASP B C 1
ATOM 2770 O O . ASP B 1 19 ? 10.727 -33.469 -7.43 1 88.75 19 ASP B O 1
ATOM 2774 N N . GLN B 1 20 ? 12.883 -33.938 -7.012 1 88.19 20 GLN B N 1
ATOM 2775 C CA . GLN B 1 20 ? 12.859 -33.156 -5.797 1 88.19 20 GLN B CA 1
ATOM 2776 C C . GLN B 1 20 ? 12.562 -31.672 -6.117 1 88.19 20 GLN B C 1
ATOM 2778 O O . GLN B 1 20 ? 11.758 -31.031 -5.438 1 88.19 20 GLN B O 1
ATOM 2783 N N . TRP B 1 21 ? 13.266 -31.203 -7.129 1 91.56 21 TRP B N 1
ATOM 2784 C CA . TRP B 1 21 ? 13.078 -29.828 -7.551 1 91.56 21 TRP B CA 1
ATOM 2785 C C . TRP B 1 21 ? 11.648 -29.578 -8.008 1 91.56 21 TRP B C 1
ATOM 2787 O O . TRP B 1 21 ? 11.031 -28.578 -7.629 1 91.56 21 TRP B O 1
ATOM 2797 N N . ARG B 1 22 ? 11.125 -30.453 -8.781 1 91.69 22 ARG B N 1
ATOM 2798 C CA . ARG B 1 22 ? 9.742 -30.375 -9.25 1 91.69 22 ARG B CA 1
ATOM 2799 C C . ARG B 1 22 ? 8.773 -30.297 -8.078 1 91.69 22 ARG B C 1
ATOM 2801 O O . ARG B 1 22 ? 7.855 -29.469 -8.078 1 91.69 22 ARG B O 1
ATOM 2808 N N . GLU B 1 23 ? 8.938 -31.109 -7.094 1 90.31 23 GLU B N 1
ATOM 2809 C CA . GLU B 1 23 ? 8.07 -31.141 -5.918 1 90.31 23 GLU B CA 1
ATOM 2810 C C . GLU B 1 23 ? 8.172 -29.828 -5.121 1 90.31 23 GLU B C 1
ATOM 2812 O O . GLU B 1 23 ? 7.164 -29.312 -4.637 1 90.31 23 GLU B O 1
ATOM 2817 N N . MET B 1 24 ? 9.398 -29.406 -5.039 1 90.12 24 MET B N 1
ATOM 2818 C CA . MET B 1 24 ? 9.625 -28.141 -4.324 1 90.12 24 MET B CA 1
ATOM 2819 C C . MET B 1 24 ? 8.922 -26.984 -5.016 1 90.12 24 MET B C 1
ATOM 2821 O O . MET B 1 24 ? 8.219 -26.203 -4.367 1 90.12 24 MET B O 1
ATOM 2825 N N . LEU B 1 25 ? 9.078 -26.859 -6.332 1 93.06 25 LEU B N 1
ATOM 2826 C CA . LEU B 1 25 ? 8.43 -25.797 -7.09 1 93.06 25 LEU B CA 1
ATOM 2827 C C . LEU B 1 25 ? 6.91 -25.891 -6.969 1 93.06 25 LEU B C 1
ATOM 2829 O O . LEU B 1 25 ? 6.23 -24.875 -6.797 1 93.06 25 LEU B O 1
ATOM 2833 N N . SER B 1 26 ? 6.426 -27.141 -7.043 1 91.62 26 SER B N 1
ATOM 2834 C CA . SER B 1 26 ? 4.984 -27.344 -6.941 1 91.62 26 SER B CA 1
ATOM 2835 C C . SER B 1 26 ? 4.461 -26.906 -5.578 1 91.62 26 SER B C 1
ATOM 2837 O O . SER B 1 26 ? 3.377 -26.328 -5.48 1 91.62 26 SER B O 1
ATOM 2839 N N . ALA B 1 27 ? 5.207 -27.141 -4.57 1 89.19 27 ALA B N 1
ATOM 2840 C CA . ALA B 1 27 ? 4.793 -26.844 -3.203 1 89.19 27 ALA B CA 1
ATOM 2841 C C . ALA B 1 27 ? 4.887 -25.344 -2.918 1 89.19 27 ALA B C 1
ATOM 2843 O O . ALA B 1 27 ? 4.125 -24.812 -2.107 1 89.19 27 ALA B O 1
ATOM 2844 N N . THR B 1 28 ? 5.773 -24.672 -3.574 1 90.75 28 THR B N 1
ATOM 2845 C CA . THR B 1 28 ? 6.07 -23.312 -3.162 1 90.75 28 THR B CA 1
ATOM 2846 C C . THR B 1 28 ? 5.555 -22.312 -4.191 1 90.75 28 THR B C 1
ATOM 2848 O O . THR B 1 28 ? 5.227 -21.172 -3.848 1 90.75 28 THR B O 1
ATOM 2851 N N . HIS B 1 29 ? 5.609 -22.625 -5.406 1 94.88 29 HIS B N 1
ATOM 2852 C CA . HIS B 1 29 ? 5.129 -21.781 -6.492 1 94.88 29 HIS B CA 1
ATOM 2853 C C . HIS B 1 29 ? 3.852 -22.344 -7.105 1 94.88 29 HIS B C 1
ATOM 2855 O O . HIS B 1 29 ? 2.764 -22.156 -6.555 1 94.88 29 HIS B O 1
ATOM 2861 N N . LEU B 1 30 ? 3.992 -23.078 -8.078 1 95.25 30 LEU B N 1
ATOM 2862 C CA . LEU B 1 30 ? 2.965 -23.781 -8.844 1 95.25 30 LEU B CA 1
ATOM 2863 C C . LEU B 1 30 ? 3.527 -25.031 -9.5 1 95.25 30 LEU B C 1
ATOM 2865 O O . LEU B 1 30 ? 4.746 -25.188 -9.617 1 95.25 30 LEU B O 1
ATOM 2869 N N . PRO B 1 31 ? 2.607 -25.953 -9.875 1 95.94 31 PRO B N 1
ATOM 2870 C CA . PRO B 1 31 ? 3.109 -27.125 -10.578 1 95.94 31 PRO B CA 1
ATOM 2871 C C . PRO B 1 31 ? 3.811 -26.797 -11.891 1 95.94 31 PRO B C 1
ATOM 2873 O O . PRO B 1 31 ? 3.27 -26.047 -12.703 1 95.94 31 PRO B O 1
ATOM 2876 N N . TRP B 1 32 ? 5.016 -27.281 -12.07 1 96.06 32 TRP B N 1
ATOM 2877 C CA . TRP B 1 32 ? 5.832 -27.156 -13.273 1 96.06 32 TRP B CA 1
ATOM 2878 C C . TRP B 1 32 ? 6.379 -28.5 -13.711 1 96.06 32 TRP B C 1
ATOM 2880 O O . TRP B 1 32 ? 6.719 -29.344 -12.875 1 96.06 32 TRP B O 1
ATOM 2890 N N . SER B 1 33 ? 6.422 -28.734 -14.961 1 95.44 33 SER B N 1
ATOM 2891 C CA . SER B 1 33 ? 7.355 -29.734 -15.469 1 95.44 33 SER B CA 1
ATOM 2892 C C . SER B 1 33 ? 8.773 -29.188 -15.547 1 95.44 33 SER B C 1
ATOM 2894 O O . SER B 1 33 ? 8.984 -28.062 -16.016 1 95.44 33 SER B O 1
ATOM 2896 N N . VAL B 1 34 ? 9.766 -29.906 -14.992 1 94.38 34 VAL B N 1
ATOM 2897 C CA . VAL B 1 34 ? 11.102 -29.328 -14.906 1 94.38 34 VAL B CA 1
ATOM 2898 C C . VAL B 1 34 ? 12.117 -30.281 -15.531 1 94.38 34 VAL B C 1
ATOM 2900 O O . VAL B 1 34 ? 11.914 -31.5 -15.539 1 94.38 34 VAL B O 1
ATOM 2903 N N . ALA B 1 35 ? 13.133 -29.75 -16.078 1 92.19 35 ALA B N 1
ATOM 2904 C CA . ALA B 1 35 ? 14.281 -30.484 -16.609 1 92.19 35 ALA B CA 1
ATOM 2905 C C . ALA B 1 35 ? 15.586 -29.891 -16.094 1 92.19 35 ALA B C 1
ATOM 2907 O O . ALA B 1 35 ? 15.758 -28.672 -16.078 1 92.19 35 ALA B O 1
ATOM 2908 N N . VAL B 1 36 ? 16.453 -30.703 -15.594 1 90.56 36 VAL B N 1
ATOM 2909 C CA . VAL B 1 36 ? 17.797 -30.328 -15.164 1 90.56 36 VAL B CA 1
ATOM 2910 C C . VAL B 1 36 ? 18.828 -30.922 -16.125 1 90.56 36 VAL B C 1
ATOM 2912 O O . VAL B 1 36 ? 18.875 -32.156 -16.328 1 90.56 36 VAL B O 1
ATOM 2915 N N . PRO B 1 37 ? 19.578 -30.062 -16.672 1 84.5 37 PRO B N 1
ATOM 2916 C CA . PRO B 1 37 ? 20.578 -30.609 -17.594 1 84.5 37 PRO B CA 1
ATOM 2917 C C . PRO B 1 37 ? 21.594 -31.516 -16.891 1 84.5 37 PRO B C 1
ATOM 2919 O O . PRO B 1 37 ? 22.094 -31.172 -15.82 1 84.5 37 PRO B O 1
ATOM 2922 N N . PRO B 1 38 ? 21.875 -32.656 -17.406 1 76.25 38 PRO B N 1
ATOM 2923 C CA . PRO B 1 38 ? 22.781 -33.625 -16.766 1 76.25 38 PRO B CA 1
ATOM 2924 C C . PRO B 1 38 ? 24.234 -33.156 -16.781 1 76.25 38 PRO B C 1
ATOM 2926 O O . PRO B 1 38 ? 25.031 -33.594 -15.938 1 76.25 38 PRO B O 1
ATOM 2929 N N . ASP B 1 39 ? 24.609 -32.344 -17.656 1 71.75 39 ASP B N 1
ATOM 2930 C CA . ASP B 1 39 ? 26.031 -32.094 -17.875 1 71.75 39 ASP B CA 1
ATOM 2931 C C . ASP B 1 39 ? 26.516 -30.8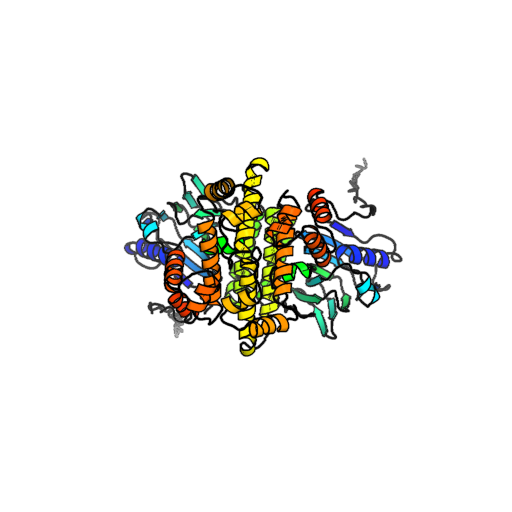59 -17.125 1 71.75 39 ASP B C 1
ATOM 2933 O O . ASP B 1 39 ? 27.625 -30.391 -17.344 1 71.75 39 ASP B O 1
ATOM 2937 N N . GLN B 1 40 ? 25.75 -30.328 -16.25 1 70.69 40 GLN B N 1
ATOM 2938 C CA . GLN B 1 40 ? 26.172 -29.062 -15.672 1 70.69 40 GLN B CA 1
ATOM 2939 C C . GLN B 1 40 ? 26.484 -29.203 -14.18 1 70.69 40 GLN B C 1
ATOM 2941 O O . GLN B 1 40 ? 26.281 -28.25 -13.414 1 70.69 40 GLN B O 1
ATOM 2946 N N . GLY B 1 41 ? 27.016 -30.375 -13.719 1 72.5 41 GLY B N 1
ATOM 2947 C CA . GLY B 1 41 ? 27.391 -30.516 -12.32 1 72.5 41 GLY B CA 1
ATOM 2948 C C . GLY B 1 41 ? 26.188 -30.734 -11.406 1 72.5 41 GLY B C 1
ATOM 2949 O O . GLY B 1 41 ? 25.078 -30.953 -11.883 1 72.5 41 GLY B O 1
ATOM 2950 N N . PRO B 1 42 ? 26.5 -30.672 -10.102 1 78.38 42 PRO B N 1
ATOM 2951 C CA . PRO B 1 42 ? 25.422 -30.938 -9.141 1 78.38 42 PRO B CA 1
ATOM 2952 C C . PRO B 1 42 ? 24.406 -29.812 -9.086 1 78.38 42 PRO B C 1
ATOM 2954 O O . PRO B 1 42 ? 24.781 -28.625 -9.023 1 78.38 42 PRO B O 1
ATOM 2957 N N . PHE B 1 43 ? 23.219 -30.172 -9.266 1 87.38 43 PHE B N 1
ATOM 2958 C CA . PHE B 1 43 ? 22.125 -29.203 -9.18 1 87.38 43 PHE B CA 1
ATOM 2959 C C . PHE B 1 43 ? 21.781 -28.906 -7.727 1 87.38 43 PHE B C 1
ATOM 2961 O O . PHE B 1 43 ? 21.578 -29.828 -6.93 1 87.38 43 PHE B O 1
ATOM 2968 N N . THR B 1 44 ? 21.844 -27.703 -7.414 1 86.62 44 THR B N 1
ATOM 2969 C CA . THR B 1 44 ? 21.438 -27.25 -6.086 1 86.62 44 THR B CA 1
ATOM 2970 C C . THR B 1 44 ? 20.359 -26.172 -6.18 1 86.62 44 THR B C 1
ATOM 2972 O O . THR B 1 44 ? 20.375 -25.359 -7.094 1 86.62 44 THR B O 1
ATOM 2975 N N . ALA B 1 45 ? 19.406 -26.297 -5.266 1 91.31 45 ALA B N 1
ATOM 2976 C CA . ALA B 1 45 ? 18.344 -25.281 -5.191 1 91.31 45 ALA B CA 1
ATOM 2977 C C . ALA B 1 45 ? 17.859 -25.109 -3.758 1 91.31 45 ALA B C 1
ATOM 2979 O O . ALA B 1 45 ? 17.938 -26.031 -2.949 1 91.31 45 ALA B O 1
ATOM 2980 N N . TRP B 1 46 ? 17.531 -23.938 -3.393 1 91 46 TRP B N 1
ATOM 2981 C CA . TRP B 1 46 ? 16.797 -23.703 -2.152 1 91 46 TRP B CA 1
ATOM 2982 C C . TRP B 1 46 ? 15.672 -22.703 -2.369 1 91 46 TRP B C 1
ATOM 2984 O O . TRP B 1 46 ? 15.727 -21.891 -3.293 1 91 46 TRP B O 1
ATOM 2994 N N . VAL B 1 47 ? 14.641 -22.844 -1.573 1 93.12 47 VAL B N 1
ATOM 2995 C CA . VAL B 1 47 ? 13.469 -21.969 -1.631 1 93.12 47 VAL B CA 1
ATOM 2996 C C . VAL B 1 47 ? 13.062 -21.562 -0.218 1 93.12 47 VAL B C 1
ATOM 2998 O O . VAL B 1 47 ? 13.109 -22.375 0.709 1 93.12 47 VAL B O 1
ATOM 3001 N N . ARG B 1 48 ? 12.812 -20.297 -0.018 1 91.31 48 ARG B N 1
ATOM 3002 C CA . ARG B 1 48 ? 12.195 -19.766 1.195 1 91.31 48 ARG B CA 1
ATOM 3003 C C . ARG B 1 48 ? 10.875 -19.078 0.883 1 91.31 48 ARG B C 1
ATOM 3005 O O . ARG B 1 48 ? 10.812 -18.219 0.003 1 91.31 48 ARG B O 1
ATOM 3012 N N . ARG B 1 49 ? 9.836 -19.484 1.555 1 92 49 ARG B N 1
ATOM 3013 C CA . ARG B 1 49 ? 8.523 -18.891 1.315 1 92 49 ARG B CA 1
ATOM 3014 C C . ARG B 1 49 ? 7.992 -18.219 2.574 1 92 49 ARG B C 1
ATOM 3016 O O . ARG B 1 49 ? 8.117 -18.75 3.676 1 92 49 ARG B O 1
ATOM 3023 N N . TRP B 1 50 ? 7.457 -17.047 2.389 1 89.06 50 TRP B N 1
ATOM 3024 C CA . TRP B 1 50 ? 6.688 -16.344 3.416 1 89.06 50 TRP B CA 1
ATOM 3025 C C . TRP B 1 50 ? 5.258 -16.094 2.949 1 89.06 50 TRP B C 1
ATOM 3027 O O . TRP B 1 50 ? 5.023 -15.805 1.772 1 89.06 50 TRP B O 1
ATOM 3037 N N . TRP B 1 51 ? 4.426 -16.203 3.924 1 87.56 51 TRP B N 1
ATOM 3038 C CA . TRP B 1 51 ? 3.043 -15.836 3.621 1 87.56 51 TRP B CA 1
ATOM 3039 C C . TRP B 1 51 ? 2.748 -14.406 4.059 1 87.56 51 TRP B C 1
ATOM 3041 O O . TRP B 1 51 ? 3.176 -13.977 5.133 1 87.56 51 TRP B O 1
ATOM 3051 N N . ILE B 1 52 ? 2.199 -13.68 3.221 1 90.25 52 ILE B N 1
ATOM 3052 C CA . ILE B 1 52 ? 1.597 -12.383 3.514 1 90.25 52 ILE B CA 1
ATOM 3053 C C . ILE B 1 52 ? 0.076 -12.492 3.426 1 90.25 52 ILE B C 1
ATOM 3055 O O . ILE B 1 52 ? -0.516 -12.164 2.393 1 90.25 52 ILE B O 1
ATOM 3059 N N . ASP B 1 53 ? -0.455 -12.93 4.5 1 83 53 ASP B N 1
ATOM 3060 C CA . ASP B 1 53 ? -1.856 -13.336 4.5 1 83 53 ASP B CA 1
ATOM 3061 C C . ASP B 1 53 ? -2.135 -14.344 3.393 1 83 53 ASP B C 1
ATOM 3063 O O . ASP B 1 53 ? -1.621 -15.469 3.426 1 83 53 ASP B O 1
ATOM 3067 N N . ASP B 1 54 ? -2.812 -13.93 2.316 1 81.19 54 ASP B N 1
ATOM 3068 C CA . ASP B 1 54 ? -3.156 -14.883 1.264 1 81.19 54 ASP B CA 1
ATOM 3069 C C . ASP B 1 54 ? -2.191 -14.773 0.086 1 81.19 54 ASP B C 1
ATOM 3071 O O . ASP B 1 54 ? -2.316 -15.508 -0.896 1 81.19 54 ASP B O 1
ATOM 3075 N N . LEU B 1 55 ? -1.244 -13.859 0.159 1 91.62 55 LEU B N 1
ATOM 3076 C CA . LEU B 1 55 ? -0.169 -13.781 -0.824 1 91.62 55 LEU B CA 1
ATOM 3077 C C . LEU B 1 55 ? 1.033 -14.609 -0.384 1 91.62 55 LEU B C 1
ATOM 3079 O O . LEU B 1 55 ? 1.169 -14.93 0.798 1 91.62 55 LEU B O 1
ATOM 3083 N N . ALA B 1 56 ? 1.869 -14.969 -1.315 1 93.19 56 ALA B N 1
ATOM 3084 C CA . ALA B 1 56 ? 3.102 -15.68 -0.981 1 93.19 56 ALA B CA 1
ATOM 3085 C C . ALA B 1 56 ? 4.316 -14.977 -1.592 1 93.19 56 ALA B C 1
ATOM 3087 O O . ALA B 1 56 ? 4.289 -14.578 -2.758 1 93.19 56 ALA B O 1
ATOM 3088 N N . LEU B 1 57 ? 5.234 -14.734 -0.811 1 95.56 57 LEU B N 1
ATOM 3089 C CA . LEU B 1 57 ? 6.535 -14.234 -1.241 1 95.56 57 LEU B CA 1
ATOM 3090 C C . LEU B 1 57 ? 7.59 -15.336 -1.168 1 95.56 57 LEU B C 1
ATOM 3092 O O . LEU B 1 57 ? 7.828 -15.898 -0.099 1 95.56 57 LEU B O 1
ATOM 3096 N N . VAL B 1 58 ? 8.234 -15.641 -2.307 1 96 58 VAL B N 1
ATOM 3097 C CA . VAL B 1 58 ? 9.117 -16.797 -2.379 1 96 58 VAL B CA 1
ATOM 3098 C C . VAL B 1 58 ? 10.484 -16.375 -2.908 1 96 58 VAL B C 1
ATOM 3100 O O . VAL B 1 58 ? 10.594 -15.852 -4.02 1 96 58 VAL B O 1
ATOM 3103 N N . ASP B 1 59 ? 11.484 -16.562 -2.133 1 95.12 59 ASP B N 1
ATOM 3104 C CA . ASP B 1 59 ? 12.859 -16.438 -2.607 1 95.12 59 ASP B CA 1
ATOM 3105 C C . ASP B 1 59 ? 13.406 -17.797 -3.053 1 95.12 59 ASP B C 1
ATOM 3107 O O . ASP B 1 59 ? 13.164 -18.812 -2.398 1 95.12 59 ASP B O 1
ATOM 3111 N N . CYS B 1 60 ? 14.008 -17.781 -4.176 1 96.31 60 CYS B N 1
ATOM 3112 C CA . CYS B 1 60 ? 14.477 -19.031 -4.762 1 96.31 60 CYS B CA 1
ATOM 3113 C C . CYS B 1 60 ? 15.867 -18.859 -5.363 1 96.31 60 CYS B C 1
ATOM 3115 O O . CYS B 1 60 ? 16.141 -17.859 -6.031 1 96.31 60 CYS B O 1
ATOM 3117 N N . GLU B 1 61 ? 16.766 -19.766 -5.094 1 95.56 61 GLU B N 1
ATOM 3118 C CA . GLU B 1 61 ? 18.031 -19.906 -5.801 1 95.56 61 GLU B CA 1
ATOM 3119 C C . GLU B 1 61 ? 18.172 -21.297 -6.422 1 95.56 61 GLU B C 1
ATOM 3121 O O . GLU B 1 61 ? 17.797 -22.297 -5.797 1 95.56 61 GLU B O 1
ATOM 3126 N N . CYS B 1 62 ? 18.609 -21.344 -7.613 1 94.62 62 CYS B N 1
ATOM 3127 C CA . CYS B 1 62 ? 18.75 -22.656 -8.25 1 94.62 62 CYS B CA 1
ATOM 3128 C C . CYS B 1 62 ? 19.812 -22.609 -9.336 1 94.62 62 CYS B C 1
ATOM 3130 O O . CYS B 1 62 ? 20.188 -21.531 -9.805 1 94.62 62 CYS B O 1
ATOM 3132 N N . GLY B 1 63 ? 20.344 -23.719 -9.664 1 92.44 63 GLY B N 1
ATOM 3133 C CA . GLY B 1 63 ? 21.219 -23.859 -10.82 1 92.44 63 GLY B CA 1
ATOM 3134 C C . GLY B 1 63 ? 20.453 -23.922 -12.133 1 92.44 63 GLY B C 1
ATOM 3135 O O . GLY B 1 63 ? 19.234 -23.734 -12.156 1 92.44 63 GLY B O 1
ATOM 3136 N N . PRO B 1 64 ? 21.203 -24.188 -13.219 1 93.25 64 PRO B N 1
ATOM 3137 C CA . PRO B 1 64 ? 20.578 -24.234 -14.547 1 93.25 64 PRO B CA 1
ATOM 3138 C C . PRO B 1 64 ? 19.469 -25.297 -14.633 1 93.25 64 PRO B C 1
ATOM 3140 O O . PRO B 1 64 ? 19.656 -26.422 -14.164 1 93.25 64 PRO B O 1
ATOM 3143 N N . CYS B 1 65 ? 18.359 -24.938 -15.148 1 94.5 65 CYS B N 1
ATOM 3144 C CA . CYS B 1 65 ? 17.203 -25.781 -15.336 1 94.5 65 CYS B CA 1
ATOM 3145 C C . CYS B 1 65 ? 16.172 -25.125 -16.234 1 94.5 65 CYS B C 1
ATOM 3147 O O . CYS B 1 65 ? 16.359 -23.984 -16.672 1 94.5 65 CYS B O 1
ATOM 3149 N N . SER B 1 66 ? 15.25 -25.828 -16.641 1 95.25 66 SER B N 1
ATOM 3150 C CA . SER B 1 66 ? 14.133 -25.281 -17.406 1 95.25 66 SER B CA 1
ATOM 3151 C C . SER B 1 66 ? 12.805 -25.891 -16.953 1 95.25 66 SER B C 1
ATOM 3153 O O . SER B 1 66 ? 12.789 -26.906 -16.25 1 95.25 66 SER B O 1
ATOM 3155 N N . GLY B 1 67 ? 11.742 -25.203 -17.281 1 96.06 67 GLY B N 1
ATOM 3156 C CA . GLY B 1 67 ? 10.43 -25.688 -16.906 1 96.06 67 GLY B CA 1
ATOM 3157 C C . GLY B 1 67 ? 9.32 -25.172 -17.797 1 96.06 67 GLY B C 1
ATOM 3158 O O . GLY B 1 67 ? 9.531 -24.234 -18.578 1 96.06 67 GLY B O 1
ATOM 3159 N N . SER B 1 68 ? 8.234 -25.922 -17.766 1 96.25 68 SER B N 1
ATOM 3160 C CA . SER B 1 68 ? 7.066 -25.531 -18.547 1 96.25 68 SER B CA 1
ATOM 3161 C C . SER B 1 68 ? 5.77 -25.844 -17.812 1 96.25 68 SER B C 1
ATOM 3163 O O . SER B 1 68 ? 5.719 -26.766 -17 1 96.25 68 SER B O 1
ATOM 3165 N N . ARG B 1 69 ? 4.852 -24.984 -17.969 1 95.56 69 ARG B N 1
ATOM 3166 C CA . ARG B 1 69 ? 3.469 -25.203 -17.547 1 95.56 69 ARG B CA 1
ATOM 3167 C C . ARG B 1 69 ? 2.553 -25.344 -18.766 1 95.56 69 ARG B C 1
ATOM 3169 O O . ARG B 1 69 ? 2.355 -24.375 -19.516 1 95.56 69 ARG B O 1
ATOM 3176 N N . THR B 1 70 ? 2.111 -26.547 -18.969 1 94.5 70 THR B N 1
ATOM 3177 C CA . THR B 1 70 ? 1.173 -26.859 -20.031 1 94.5 70 THR B CA 1
ATOM 3178 C C . THR B 1 70 ? -0.187 -27.25 -19.469 1 94.5 70 THR B C 1
ATOM 3180 O O . THR B 1 70 ? -0.489 -26.953 -18.312 1 94.5 70 THR B O 1
ATOM 3183 N N . ARG B 1 71 ? -1.023 -27.859 -20.25 1 93.06 71 ARG B N 1
ATOM 3184 C CA . ARG B 1 71 ? -2.387 -28.203 -19.875 1 93.06 71 ARG B CA 1
ATOM 3185 C C . ARG B 1 71 ? -2.396 -29.031 -18.578 1 93.06 71 ARG B C 1
ATOM 3187 O O . ARG B 1 71 ? -3.234 -28.812 -17.703 1 93.06 71 ARG B O 1
ATOM 3194 N N . ARG B 1 72 ? -1.482 -29.953 -18.469 1 93.62 72 ARG B N 1
ATOM 3195 C CA . ARG B 1 72 ? -1.424 -30.828 -17.297 1 93.62 72 ARG B CA 1
ATOM 3196 C C . ARG B 1 72 ? -1.155 -30.047 -16.031 1 93.62 72 ARG B C 1
ATOM 3198 O O . ARG B 1 72 ? -1.856 -30.203 -15.031 1 93.62 72 ARG B O 1
ATOM 3205 N N . GLU B 1 73 ? -0.1 -29.219 -16.047 1 94.31 73 GLU B N 1
ATOM 3206 C CA . GLU B 1 73 ? 0.272 -28.422 -14.891 1 94.31 73 GLU B CA 1
ATOM 3207 C C . GLU B 1 73 ? -0.81 -27.391 -14.562 1 94.31 73 GLU B C 1
ATOM 3209 O O . GLU B 1 73 ? -1.049 -27.094 -13.391 1 94.31 73 GLU B O 1
ATOM 3214 N N . LEU B 1 74 ? -1.457 -26.812 -15.594 1 93.06 74 LEU B N 1
ATOM 3215 C CA . LEU B 1 74 ? -2.543 -25.859 -15.383 1 93.06 74 LEU B CA 1
ATOM 3216 C C . LEU B 1 74 ? -3.717 -26.531 -14.672 1 93.06 74 LEU B C 1
ATOM 3218 O O . LEU B 1 74 ? -4.277 -25.969 -13.727 1 93.06 74 LEU B O 1
ATOM 3222 N N . ALA B 1 75 ? -4.035 -27.781 -15.078 1 91.31 75 ALA B N 1
ATOM 3223 C CA . ALA B 1 75 ? -5.141 -28.531 -14.484 1 91.31 75 ALA B CA 1
ATOM 3224 C C . ALA B 1 75 ? -4.836 -28.906 -13.031 1 91.31 75 ALA B C 1
ATOM 3226 O O . ALA B 1 75 ? -5.75 -29.016 -12.211 1 91.31 75 ALA B O 1
ATOM 3227 N N . ALA B 1 76 ? -3.582 -29.047 -12.758 1 91.56 76 ALA B N 1
ATOM 3228 C CA . ALA B 1 76 ? -3.168 -29.469 -11.422 1 91.56 76 ALA B CA 1
ATOM 3229 C C . ALA B 1 76 ? -3.084 -28.266 -10.477 1 91.56 76 ALA B C 1
ATOM 3231 O O . ALA B 1 76 ? -2.816 -28.422 -9.281 1 91.56 76 ALA B O 1
ATOM 3232 N N . THR B 1 77 ? -3.262 -27.078 -10.961 1 90.19 77 THR B N 1
ATOM 3233 C CA . THR B 1 77 ? -3.158 -25.859 -10.156 1 90.19 77 THR B CA 1
ATOM 3234 C C . THR B 1 77 ? -4.5 -25.516 -9.523 1 90.19 77 THR B C 1
ATOM 3236 O O . THR B 1 77 ? -5.5 -25.359 -10.227 1 90.19 77 THR B O 1
ATOM 3239 N N . GLU B 1 78 ? -4.43 -25.453 -8.211 1 82.94 78 GLU B N 1
ATOM 3240 C CA . GLU B 1 78 ? -5.617 -25 -7.496 1 82.94 78 GLU B CA 1
ATOM 3241 C C . GLU B 1 78 ? -5.621 -23.484 -7.348 1 82.94 78 GLU B C 1
ATOM 3243 O O . GLU B 1 78 ? -4.695 -22.906 -6.77 1 82.94 78 GLU B O 1
ATOM 3248 N N . GLY B 1 79 ? -6.574 -22.891 -7.98 1 81.94 79 GLY B N 1
ATOM 3249 C CA . GLY B 1 79 ? -6.684 -21.453 -7.941 1 81.94 79 GLY B CA 1
ATOM 3250 C C . GLY B 1 79 ? -6.051 -20.766 -9.141 1 81.94 79 GLY B C 1
ATOM 3251 O O . GLY B 1 79 ? -5.527 -21.438 -10.031 1 81.94 79 GLY B O 1
ATOM 3252 N N . GLU B 1 80 ? -6.254 -19.438 -9.18 1 84.44 80 GLU B N 1
ATOM 3253 C CA . GLU B 1 80 ? -5.688 -18.594 -10.234 1 84.44 80 GLU B CA 1
ATOM 3254 C C . GLU B 1 80 ? -4.797 -17.5 -9.641 1 84.44 80 GLU B C 1
ATOM 3256 O O . GLU B 1 80 ? -5.152 -16.875 -8.648 1 84.44 80 GLU B O 1
ATOM 3261 N N . PHE B 1 81 ? -3.643 -17.422 -10.273 1 89.25 81 PHE B N 1
ATOM 3262 C CA . PHE B 1 81 ? -2.672 -16.5 -9.703 1 89.25 81 PHE B CA 1
ATOM 3263 C C . PHE B 1 81 ? -2.078 -15.602 -10.781 1 89.25 81 PHE B C 1
ATOM 3265 O O . PHE B 1 81 ? -1.997 -15.992 -11.945 1 89.25 81 PHE B O 1
ATOM 3272 N N . VAL B 1 82 ? -1.789 -14.43 -10.375 1 88.12 82 VAL B N 1
ATOM 3273 C CA . VAL B 1 82 ? -0.795 -13.617 -11.07 1 88.12 82 VAL B CA 1
ATOM 3274 C C . VAL B 1 82 ? 0.534 -13.68 -10.32 1 88.12 82 VAL B C 1
ATOM 3276 O O . VAL B 1 82 ? 0.576 -13.492 -9.102 1 88.12 82 VAL B O 1
ATOM 3279 N N . VAL B 1 83 ? 1.588 -13.992 -11.023 1 92.56 83 VAL B N 1
ATOM 3280 C CA . VAL B 1 83 ? 2.881 -14.164 -10.375 1 92.56 83 VAL B CA 1
ATOM 3281 C C . VAL B 1 83 ? 3.855 -13.102 -10.875 1 92.56 83 VAL B C 1
ATOM 3283 O O . VAL B 1 83 ? 4.031 -12.93 -12.086 1 92.56 83 VAL B O 1
ATOM 3286 N N . VAL B 1 84 ? 4.391 -12.344 -9.938 1 92.69 84 VAL B N 1
ATOM 3287 C CA . VAL B 1 84 ? 5.449 -11.391 -10.258 1 92.69 84 VAL B CA 1
ATOM 3288 C C . VAL B 1 84 ? 6.812 -12.016 -9.984 1 92.69 84 VAL B C 1
ATOM 3290 O O . VAL B 1 84 ? 7.098 -12.438 -8.859 1 92.69 84 VAL B O 1
ATOM 3293 N N . LEU B 1 85 ? 7.59 -12.117 -10.984 1 94.19 85 LEU B N 1
ATOM 3294 C CA . LEU B 1 85 ? 8.938 -12.664 -10.867 1 94.19 85 LEU B CA 1
ATOM 3295 C C . LEU B 1 85 ? 9.984 -11.555 -11.008 1 94.19 85 LEU B C 1
ATOM 3297 O O . LEU B 1 85 ? 9.969 -10.805 -11.984 1 94.19 85 LEU B O 1
ATOM 3301 N N . THR B 1 86 ? 10.82 -11.398 -10.023 1 93.44 86 THR B N 1
ATOM 3302 C CA . THR B 1 86 ? 11.945 -10.469 -10.055 1 93.44 86 THR B CA 1
ATOM 3303 C C . THR B 1 86 ? 13.273 -11.219 -10.047 1 93.44 86 THR B C 1
ATOM 3305 O O . THR B 1 86 ? 13.508 -12.062 -9.188 1 93.44 86 THR B O 1
ATOM 3308 N N . THR B 1 87 ? 14.117 -10.898 -10.984 1 94 87 THR B N 1
ATOM 3309 C CA . THR B 1 87 ? 15.445 -11.492 -11 1 94 87 THR B CA 1
ATOM 3310 C C . THR B 1 87 ? 16.391 -10.703 -10.094 1 94 87 THR B C 1
ATOM 3312 O O . THR B 1 87 ? 16.547 -9.492 -10.258 1 94 87 THR B O 1
ATOM 3315 N N . LEU B 1 88 ? 16.953 -11.398 -9.141 1 94.31 88 LEU B N 1
ATOM 3316 C CA . LEU B 1 88 ? 17.859 -10.758 -8.203 1 94.31 88 LEU B CA 1
ATOM 3317 C C . LEU B 1 88 ? 19.312 -10.922 -8.656 1 94.31 88 LEU B C 1
ATOM 3319 O O . LEU B 1 88 ? 20.125 -10.016 -8.492 1 94.31 88 LEU B O 1
ATOM 3323 N N . ALA B 1 89 ? 19.672 -12.023 -9.164 1 95.88 89 ALA B N 1
ATOM 3324 C CA . ALA B 1 89 ? 20.984 -12.336 -9.727 1 95.88 89 ALA B CA 1
ATOM 3325 C C . ALA B 1 89 ? 20.875 -13.438 -10.773 1 95.88 89 ALA B C 1
ATOM 3327 O O . ALA B 1 89 ? 20 -14.312 -10.688 1 95.88 89 ALA B O 1
ATOM 3328 N N . GLY B 1 90 ? 21.781 -13.391 -11.742 1 95.69 90 GLY B N 1
ATOM 3329 C CA . GLY B 1 90 ? 21.75 -14.367 -12.82 1 95.69 90 GLY B CA 1
ATOM 3330 C C . GLY B 1 90 ? 20.797 -13.984 -13.945 1 95.69 90 GLY B C 1
ATOM 3331 O O . GLY B 1 90 ? 20.469 -12.805 -14.109 1 95.69 90 GLY B O 1
ATOM 3332 N N . ARG B 1 91 ? 20.5 -15 -14.781 1 94.25 91 ARG B N 1
ATOM 3333 C CA . ARG B 1 91 ? 19.656 -14.742 -15.938 1 94.25 91 ARG B CA 1
ATOM 3334 C C . ARG B 1 91 ? 18.656 -15.867 -16.156 1 94.25 91 ARG B C 1
ATOM 3336 O O . ARG B 1 91 ? 18.984 -17.047 -15.938 1 94.25 91 ARG B O 1
ATOM 3343 N N . GLU B 1 92 ? 17.516 -15.445 -16.562 1 94.19 92 GLU B N 1
ATOM 3344 C CA . GLU B 1 92 ? 16.438 -16.375 -16.891 1 94.19 92 GLU B CA 1
ATOM 3345 C C . GLU B 1 92 ? 15.594 -15.859 -18.047 1 94.19 92 GLU B C 1
ATOM 3347 O O . GLU B 1 92 ? 15.492 -14.641 -18.25 1 94.19 92 GLU B O 1
ATOM 3352 N N . THR B 1 93 ? 15.203 -16.719 -18.859 1 93.38 93 THR B N 1
ATOM 3353 C CA . THR B 1 93 ? 14.203 -16.391 -19.875 1 93.38 93 THR B CA 1
ATOM 3354 C C . THR B 1 93 ? 12.828 -16.906 -19.453 1 93.38 93 THR B C 1
ATOM 3356 O O . THR B 1 93 ? 12.703 -18.047 -19 1 93.38 93 THR B O 1
ATOM 3359 N N . VAL B 1 94 ? 11.859 -16.078 -19.562 1 91.44 94 VAL B N 1
ATOM 3360 C CA . VAL B 1 94 ? 10.477 -16.453 -19.266 1 91.44 94 VAL B CA 1
ATOM 3361 C C . VAL B 1 94 ? 9.609 -16.203 -20.5 1 91.44 94 VAL B C 1
ATOM 3363 O O . VAL B 1 94 ? 9.781 -15.203 -21.203 1 91.44 94 VAL B O 1
ATOM 3366 N N . SER B 1 95 ? 8.781 -17.141 -20.766 1 90.5 95 SER B N 1
ATOM 3367 C CA . SER B 1 95 ? 7.926 -17.031 -21.953 1 90.5 95 SER B CA 1
ATOM 3368 C C . SER B 1 95 ? 6.461 -17.281 -21.594 1 90.5 95 SER B C 1
ATOM 3370 O O . SER B 1 95 ? 6.145 -18.203 -20.844 1 90.5 95 SER B O 1
ATOM 3372 N N . GLN B 1 96 ? 5.625 -16.375 -22.047 1 86.06 96 GLN B N 1
ATOM 3373 C CA . GLN B 1 96 ? 4.176 -16.562 -22.016 1 86.06 96 GLN B CA 1
ATOM 3374 C C . GLN B 1 96 ? 3.51 -15.875 -23.203 1 86.06 96 GLN B C 1
ATOM 3376 O O . GLN B 1 96 ? 3.91 -14.781 -23.609 1 86.06 96 GLN B O 1
ATOM 3381 N N . ASN B 1 97 ? 2.385 -16.312 -23.656 1 78.06 97 ASN B N 1
ATOM 3382 C CA . ASN B 1 97 ? 1.622 -15.797 -24.797 1 78.06 97 ASN B CA 1
ATOM 3383 C C . ASN B 1 97 ? 2.535 -15.398 -25.953 1 78.06 97 ASN B C 1
ATOM 3385 O O . ASN B 1 97 ? 2.416 -14.289 -26.484 1 78.06 97 ASN B O 1
ATOM 3389 N N . ASP B 1 98 ? 3.555 -16.156 -26.25 1 74.94 98 ASP B N 1
ATOM 3390 C CA . ASP B 1 98 ? 4.461 -16 -27.375 1 74.94 98 ASP B CA 1
ATOM 3391 C C . ASP B 1 98 ? 5.453 -14.875 -27.125 1 74.94 98 ASP B C 1
ATOM 3393 O O . ASP B 1 98 ? 6.09 -14.383 -28.062 1 74.94 98 ASP B O 1
ATOM 3397 N N . ALA B 1 99 ? 5.34 -14.297 -26.047 1 78.06 99 ALA B N 1
ATOM 3398 C CA . ALA B 1 99 ? 6.363 -13.32 -25.672 1 78.06 99 ALA B CA 1
ATOM 3399 C C . ALA B 1 99 ? 7.469 -13.977 -24.844 1 78.06 99 ALA B C 1
ATOM 3401 O O . ALA B 1 99 ? 7.195 -14.789 -23.953 1 78.06 99 ALA B O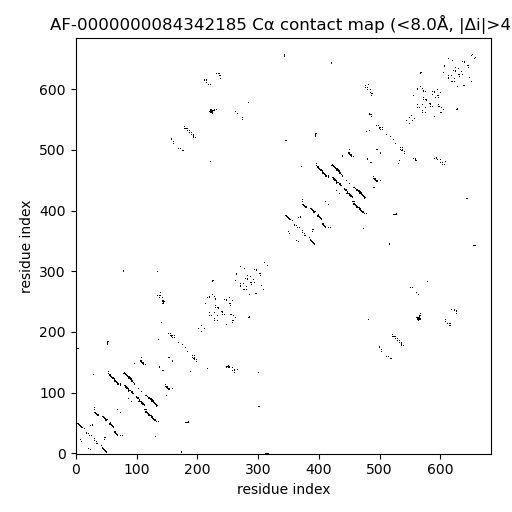 1
ATOM 3402 N N . ASP B 1 100 ? 8.688 -13.742 -25.312 1 85.75 100 ASP B N 1
ATOM 3403 C CA . ASP B 1 100 ? 9.883 -14.211 -24.625 1 85.75 100 ASP B CA 1
ATOM 3404 C C . ASP B 1 100 ? 10.672 -13.047 -24.031 1 85.75 100 ASP B C 1
ATOM 3406 O O . ASP B 1 100 ? 11.102 -12.148 -24.75 1 85.75 100 ASP B O 1
ATOM 3410 N N . VAL B 1 101 ? 10.812 -13.156 -22.812 1 84.81 101 VAL B N 1
ATOM 3411 C CA . VAL B 1 101 ? 11.5 -12.047 -22.156 1 84.81 101 VAL B CA 1
ATOM 3412 C C . VAL B 1 101 ? 12.75 -12.562 -21.453 1 84.81 101 VAL B C 1
ATOM 3414 O O . VAL B 1 101 ? 12.68 -13.461 -20.609 1 84.81 101 VAL B O 1
ATOM 3417 N N . GLY B 1 102 ? 13.891 -12.109 -21.891 1 89.75 102 GLY B N 1
ATOM 3418 C CA . GLY B 1 102 ? 15.117 -12.328 -21.141 1 89.75 102 GLY B CA 1
ATOM 3419 C C . GLY B 1 102 ? 15.273 -11.391 -19.969 1 89.75 102 GLY B C 1
ATOM 3420 O O . GLY B 1 102 ? 15.336 -10.172 -20.141 1 89.75 102 GLY B O 1
ATOM 3421 N N . MET B 1 103 ? 15.406 -12.016 -18.844 1 89.69 103 MET B N 1
ATOM 3422 C CA . MET B 1 103 ? 15.414 -11.219 -17.625 1 89.69 103 MET B CA 1
ATOM 3423 C C . MET B 1 103 ? 16.844 -11.047 -17.094 1 89.69 103 MET B C 1
ATOM 3425 O O . MET B 1 103 ? 17.609 -12.008 -17.047 1 89.69 103 MET B O 1
ATOM 3429 N N . ARG B 1 104 ? 17.156 -9.812 -16.781 1 87.62 104 ARG B N 1
ATOM 3430 C CA . ARG B 1 104 ? 18.391 -9.453 -16.094 1 87.62 104 ARG B CA 1
ATOM 3431 C C . ARG B 1 104 ? 18.109 -9.039 -14.656 1 87.62 104 ARG B C 1
ATOM 3433 O O . ARG B 1 104 ? 16.969 -8.781 -14.281 1 87.62 104 ARG B O 1
ATOM 3440 N N . PRO B 1 105 ? 19.219 -9.039 -13.852 1 89.75 105 PRO B N 1
ATOM 3441 C CA . PRO B 1 105 ? 18.984 -8.602 -12.469 1 89.75 105 PRO B CA 1
ATOM 3442 C C . PRO B 1 105 ? 18.281 -7.25 -12.383 1 89.75 105 PRO B C 1
ATOM 3444 O O . PRO B 1 105 ? 18.688 -6.301 -13.062 1 89.75 105 PRO B O 1
ATOM 3447 N N . GLY B 1 106 ? 17.219 -7.234 -11.656 1 83.88 106 GLY B N 1
ATOM 3448 C CA . GLY B 1 106 ? 16.438 -6.012 -11.492 1 83.88 106 GLY B CA 1
ATOM 3449 C C . GLY B 1 106 ? 15.164 -6 -12.312 1 83.88 106 GLY B C 1
ATOM 3450 O O . GLY B 1 106 ? 14.25 -5.223 -12.023 1 83.88 106 GLY B O 1
ATOM 3451 N N . ASP B 1 107 ? 15.094 -6.848 -13.305 1 85.5 107 ASP B N 1
ATOM 3452 C CA . ASP B 1 107 ? 13.891 -6.914 -14.125 1 85.5 107 ASP B CA 1
ATOM 3453 C C . ASP B 1 107 ? 12.773 -7.68 -13.414 1 85.5 107 ASP B C 1
ATOM 3455 O O . ASP B 1 107 ? 13.047 -8.531 -12.562 1 85.5 107 ASP B O 1
ATOM 3459 N N . ALA B 1 108 ? 11.578 -7.242 -13.742 1 89.56 108 ALA B N 1
ATOM 3460 C CA . ALA B 1 108 ? 10.406 -7.926 -13.203 1 89.56 108 ALA B CA 1
ATOM 3461 C C . ALA B 1 108 ? 9.375 -8.195 -14.297 1 89.56 108 ALA B C 1
ATOM 3463 O O . ALA B 1 108 ? 9.188 -7.367 -15.195 1 89.56 108 ALA B O 1
ATOM 3464 N N . VAL B 1 109 ? 8.758 -9.352 -14.195 1 87.44 109 VAL B N 1
ATOM 3465 C CA . VAL B 1 109 ? 7.684 -9.688 -15.125 1 87.44 109 VAL B CA 1
ATOM 3466 C C . VAL B 1 109 ? 6.496 -10.258 -14.352 1 87.44 109 VAL B C 1
ATOM 3468 O O . VAL B 1 109 ? 6.676 -10.898 -13.305 1 87.44 109 VAL B O 1
ATOM 3471 N N . ALA B 1 110 ? 5.32 -9.898 -14.812 1 87.62 110 ALA B N 1
ATOM 3472 C CA . ALA B 1 110 ? 4.105 -10.523 -14.297 1 87.62 110 ALA B CA 1
ATOM 3473 C C . ALA B 1 110 ? 3.51 -11.492 -15.312 1 87.62 110 ALA B C 1
ATOM 3475 O O . ALA B 1 110 ? 3.477 -11.203 -16.516 1 87.62 110 ALA B O 1
ATOM 3476 N N . TRP B 1 111 ? 3.176 -12.695 -14.812 1 85.88 111 TRP B N 1
ATOM 3477 C CA . TRP B 1 111 ? 2.566 -13.656 -15.727 1 85.88 111 TRP B CA 1
ATOM 3478 C C . TRP B 1 111 ? 1.338 -14.305 -15.094 1 85.88 111 TRP B C 1
ATOM 3480 O O . TRP B 1 111 ? 1.177 -14.281 -13.867 1 85.88 111 TRP B O 1
ATOM 3490 N N . ASP B 1 112 ? 0.466 -14.734 -15.906 1 85.88 112 ASP B N 1
ATOM 3491 C CA . ASP B 1 112 ? -0.834 -15.297 -15.555 1 85.88 112 ASP B CA 1
ATOM 3492 C C . ASP B 1 112 ? -0.757 -16.812 -15.422 1 85.88 112 ASP B C 1
ATOM 3494 O O . ASP B 1 112 ? -0.448 -17.516 -16.391 1 85.88 112 ASP B O 1
ATOM 3498 N N . SER B 1 113 ? -1.14 -17.344 -14.273 1 89 113 SER B N 1
ATOM 3499 C CA . SER B 1 113 ? -0.996 -18.781 -13.984 1 89 113 SER B CA 1
ATOM 3500 C C . SER B 1 113 ? -1.984 -19.609 -14.797 1 89 113 SER B C 1
ATOM 3502 O O . SER B 1 113 ? -1.852 -20.828 -14.875 1 89 113 SER B O 1
ATOM 3504 N N . THR B 1 114 ? -2.936 -18.922 -15.406 1 86.12 114 THR B N 1
ATOM 3505 C CA . THR B 1 114 ? -3.969 -19.656 -16.141 1 86.12 114 THR B CA 1
ATOM 3506 C C . THR B 1 114 ? -3.555 -19.859 -17.594 1 86.12 114 THR B C 1
ATOM 3508 O O . THR B 1 114 ? -4.297 -20.469 -18.375 1 86.12 114 THR B O 1
ATOM 3511 N N . ARG B 1 115 ? -2.449 -19.391 -17.938 1 87.5 115 ARG B N 1
ATOM 3512 C CA . ARG B 1 115 ? -1.919 -19.562 -19.281 1 87.5 115 ARG B CA 1
ATOM 3513 C C . ARG B 1 115 ? -0.603 -20.328 -19.266 1 87.5 115 ARG B C 1
ATOM 3515 O O . ARG B 1 115 ? 0.152 -20.25 -18.297 1 87.5 115 ARG B O 1
ATOM 3522 N N . PRO B 1 116 ? -0.351 -21.031 -20.406 1 91.94 116 PRO B N 1
ATOM 3523 C CA . PRO B 1 116 ? 0.929 -21.734 -20.484 1 91.94 116 PRO B CA 1
ATOM 3524 C C . PRO B 1 116 ? 2.129 -20.797 -20.375 1 91.94 116 PRO B C 1
ATOM 3526 O O . PRO B 1 116 ? 2.072 -19.656 -20.828 1 91.94 116 PRO B O 1
ATOM 3529 N N . ALA B 1 117 ? 3.146 -21.297 -19.781 1 92.5 117 ALA B N 1
ATOM 3530 C CA . ALA B 1 117 ? 4.371 -20.516 -19.594 1 92.5 117 ALA B CA 1
ATOM 3531 C C . ALA B 1 117 ? 5.598 -21.422 -19.594 1 92.5 117 ALA B C 1
ATOM 3533 O O . ALA B 1 117 ? 5.484 -22.641 -19.391 1 92.5 117 ALA B O 1
ATOM 3534 N N . ARG B 1 118 ? 6.688 -20.875 -19.875 1 94.81 118 ARG B N 1
ATOM 3535 C CA . ARG B 1 118 ? 7.973 -21.562 -19.844 1 94.81 118 ARG B CA 1
ATOM 3536 C C . ARG B 1 118 ? 9.055 -20.688 -19.234 1 94.81 118 ARG B C 1
ATOM 3538 O O . ARG B 1 118 ? 8.969 -19.453 -19.281 1 94.81 118 ARG B O 1
ATOM 3545 N N . PHE B 1 119 ? 9.984 -21.312 -18.594 1 95.19 119 PHE B N 1
ATOM 3546 C CA . PHE B 1 119 ? 11.172 -20.594 -18.141 1 95.19 119 PHE B CA 1
ATOM 3547 C C . PHE B 1 119 ? 12.438 -21.391 -18.453 1 95.19 119 PHE B C 1
ATOM 3549 O O . PHE B 1 119 ? 12.383 -22.609 -18.625 1 95.19 119 PHE B O 1
ATOM 3556 N N . ALA B 1 120 ? 13.539 -20.734 -18.594 1 96.19 120 ALA B N 1
ATOM 3557 C CA . ALA B 1 120 ? 14.852 -21.344 -18.781 1 96.19 120 ALA B CA 1
ATOM 3558 C C . ALA B 1 120 ? 15.922 -20.594 -18 1 96.19 120 ALA B C 1
ATOM 3560 O O . ALA B 1 120 ? 16.109 -19.391 -18.188 1 96.19 120 ALA B O 1
ATOM 3561 N N . VAL B 1 121 ? 16.562 -21.328 -17.094 1 95.75 121 VAL B N 1
ATOM 3562 C CA . VAL B 1 121 ? 17.672 -20.812 -16.312 1 95.75 121 VAL B CA 1
ATOM 3563 C C . VAL B 1 121 ? 18.984 -21.344 -16.875 1 95.75 121 VAL B C 1
ATOM 3565 O O . VAL B 1 121 ? 19.234 -22.547 -16.875 1 95.75 121 VAL B O 1
ATOM 3568 N N . ARG B 1 122 ? 19.891 -20.453 -17.297 1 89.19 122 ARG B N 1
ATOM 3569 C CA . ARG B 1 122 ? 21.109 -20.906 -17.969 1 89.19 122 ARG B CA 1
ATOM 3570 C C . ARG B 1 122 ? 22.328 -20.766 -17.062 1 89.19 122 ARG B C 1
ATOM 3572 O O . ARG B 1 122 ? 23.375 -21.344 -17.328 1 89.19 122 ARG B O 1
ATOM 3579 N N . GLU B 1 123 ? 22.25 -20.031 -16.047 1 92.69 123 GLU B N 1
ATOM 3580 C CA . GLU B 1 123 ? 23.266 -19.828 -15.023 1 92.69 123 GLU B CA 1
ATOM 3581 C C . GLU B 1 123 ? 22.641 -19.734 -13.633 1 92.69 123 GLU B C 1
ATOM 3583 O O . GLU B 1 123 ? 21.422 -19.609 -13.5 1 92.69 123 GLU B O 1
ATOM 3588 N N . PRO B 1 124 ? 23.484 -19.969 -12.594 1 93.69 124 PRO B N 1
ATOM 3589 C CA . PRO B 1 124 ? 22.891 -19.859 -11.258 1 93.69 124 PRO B CA 1
ATOM 3590 C C . PRO B 1 124 ? 22.031 -18.625 -11.094 1 93.69 124 PRO B C 1
ATOM 3592 O O . PRO B 1 124 ? 22.438 -17.516 -11.469 1 93.69 124 PRO B O 1
ATOM 3595 N N . LEU B 1 125 ? 20.875 -18.844 -10.562 1 96.56 125 LEU B N 1
ATOM 3596 C CA . LEU B 1 125 ? 19.844 -17.797 -10.523 1 96.56 125 LEU B CA 1
ATOM 3597 C C . LEU B 1 125 ? 19.375 -17.562 -9.094 1 96.56 125 LEU B C 1
ATOM 3599 O O . LEU B 1 125 ? 19.219 -18.5 -8.32 1 96.56 125 LEU B O 1
ATOM 3603 N N . ALA B 1 126 ? 19.312 -16.312 -8.719 1 97.44 126 ALA B N 1
ATOM 3604 C CA . ALA B 1 126 ? 18.531 -15.883 -7.551 1 97.44 126 ALA B CA 1
ATOM 3605 C C . ALA B 1 126 ? 17.328 -15.047 -7.965 1 97.44 126 ALA B C 1
ATOM 3607 O O . ALA B 1 126 ? 17.469 -14.078 -8.711 1 97.44 126 ALA B O 1
ATOM 3608 N N . LYS B 1 127 ? 16.141 -15.461 -7.523 1 96.62 127 LYS B N 1
ATOM 3609 C CA . LYS B 1 127 ? 14.938 -14.727 -7.91 1 96.62 127 LYS B CA 1
ATOM 3610 C C . LYS B 1 127 ? 13.945 -14.648 -6.754 1 96.62 127 LYS B C 1
ATOM 3612 O O . LYS B 1 127 ? 14.062 -15.383 -5.77 1 96.62 127 LYS B O 1
ATOM 3617 N N . ARG B 1 128 ? 13.047 -13.68 -6.84 1 96.56 128 ARG B N 1
ATOM 3618 C CA . ARG B 1 128 ? 11.922 -13.508 -5.926 1 96.56 128 ARG B CA 1
ATOM 3619 C C . ARG B 1 128 ? 10.594 -13.523 -6.676 1 96.56 128 ARG B C 1
ATOM 3621 O O . ARG B 1 128 ? 10.445 -12.844 -7.695 1 96.56 128 ARG B O 1
ATOM 3628 N N . SER B 1 129 ? 9.703 -14.383 -6.23 1 96.62 129 SER B N 1
ATOM 3629 C CA . SER B 1 129 ? 8.367 -14.438 -6.82 1 96.62 129 SER B CA 1
ATOM 3630 C C . SER B 1 129 ? 7.301 -13.984 -5.828 1 96.62 129 SER B C 1
ATOM 3632 O O . SER B 1 129 ? 7.371 -14.32 -4.641 1 96.62 129 SER B O 1
ATOM 3634 N N . LEU B 1 130 ? 6.418 -13.164 -6.25 1 96.44 130 LEU B N 1
ATOM 3635 C CA . LEU B 1 130 ? 5.203 -12.82 -5.523 1 96.44 130 LEU B CA 1
ATOM 3636 C C . LEU B 1 130 ? 3.98 -13.461 -6.172 1 96.44 130 LEU B C 1
ATOM 3638 O O . LEU B 1 130 ? 3.654 -13.164 -7.324 1 96.44 130 LEU B O 1
ATOM 3642 N N . LEU B 1 131 ? 3.367 -14.422 -5.469 1 94.38 131 LEU B N 1
ATOM 3643 C CA . LEU B 1 131 ? 2.143 -15.055 -5.949 1 94.38 131 LEU B CA 1
ATOM 3644 C C . LEU B 1 131 ? 0.912 -14.336 -5.406 1 94.38 131 LEU B C 1
ATOM 3646 O O . LEU B 1 131 ? 0.725 -14.25 -4.191 1 94.38 131 LEU B O 1
ATOM 3650 N N . ILE B 1 132 ? 0.109 -13.828 -6.301 1 91.19 132 ILE B N 1
ATOM 3651 C CA . ILE B 1 132 ? -1.096 -13.086 -5.953 1 91.19 132 ILE B CA 1
ATOM 3652 C C . ILE B 1 132 ? -2.328 -13.828 -6.465 1 91.19 132 ILE B C 1
ATOM 3654 O O . ILE B 1 132 ? -2.531 -13.945 -7.676 1 91.19 132 ILE B O 1
ATOM 3658 N N . PRO B 1 133 ? -3.117 -14.32 -5.508 1 84.75 133 PRO B N 1
ATOM 3659 C CA . PRO B 1 133 ? -4.383 -14.867 -6.004 1 84.75 133 PRO B CA 1
ATOM 3660 C C . PRO B 1 133 ? -5.199 -13.852 -6.793 1 84.75 133 PRO B C 1
ATOM 3662 O O . PRO B 1 133 ? -5.289 -12.688 -6.395 1 84.75 133 PRO B O 1
ATOM 3665 N N . ARG B 1 134 ? -5.672 -14.242 -7.859 1 77.38 134 ARG B N 1
ATOM 3666 C CA . ARG B 1 134 ? -6.469 -13.336 -8.688 1 77.38 134 ARG B CA 1
ATOM 3667 C C . ARG B 1 134 ? -7.609 -12.719 -7.879 1 77.38 134 ARG B C 1
ATOM 3669 O O . ARG B 1 134 ? -7.957 -11.555 -8.086 1 77.38 134 ARG B O 1
ATOM 3676 N N . ALA B 1 135 ? -8.148 -13.5 -7.043 1 71.56 135 ALA B N 1
ATOM 3677 C CA . ALA B 1 135 ? -9.242 -13.031 -6.191 1 71.56 135 ALA B CA 1
ATOM 3678 C C . ALA B 1 135 ? -8.797 -11.828 -5.355 1 71.56 135 ALA B C 1
ATOM 3680 O O . ALA B 1 135 ? -9.594 -10.93 -5.082 1 71.56 135 ALA B O 1
ATOM 3681 N N . ALA B 1 136 ? -7.594 -11.797 -4.902 1 75.38 136 ALA B N 1
ATOM 3682 C CA . ALA B 1 136 ? -7.066 -10.688 -4.105 1 75.38 136 ALA B CA 1
ATOM 3683 C C . ALA B 1 136 ? -6.961 -9.414 -4.941 1 75.38 136 ALA B C 1
ATOM 3685 O O . ALA B 1 136 ? -7.242 -8.32 -4.449 1 75.38 136 ALA B O 1
ATOM 3686 N N . LEU B 1 137 ? -6.504 -9.523 -6.172 1 73.31 137 LEU B N 1
ATOM 3687 C CA . LEU B 1 137 ? -6.383 -8.367 -7.059 1 73.31 137 LEU B CA 1
ATOM 3688 C C . LEU B 1 137 ? -7.742 -7.734 -7.32 1 73.31 137 LEU B C 1
ATOM 3690 O O . LEU B 1 137 ? -7.855 -6.512 -7.414 1 73.31 137 LEU B O 1
ATOM 3694 N N . GLU B 1 138 ? -8.617 -8.578 -7.406 1 61.75 138 GLU B N 1
ATOM 3695 C CA . GLU B 1 138 ? -9.969 -8.117 -7.711 1 61.75 138 GLU B CA 1
ATOM 3696 C C . GLU B 1 138 ? -10.547 -7.309 -6.551 1 61.75 138 GLU B C 1
ATOM 3698 O O . GLU B 1 138 ? -11.406 -6.449 -6.758 1 61.75 138 GLU B O 1
ATOM 3703 N N . GLU B 1 139 ? -10.062 -7.527 -5.344 1 59.38 139 GLU B N 1
ATOM 3704 C CA . GLU B 1 139 ? -10.5 -6.789 -4.164 1 59.38 139 GLU B CA 1
ATOM 3705 C C . GLU B 1 139 ? -10.086 -5.32 -4.25 1 59.38 139 GLU B C 1
ATOM 3707 O O . GLU B 1 139 ? -10.789 -4.445 -3.742 1 59.38 139 GLU B O 1
ATOM 3712 N N . VAL B 1 140 ? -8.961 -5.109 -4.785 1 58.38 140 VAL B N 1
ATOM 3713 C CA . VAL B 1 140 ? -8.383 -3.768 -4.754 1 58.38 140 VAL B CA 1
ATOM 3714 C C . VAL B 1 140 ? -8.633 -3.066 -6.09 1 58.38 140 VAL B C 1
ATOM 3716 O O . VAL B 1 140 ? -8.898 -1.863 -6.125 1 58.38 140 VAL B O 1
ATOM 3719 N N . ALA B 1 141 ? -8.172 -3.629 -7.203 1 54 141 ALA B N 1
ATOM 3720 C CA . ALA B 1 141 ? -8.18 -3.01 -8.523 1 54 141 ALA B CA 1
ATOM 3721 C C . ALA B 1 141 ? -9.539 -3.176 -9.203 1 54 141 ALA B C 1
ATOM 3723 O O . ALA B 1 141 ? -9.797 -2.566 -10.242 1 54 141 ALA B O 1
ATOM 3724 N N . GLY B 1 142 ? -10.273 -3.467 -8.57 1 42.97 142 GLY B N 1
ATOM 3725 C CA . GLY B 1 142 ? -11.469 -3.83 -9.312 1 42.97 142 GLY B CA 1
ATOM 3726 C C . GLY B 1 142 ? -11.211 -4.867 -10.391 1 42.97 142 GLY B C 1
ATOM 3727 O O . GLY B 1 142 ? -10.062 -5.246 -10.633 1 42.97 142 GLY B O 1
ATOM 3728 N N . ARG B 1 143 ? -12.023 -5.734 -10.906 1 41.47 143 ARG B N 1
ATOM 3729 C CA . ARG B 1 143 ? -11.922 -6.859 -11.836 1 41.47 143 ARG B CA 1
ATOM 3730 C C . ARG B 1 143 ? -11.203 -6.453 -13.109 1 41.47 143 ARG B C 1
ATOM 3732 O O . ARG B 1 143 ? -11.391 -7.074 -14.164 1 41.47 143 ARG B O 1
ATOM 3739 N N . ALA B 1 144 ? -10.531 -5.312 -13.125 1 40.62 144 ALA B N 1
ATOM 3740 C CA . ALA B 1 144 ? -9.859 -5.16 -14.414 1 40.62 144 ALA B CA 1
ATOM 3741 C C . ALA B 1 144 ? -8.891 -6.309 -14.664 1 40.62 144 ALA B C 1
ATOM 3743 O O . ALA B 1 144 ? -8.062 -6.629 -13.812 1 40.62 144 ALA B O 1
ATOM 3744 N N . PRO B 1 145 ? -9.305 -7.137 -15.602 1 41.25 145 PRO B N 1
ATOM 3745 C CA . PRO B 1 145 ? -8.438 -8.281 -15.914 1 41.25 145 PRO B CA 1
ATOM 3746 C C . PRO B 1 145 ? -6.973 -7.887 -16.062 1 41.25 145 PRO B C 1
ATOM 3748 O O . PRO B 1 145 ? -6.66 -6.902 -16.75 1 41.25 145 PRO B O 1
ATOM 3751 N N . ILE B 1 146 ? -6.203 -7.91 -15.102 1 48.62 146 ILE B N 1
ATOM 3752 C CA . ILE B 1 146 ? -4.781 -7.938 -15.422 1 48.62 146 ILE B CA 1
ATOM 3753 C C . ILE B 1 146 ? -4.535 -8.891 -16.594 1 48.62 146 ILE B C 1
ATOM 3755 O O . ILE B 1 146 ? -4.66 -10.109 -16.453 1 48.62 146 ILE B O 1
ATOM 3759 N N . SER B 1 147 ? -5.152 -8.414 -17.703 1 42.81 147 SER B N 1
ATOM 3760 C CA . SER B 1 147 ? -4.965 -9.211 -18.906 1 42.81 147 SER B CA 1
ATOM 3761 C C . SER B 1 147 ? -3.5 -9.586 -19.109 1 42.81 147 SER B C 1
ATOM 3763 O O . SER B 1 147 ? -2.615 -8.734 -18.984 1 42.81 147 SER B O 1
ATOM 3765 N N . GLY B 1 148 ? -3.285 -10.883 -19.453 1 47.41 148 GLY B N 1
ATOM 3766 C CA . GLY B 1 148 ? -2.143 -11.648 -19.906 1 47.41 148 GLY B CA 1
ATOM 3767 C C . GLY B 1 148 ? -0.845 -11.266 -19.234 1 47.41 148 GLY B C 1
ATOM 3768 O O . GLY B 1 148 ? -0.844 -10.453 -18.297 1 47.41 148 GLY B O 1
ATOM 3769 N N . GLY B 1 149 ? 0.238 -11.875 -19.688 1 51.62 149 GLY B N 1
ATOM 3770 C CA . GLY B 1 149 ? 1.639 -11.695 -19.344 1 51.62 149 GLY B CA 1
ATOM 3771 C C . GLY B 1 149 ? 2.09 -10.25 -19.422 1 51.62 149 GLY B C 1
ATOM 3772 O O . GLY B 1 149 ? 2.035 -9.633 -20.484 1 51.62 149 GLY B O 1
ATOM 3773 N N . VAL B 1 150 ? 1.646 -9.359 -18.516 1 55.88 150 VAL B N 1
ATOM 3774 C CA . VAL B 1 150 ? 2.236 -8.031 -18.656 1 55.88 150 VAL B CA 1
ATOM 3775 C C . VAL B 1 150 ? 3.643 -8.023 -18.062 1 55.88 150 VAL B C 1
ATOM 3777 O O . VAL B 1 150 ? 3.883 -8.648 -17.016 1 55.88 150 VAL B O 1
ATOM 3780 N N . MET B 1 151 ? 4.582 -7.711 -18.953 1 62.84 151 MET B N 1
ATOM 3781 C CA . MET B 1 151 ? 5.949 -7.488 -18.484 1 62.84 151 MET B CA 1
ATOM 3782 C C . MET B 1 151 ? 6.043 -6.195 -17.688 1 62.84 151 MET B C 1
ATOM 3784 O O . MET B 1 151 ? 5.586 -5.141 -18.141 1 62.84 151 MET B O 1
ATOM 3788 N N . LEU B 1 152 ? 6.258 -6.391 -16.406 1 77.25 152 LEU B N 1
ATOM 3789 C CA . LEU B 1 152 ? 6.66 -5.215 -15.641 1 77.25 152 LEU B CA 1
ATOM 3790 C C . LEU B 1 152 ? 8.078 -4.785 -16.016 1 77.25 152 LEU B C 1
ATOM 3792 O O . LEU B 1 152 ? 8.984 -5.621 -16.094 1 77.25 152 LEU B O 1
ATOM 3796 N N . ASP B 1 153 ? 8.211 -3.648 -16.547 1 75.69 153 ASP B N 1
ATOM 3797 C CA . ASP B 1 153 ? 9.539 -3.094 -16.828 1 75.69 153 ASP B CA 1
ATOM 3798 C C . ASP B 1 153 ? 10.227 -2.646 -15.539 1 75.69 153 ASP B C 1
ATOM 3800 O O . ASP B 1 153 ? 9.797 -1.685 -14.906 1 75.69 153 ASP B O 1
ATOM 3804 N N . GLY B 1 154 ? 11.242 -3.424 -15.195 1 76.5 154 GLY B N 1
ATOM 3805 C CA . GLY B 1 154 ? 11.977 -3.16 -13.969 1 76.5 154 GLY B CA 1
ATOM 3806 C C . GLY B 1 154 ? 12.586 -1.771 -13.922 1 76.5 154 GLY B C 1
ATOM 3807 O O . GLY B 1 154 ? 12.984 -1.297 -12.859 1 76.5 154 GLY B O 1
ATOM 3808 N N . ARG B 1 155 ? 12.586 -1.105 -15.078 1 77.31 155 ARG B N 1
ATOM 3809 C CA . ARG B 1 155 ? 13.188 0.225 -15.133 1 77.31 155 ARG B CA 1
ATOM 3810 C C . ARG B 1 155 ? 12.164 1.3 -14.773 1 77.31 155 ARG B C 1
ATOM 3812 O O . ARG B 1 155 ? 12.531 2.443 -14.5 1 77.31 155 ARG B O 1
ATOM 3819 N N . LYS B 1 156 ? 10.93 0.947 -14.789 1 86.75 156 LYS B N 1
ATOM 3820 C CA . LYS B 1 156 ? 9.891 1.923 -14.484 1 86.75 156 LYS B CA 1
ATOM 3821 C C . LYS B 1 156 ? 9.836 2.219 -12.984 1 86.75 156 LYS B C 1
ATOM 3823 O O . LYS B 1 156 ? 9.961 1.308 -12.164 1 86.75 156 LYS B O 1
ATOM 3828 N N . PRO B 1 157 ? 9.656 3.443 -12.68 1 89.44 157 PRO B N 1
ATOM 3829 C CA . PRO B 1 157 ? 9.688 3.844 -11.273 1 89.44 157 PRO B CA 1
ATOM 3830 C C . PRO B 1 157 ? 8.656 3.1 -10.43 1 89.44 157 PRO B C 1
ATOM 3832 O O . PRO B 1 157 ? 8.938 2.723 -9.289 1 89.44 157 PRO B O 1
ATOM 3835 N N . ALA B 1 158 ? 7.492 2.865 -11 1 91 158 ALA B N 1
ATOM 3836 C CA . ALA B 1 158 ? 6.453 2.166 -10.25 1 91 158 ALA B CA 1
ATOM 3837 C C . ALA B 1 158 ? 6.867 0.729 -9.945 1 91 158 ALA B C 1
ATOM 3839 O O . ALA B 1 158 ? 6.602 0.218 -8.852 1 91 158 ALA B O 1
ATOM 3840 N N . THR B 1 159 ? 7.496 0.11 -10.898 1 90.94 159 THR B N 1
ATOM 3841 C CA . THR B 1 159 ? 7.984 -1.248 -10.688 1 90.94 159 THR B CA 1
ATOM 3842 C C . THR B 1 159 ? 9.117 -1.262 -9.664 1 90.94 159 THR B C 1
ATOM 3844 O O . THR B 1 159 ? 9.164 -2.135 -8.797 1 90.94 159 THR B O 1
ATOM 3847 N N . ARG B 1 160 ? 9.984 -0.317 -9.758 1 91.69 160 ARG B N 1
ATOM 3848 C CA . ARG B 1 160 ? 11.078 -0.213 -8.797 1 91.69 160 ARG B CA 1
ATOM 3849 C C . ARG B 1 160 ? 10.547 0.001 -7.383 1 91.69 160 ARG B C 1
ATOM 3851 O O . ARG B 1 160 ? 11.086 -0.546 -6.422 1 91.69 160 ARG B O 1
ATOM 3858 N N . LEU B 1 161 ? 9.531 0.826 -7.266 1 94 161 LEU B N 1
ATOM 3859 C CA . LEU B 1 161 ? 8.922 1.042 -5.961 1 94 161 LEU B CA 1
ATOM 3860 C C . LEU B 1 161 ? 8.367 -0.261 -5.398 1 94 161 LEU B C 1
ATOM 3862 O O . LEU B 1 161 ? 8.586 -0.582 -4.227 1 94 161 LEU B O 1
ATOM 3866 N N . LEU B 1 162 ? 7.691 -1.038 -6.211 1 94.81 162 LEU B N 1
ATOM 3867 C CA . LEU B 1 162 ? 7.145 -2.324 -5.793 1 94.81 162 LEU B CA 1
ATOM 3868 C C . LEU B 1 162 ? 8.258 -3.266 -5.348 1 94.81 162 LEU B C 1
ATOM 3870 O O . LEU B 1 162 ? 8.195 -3.838 -4.254 1 94.81 162 LEU B O 1
ATOM 3874 N N . THR B 1 163 ? 9.281 -3.404 -6.164 1 93.25 163 THR B N 1
ATOM 3875 C CA . THR B 1 163 ? 10.328 -4.379 -5.875 1 93.25 163 THR B CA 1
ATOM 3876 C C . THR B 1 163 ? 11.125 -3.959 -4.648 1 93.25 163 THR B C 1
ATOM 3878 O O . THR B 1 163 ? 11.516 -4.801 -3.836 1 93.25 163 THR B O 1
ATOM 3881 N N . SER B 1 164 ? 11.391 -2.67 -4.461 1 93.69 164 SER B N 1
ATOM 3882 C CA . SER B 1 164 ? 12.094 -2.18 -3.277 1 93.69 164 SER B CA 1
ATOM 3883 C C . SER B 1 164 ? 11.266 -2.404 -2.016 1 93.69 164 SER B C 1
ATOM 3885 O O . SER B 1 164 ? 11.805 -2.758 -0.966 1 93.69 164 SER B O 1
ATOM 3887 N N . TYR B 1 165 ? 10.008 -2.184 -2.137 1 95.5 165 TYR B N 1
ATOM 3888 C CA . TYR B 1 165 ? 9.117 -2.453 -1.016 1 95.5 165 TYR B CA 1
ATOM 3889 C C . TYR B 1 165 ? 9.141 -3.93 -0.639 1 95.5 165 TYR B C 1
ATOM 3891 O O . TYR B 1 165 ? 9.234 -4.273 0.542 1 95.5 165 TYR B O 1
ATOM 3899 N N . LEU B 1 166 ? 9.055 -4.77 -1.612 1 95.44 166 LEU B N 1
ATOM 3900 C CA . LEU B 1 166 ? 9.07 -6.203 -1.342 1 95.44 166 LEU B CA 1
ATOM 3901 C C . LEU B 1 166 ? 1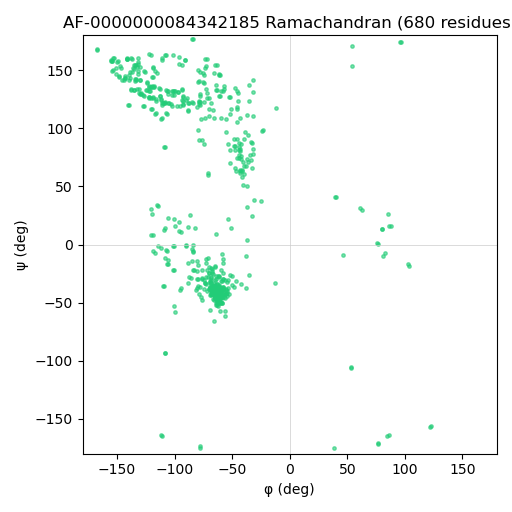0.375 -6.621 -0.674 1 95.44 166 LEU B C 1
ATOM 3903 O O . LEU B 1 166 ? 10.383 -7.527 0.16 1 95.44 166 LEU B O 1
ATOM 3907 N N . ASP B 1 167 ? 11.438 -5.973 -1.052 1 93 167 ASP B N 1
ATOM 3908 C CA . ASP B 1 167 ? 12.711 -6.223 -0.397 1 93 167 ASP B CA 1
ATOM 3909 C C . ASP B 1 167 ? 12.648 -5.879 1.089 1 93 167 ASP B C 1
ATOM 3911 O O . ASP B 1 167 ? 13.078 -6.668 1.934 1 93 167 ASP B O 1
ATOM 3915 N N . THR B 1 168 ? 12.109 -4.762 1.356 1 91.56 168 THR B N 1
ATOM 3916 C CA . THR B 1 168 ? 11.953 -4.324 2.74 1 91.56 168 THR B CA 1
ATOM 3917 C C . THR B 1 168 ? 11.023 -5.262 3.502 1 91.56 168 THR B C 1
ATOM 3919 O O . THR B 1 168 ? 11.32 -5.66 4.629 1 91.56 168 THR B O 1
ATOM 3922 N N . LEU B 1 169 ? 9.938 -5.602 2.887 1 94 169 LEU B N 1
ATOM 3923 C CA . LEU B 1 169 ? 8.93 -6.449 3.508 1 94 169 LEU B CA 1
ATOM 3924 C C . LEU B 1 169 ? 9.5 -7.828 3.83 1 94 169 LEU B C 1
ATOM 3926 O O . LEU B 1 169 ? 9.25 -8.367 4.91 1 94 169 LEU B O 1
ATOM 3930 N N . SER B 1 170 ? 10.25 -8.352 2.934 1 91.19 170 SER B N 1
ATOM 3931 C CA . SER B 1 170 ? 10.82 -9.68 3.135 1 91.19 170 SER B CA 1
ATOM 3932 C C . SER B 1 170 ? 11.672 -9.734 4.398 1 91.19 170 SER B C 1
ATOM 3934 O O . SER B 1 170 ? 11.719 -10.766 5.078 1 91.19 170 SER B O 1
ATOM 3936 N N . ARG B 1 171 ? 12.258 -8.672 4.785 1 88.12 171 ARG B N 1
ATOM 3937 C CA . ARG B 1 171 ? 13.125 -8.617 5.957 1 88.12 171 ARG B CA 1
ATOM 3938 C C . ARG B 1 171 ? 12.305 -8.422 7.23 1 88.12 171 ARG B C 1
ATOM 3940 O O . ARG B 1 171 ? 12.75 -8.805 8.32 1 88.12 171 ARG B O 1
ATOM 3947 N N . SER B 1 172 ? 11.148 -7.926 7.09 1 89.38 172 SER B N 1
ATOM 3948 C CA . SER B 1 172 ? 10.344 -7.555 8.25 1 89.38 172 SER B CA 1
ATOM 3949 C C . SER B 1 172 ? 9.297 -8.625 8.555 1 89.38 172 SER B C 1
ATOM 3951 O O . SER B 1 172 ? 8.773 -8.68 9.672 1 89.38 172 SER B O 1
ATOM 3953 N N . LEU B 1 173 ? 8.945 -9.43 7.617 1 89.19 173 LEU B N 1
ATOM 3954 C CA . LEU B 1 173 ? 7.793 -10.312 7.656 1 89.19 173 LEU B CA 1
ATOM 3955 C C . LEU B 1 173 ? 7.832 -11.211 8.891 1 89.19 173 LEU B C 1
ATOM 3957 O O . LEU B 1 173 ? 6.828 -11.352 9.594 1 89.19 173 LEU B O 1
ATOM 3961 N N . PRO B 1 174 ? 9.023 -11.727 9.297 1 84.06 174 PRO B N 1
ATOM 3962 C CA . PRO B 1 174 ? 9.047 -12.641 10.445 1 84.06 174 PRO B CA 1
ATOM 3963 C C . PRO B 1 174 ? 8.625 -11.969 11.75 1 84.06 174 PRO B C 1
ATOM 3965 O O . PRO B 1 174 ? 8.188 -12.641 12.688 1 84.06 174 PRO B O 1
ATOM 3968 N N . GLU B 1 175 ? 8.664 -10.68 11.812 1 88.38 175 GLU B N 1
ATOM 3969 C CA . GLU B 1 175 ? 8.438 -9.969 13.062 1 88.38 175 GLU B CA 1
ATOM 3970 C C . GLU B 1 175 ? 7.078 -9.266 13.062 1 88.38 175 GLU B C 1
ATOM 3972 O O . GLU B 1 175 ? 6.652 -8.727 14.078 1 88.38 175 GLU B O 1
ATOM 3977 N N . LEU B 1 176 ? 6.398 -9.32 11.961 1 89.06 176 LEU B N 1
ATOM 3978 C CA . LEU B 1 176 ? 5.141 -8.586 11.859 1 89.06 176 LEU B CA 1
ATOM 3979 C C . LEU B 1 176 ? 4.012 -9.352 12.547 1 89.06 176 LEU B C 1
ATOM 3981 O O . LEU B 1 176 ? 3.941 -10.578 12.453 1 89.06 176 LEU B O 1
ATOM 3985 N N . ASP B 1 177 ? 3.199 -8.609 13.219 1 82.31 177 ASP B N 1
ATOM 3986 C CA . ASP B 1 177 ? 1.999 -9.234 13.766 1 82.31 177 ASP B CA 1
ATOM 3987 C C . ASP B 1 177 ? 0.882 -9.297 12.727 1 82.31 177 ASP B C 1
ATOM 3989 O O . ASP B 1 177 ? 1.056 -8.836 11.594 1 82.31 177 ASP B O 1
ATOM 3993 N N . GLN B 1 178 ? -0.169 -9.867 13.07 1 77.88 178 GLN B N 1
ATOM 3994 C CA . GLN B 1 178 ? -1.234 -10.156 12.117 1 77.88 178 GLN B CA 1
ATOM 3995 C C . GLN B 1 178 ? -1.799 -8.875 11.516 1 77.88 178 GLN B C 1
ATOM 3997 O O . GLN B 1 178 ? -2.08 -8.812 10.312 1 77.88 178 GLN B O 1
ATOM 4002 N N . SER B 1 179 ? -1.983 -7.867 12.305 1 76.06 179 SER B N 1
ATOM 4003 C CA . SER B 1 179 ? -2.508 -6.602 11.797 1 76.06 179 SER B CA 1
ATOM 4004 C C . SER B 1 179 ? -1.565 -5.98 10.773 1 76.06 179 SER B C 1
ATOM 4006 O O . SER B 1 179 ? -2.01 -5.48 9.734 1 76.06 179 SER B O 1
ATOM 4008 N N . ALA B 1 180 ? -0.292 -6.109 11.125 1 85.19 180 ALA B N 1
ATOM 4009 C CA . ALA B 1 180 ? 0.717 -5.57 10.219 1 85.19 180 ALA B CA 1
ATOM 4010 C C . ALA B 1 180 ? 0.792 -6.387 8.93 1 85.19 180 ALA B C 1
ATOM 4012 O O . ALA B 1 180 ? 1.054 -5.844 7.855 1 85.19 180 ALA B O 1
ATOM 4013 N N . ILE B 1 181 ? 0.545 -7.668 9.047 1 86.69 181 ILE B N 1
ATOM 4014 C CA . ILE B 1 181 ? 0.577 -8.539 7.879 1 86.69 181 ILE B CA 1
ATOM 4015 C C . ILE B 1 181 ? -0.572 -8.18 6.938 1 86.69 181 ILE B C 1
ATOM 4017 O O . ILE B 1 181 ? -0.386 -8.102 5.723 1 86.69 181 ILE B O 1
ATOM 4021 N N . ILE B 1 182 ? -1.68 -7.941 7.453 1 82.06 182 ILE B N 1
ATOM 4022 C CA . ILE B 1 182 ? -2.838 -7.566 6.648 1 82.06 182 ILE B CA 1
ATOM 4023 C C . ILE B 1 182 ? -2.574 -6.234 5.953 1 82.06 182 ILE B C 1
ATOM 4025 O O . ILE B 1 182 ? -2.857 -6.082 4.762 1 82.06 182 ILE B O 1
ATOM 4029 N N . ALA B 1 183 ? -2.043 -5.32 6.703 1 85.12 183 ALA B N 1
ATOM 4030 C CA . ALA B 1 183 ? -1.686 -4.027 6.129 1 85.12 183 ALA B CA 1
ATOM 4031 C C . ALA B 1 183 ? -0.661 -4.188 5.008 1 85.12 183 ALA B C 1
ATOM 4033 O O . ALA B 1 183 ? -0.784 -3.562 3.951 1 85.12 183 ALA B O 1
ATOM 4034 N N . ALA B 1 184 ? 0.316 -5.02 5.266 1 92.81 184 ALA B N 1
ATOM 4035 C CA . ALA B 1 184 ? 1.354 -5.285 4.273 1 92.81 184 ALA B CA 1
ATOM 4036 C C . ALA B 1 184 ? 0.763 -5.906 3.012 1 92.81 184 ALA B C 1
ATOM 4038 O O . ALA B 1 184 ? 1.163 -5.562 1.896 1 92.81 184 ALA B O 1
ATOM 4039 N N . ARG B 1 185 ? -0.156 -6.789 3.213 1 89.12 185 ARG B N 1
ATOM 4040 C CA . ARG B 1 185 ? -0.853 -7.422 2.098 1 89.12 185 ARG B CA 1
ATOM 4041 C C . ARG B 1 185 ? -1.559 -6.383 1.232 1 89.12 185 ARG B C 1
ATOM 4043 O O . ARG B 1 185 ? -1.403 -6.379 0.01 1 89.12 185 ARG B O 1
ATOM 4050 N N . ASN B 1 186 ? -2.281 -5.57 1.837 1 84.75 186 ASN B N 1
ATOM 4051 C CA . ASN B 1 186 ? -3.037 -4.559 1.108 1 84.75 186 ASN B CA 1
ATOM 4052 C C . ASN B 1 186 ? -2.113 -3.572 0.399 1 84.75 186 ASN B C 1
ATOM 4054 O O . ASN B 1 186 ? -2.371 -3.184 -0.741 1 84.75 186 ASN B O 1
ATOM 4058 N N . ALA B 1 187 ? -1.065 -3.168 1.086 1 92.69 187 ALA B N 1
ATOM 4059 C CA . ALA B 1 187 ? -0.08 -2.281 0.473 1 92.69 187 ALA B CA 1
ATOM 4060 C C . ALA B 1 187 ? 0.558 -2.934 -0.75 1 92.69 187 ALA B C 1
ATOM 4062 O O . ALA B 1 187 ? 0.767 -2.277 -1.773 1 92.69 187 ALA B O 1
ATOM 4063 N N . THR B 1 188 ? 0.856 -4.203 -0.636 1 94.5 188 THR B N 1
ATOM 4064 C CA . THR B 1 188 ? 1.455 -4.945 -1.738 1 94.5 188 THR B CA 1
ATOM 4065 C C . THR B 1 188 ? 0.542 -4.93 -2.961 1 94.5 188 THR B C 1
ATOM 4067 O O . THR B 1 188 ? 0.994 -4.668 -4.078 1 94.5 188 THR B O 1
ATOM 4070 N N . LEU B 1 189 ? -0.697 -5.156 -2.746 1 87.88 189 LEU B N 1
ATOM 4071 C CA . LEU B 1 189 ? -1.663 -5.188 -3.838 1 87.88 189 LEU B CA 1
ATOM 4072 C C . LEU B 1 189 ? -1.771 -3.82 -4.508 1 87.88 189 LEU B C 1
ATOM 4074 O O . LEU B 1 189 ? -1.788 -3.727 -5.738 1 87.88 189 LEU B O 1
ATOM 4078 N N . GLU B 1 190 ? -1.802 -2.787 -3.746 1 86.19 190 GLU B N 1
ATOM 4079 C CA . GLU B 1 190 ? -1.88 -1.438 -4.301 1 86.19 190 GLU B CA 1
ATOM 4080 C C . GLU B 1 190 ? -0.67 -1.128 -5.176 1 86.19 190 GLU B C 1
ATOM 4082 O O . GLU B 1 190 ? -0.816 -0.609 -6.285 1 86.19 190 GLU B O 1
ATOM 4087 N N . LEU B 1 191 ? 0.463 -1.446 -4.664 1 92.75 191 LEU B N 1
ATOM 4088 C CA . LEU B 1 191 ? 1.688 -1.131 -5.391 1 92.75 191 LEU B CA 1
ATOM 4089 C C . LEU B 1 191 ? 1.792 -1.962 -6.664 1 92.75 191 LEU B C 1
ATOM 4091 O O . LEU B 1 191 ? 2.285 -1.479 -7.688 1 92.75 191 LEU B O 1
ATOM 4095 N N . PHE B 1 192 ? 1.366 -3.189 -6.566 1 90.44 192 PHE B N 1
ATOM 4096 C CA . PHE B 1 192 ? 1.371 -4.027 -7.762 1 90.44 192 PHE B CA 1
ATOM 4097 C C . PHE B 1 192 ? 0.459 -3.443 -8.836 1 90.44 192 PHE B C 1
ATOM 4099 O O . PHE B 1 192 ? 0.851 -3.332 -10 1 90.44 192 PHE B O 1
ATOM 4106 N N . ILE B 1 193 ? -0.704 -3.049 -8.445 1 83.56 193 ILE B N 1
ATOM 4107 C CA . ILE B 1 193 ? -1.665 -2.479 -9.383 1 83.56 193 ILE B CA 1
ATOM 4108 C C . ILE B 1 193 ? -1.114 -1.178 -9.961 1 83.56 193 ILE B C 1
ATOM 4110 O O . ILE B 1 193 ? -1.242 -0.92 -11.164 1 83.56 193 ILE B O 1
ATOM 4114 N N . GLY B 1 194 ? -0.551 -0.369 -9.141 1 83.69 194 GLY B N 1
ATOM 4115 C CA . GLY B 1 194 ? 0.099 0.836 -9.633 1 83.69 194 GLY B CA 1
ATOM 4116 C C . GLY B 1 194 ? 1.169 0.559 -10.672 1 83.69 194 GLY B C 1
ATOM 4117 O O . GLY B 1 194 ? 1.277 1.278 -11.664 1 83.69 194 GLY B O 1
ATOM 4118 N N . ALA B 1 195 ? 1.982 -0.454 -10.453 1 87.06 195 ALA B N 1
ATOM 4119 C CA . ALA B 1 195 ? 3.037 -0.829 -11.391 1 87.06 195 ALA B CA 1
ATOM 4120 C C . ALA B 1 195 ? 2.447 -1.321 -12.711 1 87.06 195 ALA B C 1
ATOM 4122 O O . ALA B 1 195 ? 2.994 -1.052 -13.781 1 87.06 195 ALA B O 1
ATOM 4123 N N . LEU B 1 196 ? 1.381 -2.055 -12.609 1 80.56 196 LEU B N 1
ATOM 4124 C CA . LEU B 1 196 ? 0.711 -2.562 -13.805 1 80.56 196 LEU B CA 1
ATOM 4125 C C . LEU B 1 196 ? 0.155 -1.418 -14.648 1 80.56 196 LEU B C 1
ATOM 4127 O O . LEU B 1 196 ? 0.23 -1.453 -15.875 1 80.56 196 LEU B O 1
ATOM 4131 N N . ARG B 1 197 ? -0.354 -0.494 -13.961 1 75.12 197 ARG B N 1
ATOM 4132 C CA . ARG B 1 197 ? -1.032 0.603 -14.641 1 75.12 197 ARG B CA 1
ATOM 4133 C C . ARG B 1 197 ? -0.028 1.598 -15.211 1 75.12 197 ARG B C 1
ATOM 4135 O O . ARG B 1 197 ? -0.324 2.301 -16.188 1 75.12 197 ARG B O 1
ATOM 4142 N N . SER B 1 198 ? 1.046 1.807 -14.492 1 71.44 198 SER B N 1
ATOM 4143 C CA . SER B 1 198 ? 2.068 2.74 -14.953 1 71.44 198 SER B CA 1
ATOM 4144 C C . SER B 1 198 ? 2.664 2.291 -16.281 1 71.44 198 SER B C 1
ATOM 4146 O O . SER B 1 198 ? 3.182 3.111 -17.047 1 71.44 198 SER B O 1
ATOM 4148 N N . GLY B 1 199 ? 2.75 1.046 -16.734 1 57.38 199 GLY B N 1
ATOM 4149 C CA . GLY B 1 199 ? 3.303 0.514 -17.969 1 57.38 199 GLY B CA 1
ATOM 4150 C C . GLY B 1 199 ? 2.369 0.668 -19.156 1 57.38 199 GLY B C 1
ATOM 4151 O O . GLY B 1 199 ? 2.775 0.469 -20.297 1 57.38 199 GLY B O 1
ATOM 4152 N N . THR B 1 200 ? 1.079 0.679 -19.047 1 50.75 200 THR B N 1
ATOM 4153 C CA . THR B 1 200 ? 0.177 0.677 -20.203 1 50.75 200 THR B CA 1
ATOM 4154 C C . THR B 1 200 ? 0.166 2.043 -20.875 1 50.75 200 THR B C 1
ATOM 4156 O O . THR B 1 200 ? -0.122 3.059 -20.234 1 50.75 200 THR B O 1
ATOM 4159 N N . ASP B 1 201 ? 1.134 2.285 -21.828 1 41.16 201 ASP B N 1
ATOM 4160 C CA . ASP B 1 201 ? 0.98 3.332 -22.828 1 41.16 201 ASP B CA 1
ATOM 4161 C C . ASP B 1 201 ? -0.465 3.418 -23.312 1 41.16 201 ASP B C 1
ATOM 4163 O O . ASP B 1 201 ? -0.728 3.342 -24.516 1 41.16 201 ASP B O 1
ATOM 4167 N N . THR B 1 202 ? -1.389 2.73 -23.141 1 36.5 202 THR B N 1
ATOM 4168 C CA . THR B 1 202 ? -2.684 2.908 -23.797 1 36.5 202 THR B CA 1
ATOM 4169 C C . THR B 1 202 ? -3.084 4.379 -23.812 1 36.5 202 THR B C 1
ATOM 4171 O O . THR B 1 202 ? -3.121 5.027 -22.766 1 36.5 202 THR B O 1
ATOM 4174 N N . PRO B 1 203 ? -3.037 4.992 -25.078 1 32.22 203 PRO B N 1
ATOM 4175 C CA . PRO B 1 203 ? -3.541 6.352 -25.266 1 32.22 203 PRO B CA 1
ATOM 4176 C C . PRO B 1 203 ? -4.711 6.684 -24.344 1 32.22 203 PRO B C 1
ATOM 4178 O O . PRO B 1 203 ? -5.496 5.801 -24 1 32.22 203 PRO B O 1
ATOM 4181 N N . ALA B 1 204 ? -4.758 7.863 -23.844 1 32.81 204 ALA B N 1
ATOM 4182 C CA . ALA B 1 204 ? -5.809 8.547 -23.094 1 32.81 204 ALA B CA 1
ATOM 4183 C C . ALA B 1 204 ? -7.18 8.281 -23.703 1 32.81 204 ALA B C 1
ATOM 4185 O O . ALA B 1 204 ? -8.203 8.406 -23.016 1 32.81 204 ALA B O 1
ATOM 4186 N N . THR B 1 205 ? -7.27 8.141 -25.016 1 31.55 205 THR B N 1
ATOM 4187 C CA . THR B 1 205 ? -8.516 8.016 -25.766 1 31.55 205 THR B CA 1
ATOM 4188 C C . THR B 1 205 ? -9.242 6.727 -25.422 1 31.55 205 THR B C 1
ATOM 4190 O O . THR B 1 205 ? -10.461 6.711 -25.281 1 31.55 205 THR B O 1
ATOM 4193 N N . SER B 1 206 ? -8.695 5.562 -25.75 1 32.09 206 SER B N 1
ATOM 4194 C CA . SER B 1 206 ? -9.289 4.262 -25.469 1 32.09 206 SER B CA 1
ATOM 4195 C C . SER B 1 206 ? -9.312 3.977 -23.969 1 32.09 206 SER B C 1
ATOM 4197 O O . SER B 1 206 ? -9.938 3.008 -23.531 1 32.09 206 SER B O 1
ATOM 4199 N N . MET B 1 207 ? -8.57 4.504 -23.203 1 33.22 207 MET B N 1
ATOM 4200 C CA . MET B 1 207 ? -8.219 4.59 -21.781 1 33.22 207 MET B CA 1
ATOM 4201 C C . MET B 1 207 ? -9.312 5.301 -21 1 33.22 207 MET B C 1
ATOM 4203 O O . MET B 1 207 ? -9.227 5.402 -19.766 1 33.22 207 MET B O 1
ATOM 4207 N N . ALA B 1 208 ? -9.984 5.93 -21.75 1 36.47 208 ALA B N 1
ATOM 4208 C CA . ALA B 1 208 ? -11.312 6.355 -21.328 1 36.47 208 ALA B CA 1
ATOM 4209 C C . ALA B 1 208 ? -12.078 5.211 -20.672 1 36.47 208 ALA B C 1
ATOM 4211 O O . ALA B 1 208 ? -12.875 5.43 -19.75 1 36.47 208 ALA B O 1
ATOM 4212 N N . GLN B 1 209 ? -11.719 3.957 -21.219 1 43.97 209 GLN B N 1
ATOM 4213 C CA . GLN B 1 209 ? -12.289 2.672 -20.828 1 43.97 209 GLN B CA 1
ATOM 4214 C C . GLN B 1 209 ? -11.672 2.172 -19.516 1 43.97 209 GLN B C 1
ATOM 4216 O O . GLN B 1 209 ? -12.375 1.662 -18.641 1 43.97 209 GLN B O 1
ATOM 4221 N N . PRO B 1 210 ? -10.406 2.354 -19.5 1 44 210 PRO B N 1
ATOM 4222 C CA . PRO B 1 210 ? -9.836 1.887 -18.234 1 44 210 PRO B CA 1
ATOM 4223 C C . PRO B 1 210 ? -10.242 2.756 -17.047 1 44 210 PRO B C 1
ATOM 4225 O O . PRO B 1 210 ? -10.523 2.234 -15.961 1 44 210 PRO B O 1
ATOM 4228 N N . ALA B 1 211 ? -10.312 4.039 -17.375 1 45.22 211 ALA B N 1
ATOM 4229 C CA . ALA B 1 211 ? -10.836 4.887 -16.312 1 45.22 211 ALA B CA 1
ATOM 4230 C C . ALA B 1 211 ? -12.289 4.535 -16 1 45.22 211 ALA B C 1
ATOM 4232 O O . ALA B 1 211 ? -12.68 4.461 -14.828 1 45.22 211 ALA B O 1
ATOM 4233 N N . LEU B 1 212 ? -13.031 4.324 -17.172 1 54.19 212 LEU B N 1
ATOM 4234 C CA . LEU B 1 212 ? -14.422 3.928 -16.984 1 54.19 212 LEU B CA 1
ATOM 4235 C C . LEU B 1 212 ? -14.516 2.555 -16.328 1 54.19 212 LEU B C 1
ATOM 4237 O O . LEU B 1 212 ? -15.336 2.342 -15.438 1 54.19 212 LEU B O 1
ATOM 4241 N N . ARG B 1 213 ? -13.602 1.705 -16.703 1 61.25 213 ARG B N 1
ATOM 4242 C CA . ARG B 1 213 ? -13.539 0.386 -16.078 1 61.25 213 ARG B CA 1
ATOM 4243 C C . ARG B 1 213 ? -13.141 0.491 -14.609 1 61.25 213 ARG B C 1
ATOM 4245 O O . ARG B 1 213 ? -13.758 -0.144 -13.75 1 61.25 213 ARG B O 1
ATOM 4252 N N . ALA B 1 214 ? -12.258 1.293 -14.406 1 55.59 214 ALA B N 1
ATOM 4253 C CA . ALA B 1 214 ? -11.852 1.499 -13.016 1 55.59 214 ALA B CA 1
ATOM 4254 C C . ALA B 1 214 ? -12.984 2.109 -12.195 1 55.59 214 ALA B C 1
ATOM 4256 O O . ALA B 1 214 ? -13.188 1.733 -11.039 1 55.59 214 ALA B O 1
ATOM 4257 N N . GLN B 1 215 ? -13.742 2.859 -12.891 1 58.97 215 GLN B N 1
ATOM 4258 C CA . GLN B 1 215 ? -14.914 3.438 -12.25 1 58.97 215 GLN B CA 1
ATOM 4259 C C . GLN B 1 215 ? -15.984 2.379 -12 1 58.97 215 GLN B C 1
ATOM 4261 O O . GLN B 1 215 ? -16.609 2.357 -10.938 1 58.97 215 GLN B O 1
ATOM 4266 N N . MET B 1 216 ? -16.141 1.498 -12.984 1 67.75 216 MET B N 1
ATOM 4267 C CA . MET B 1 216 ? -17.125 0.423 -12.844 1 67.75 216 MET B CA 1
ATOM 4268 C C . MET B 1 216 ? -16.703 -0.562 -11.766 1 67.75 216 MET B C 1
ATOM 4270 O O . MET B 1 216 ? -17.531 -1.014 -10.969 1 67.75 216 MET B O 1
ATOM 4274 N N . ASP B 1 217 ? -15.445 -0.717 -11.742 1 63.5 217 ASP B N 1
ATOM 4275 C CA . ASP B 1 217 ? -14.93 -1.62 -10.719 1 63.5 217 ASP B CA 1
ATOM 4276 C C . ASP B 1 217 ? -15.109 -1.032 -9.32 1 63.5 217 ASP B C 1
ATOM 4278 O O . ASP B 1 217 ? -15.516 -1.735 -8.391 1 63.5 217 ASP B O 1
ATOM 4282 N N . ARG B 1 218 ? -14.836 0.157 -9.258 1 60.78 218 ARG B N 1
ATOM 4283 C CA . ARG B 1 218 ? -15.047 0.841 -7.984 1 60.78 218 ARG B CA 1
ATOM 4284 C C . ARG B 1 218 ? -16.516 0.851 -7.605 1 60.78 218 ARG B C 1
ATOM 4286 O O . ARG B 1 218 ? -16.875 0.668 -6.438 1 60.78 218 ARG B O 1
ATOM 4293 N N . TYR B 1 219 ? -17.359 1.004 -8.672 1 62.94 219 TYR B N 1
ATOM 4294 C CA . TYR B 1 219 ? -18.797 0.958 -8.453 1 62.94 219 TYR B CA 1
ATOM 4295 C C . TYR B 1 219 ? -19.234 -0.414 -7.945 1 62.94 219 TYR B C 1
ATOM 4297 O O . TYR B 1 219 ? -19.984 -0.517 -6.977 1 62.94 219 TYR B O 1
ATOM 4305 N N . ILE B 1 220 ? -18.766 -1.461 -8.484 1 70.5 220 ILE B N 1
ATOM 4306 C CA . ILE B 1 220 ? -19.109 -2.83 -8.109 1 70.5 220 ILE B CA 1
ATOM 4307 C C . ILE B 1 220 ? -18.625 -3.115 -6.695 1 70.5 220 ILE B C 1
ATOM 4309 O O . ILE B 1 220 ? -19.359 -3.654 -5.871 1 70.5 220 ILE B O 1
ATOM 4313 N N . GLU B 1 221 ? -17.422 -2.664 -6.418 1 61.28 221 GLU B N 1
ATOM 4314 C CA . GLU B 1 221 ? -16.844 -2.902 -5.098 1 61.28 221 GLU B CA 1
ATOM 4315 C C . GLU B 1 221 ? -17.656 -2.209 -4.008 1 61.28 221 GLU B C 1
ATOM 4317 O O . GLU B 1 221 ? -17.891 -2.781 -2.941 1 61.28 221 GLU B O 1
ATOM 4322 N N . ARG B 1 222 ? -18.125 -1.136 -4.465 1 59.78 222 ARG B N 1
ATOM 4323 C CA . ARG B 1 222 ? -18.906 -0.316 -3.539 1 59.78 222 ARG B CA 1
ATOM 4324 C C . ARG B 1 222 ? -20.297 -0.9 -3.328 1 59.78 222 ARG B C 1
ATOM 4326 O O . ARG B 1 222 ? -20.906 -0.688 -2.281 1 59.78 222 ARG B O 1
ATOM 4333 N N . HIS B 1 223 ? -20.766 -1.708 -4.266 1 61.75 223 HIS B N 1
ATOM 4334 C CA . HIS B 1 223 ? -22.141 -2.178 -4.246 1 61.75 223 HIS B CA 1
ATOM 4335 C C . HIS B 1 223 ? -22.203 -3.701 -4.176 1 61.75 223 HIS B C 1
ATOM 4337 O O . HIS B 1 223 ? -23.188 -4.309 -4.625 1 61.75 223 HIS B O 1
ATOM 4343 N N . LEU B 1 224 ? -21.141 -4.184 -3.514 1 65.5 224 LEU B N 1
ATOM 4344 C CA . LEU B 1 224 ? -21.016 -5.637 -3.586 1 65.5 224 LEU B CA 1
ATOM 4345 C C . LEU B 1 224 ? -22.062 -6.312 -2.713 1 65.5 224 LEU B C 1
ATOM 4347 O O . LEU B 1 224 ? -22.516 -7.418 -3.023 1 65.5 224 LEU B O 1
ATOM 4351 N N . LEU B 1 225 ? -22.422 -5.758 -1.663 1 63.31 225 LEU B N 1
ATOM 4352 C CA . LEU B 1 225 ? -23.344 -6.375 -0.729 1 63.31 225 LEU B CA 1
ATOM 4353 C C . LEU B 1 225 ? -24.797 -6.133 -1.161 1 63.31 225 LEU B C 1
ATOM 4355 O O . LEU B 1 225 ? -25.719 -6.672 -0.561 1 63.31 225 LEU B O 1
ATOM 4359 N N . GLU B 1 226 ? -25 -5.383 -2.311 1 65.5 226 GLU B N 1
ATOM 4360 C CA . GLU B 1 226 ? -26.312 -5.18 -2.924 1 65.5 226 GLU B CA 1
ATOM 4361 C C . GLU B 1 226 ? -26.5 -6.082 -4.137 1 65.5 226 GLU B C 1
ATOM 4363 O O . GLU B 1 226 ? -25.578 -6.801 -4.531 1 65.5 226 GLU B O 1
ATOM 4368 N N . ALA B 1 227 ? -27.859 -6.199 -4.535 1 65.38 227 ALA B N 1
ATOM 4369 C CA . ALA B 1 227 ? -28.141 -6.91 -5.781 1 65.38 227 ALA B CA 1
ATOM 4370 C C . ALA B 1 227 ? -27.688 -6.086 -6.988 1 65.38 227 ALA B C 1
ATOM 4372 O O . ALA B 1 227 ? -28.531 -5.617 -7.766 1 65.38 227 ALA B O 1
ATOM 4373 N N . VAL B 1 228 ? -26.375 -5.797 -7.082 1 71.06 228 VAL B N 1
ATOM 4374 C CA . VAL B 1 228 ? -25.859 -5.016 -8.203 1 71.06 228 VAL B CA 1
ATOM 4375 C C . VAL B 1 228 ? -25.828 -5.871 -9.461 1 71.06 228 VAL B C 1
ATOM 4377 O O . VAL B 1 228 ? -25.344 -7 -9.445 1 71.06 228 VAL B O 1
ATOM 4380 N N . THR B 1 229 ? -26.547 -5.328 -10.492 1 73.94 229 THR B N 1
ATOM 4381 C CA . THR B 1 229 ? -26.625 -5.969 -11.797 1 73.94 229 THR B CA 1
ATOM 4382 C C . THR B 1 229 ? -25.875 -5.145 -12.844 1 73.94 229 THR B C 1
ATOM 4384 O O . THR B 1 229 ? -25.562 -3.975 -12.609 1 73.94 229 THR B O 1
ATOM 4387 N N . PRO B 1 230 ? -25.531 -5.824 -13.875 1 75.12 230 PRO B N 1
ATOM 4388 C CA . PRO B 1 230 ? -24.953 -5.062 -14.984 1 75.12 230 PRO B CA 1
ATOM 4389 C C . PRO B 1 230 ? -25.781 -3.832 -15.352 1 75.12 230 PRO B C 1
ATOM 4391 O O . PRO B 1 230 ? -25.219 -2.801 -15.727 1 75.12 230 PRO B O 1
ATOM 4394 N N . LYS B 1 231 ? -27.094 -4.039 -15.25 1 77.12 231 LYS B N 1
ATOM 4395 C CA . LYS B 1 231 ? -27.969 -2.912 -15.531 1 77.12 231 LYS B CA 1
ATOM 4396 C C . LYS B 1 231 ? -27.719 -1.759 -14.562 1 77.12 231 LYS B C 1
ATOM 4398 O O . LYS B 1 231 ? -27.734 -0.592 -14.969 1 77.12 231 LYS B O 1
ATOM 4403 N N . ASP B 1 232 ? -27.484 -2.15 -13.398 1 78.12 232 ASP B N 1
ATOM 4404 C CA . ASP B 1 232 ? -27.188 -1.143 -12.383 1 78.12 232 ASP B CA 1
ATOM 4405 C C . ASP B 1 232 ? -25.875 -0.434 -12.672 1 78.12 232 ASP B C 1
ATOM 4407 O O . ASP B 1 232 ? -25.766 0.786 -12.531 1 78.12 232 ASP B O 1
ATOM 4411 N N . VAL B 1 233 ? -24.891 -1.141 -13.07 1 76.38 233 VAL B N 1
ATOM 4412 C CA . VAL B 1 233 ? -23.578 -0.611 -13.406 1 76.38 233 VAL B CA 1
ATOM 4413 C C . VAL B 1 233 ? -23.688 0.342 -14.594 1 76.38 233 VAL B C 1
ATOM 4415 O O . VAL B 1 233 ? -23.094 1.425 -14.578 1 76.38 233 VAL B O 1
ATOM 4418 N N . ALA B 1 234 ? -24.422 -0.099 -15.562 1 74.38 234 ALA B N 1
ATOM 4419 C CA . ALA B 1 234 ? -24.641 0.699 -16.766 1 74.38 234 ALA B CA 1
ATOM 4420 C C . ALA B 1 234 ? -25.328 2.021 -16.438 1 74.38 234 ALA B C 1
ATOM 4422 O O . ALA B 1 234 ? -24.875 3.086 -16.859 1 74.38 234 ALA B O 1
ATOM 4423 N N . ALA B 1 235 ? -26.359 1.862 -15.703 1 71 235 ALA B N 1
ATOM 4424 C CA . ALA B 1 235 ? -27.156 3.035 -15.328 1 71 235 ALA B CA 1
ATOM 4425 C C . ALA B 1 235 ? -26.297 4.031 -14.539 1 71 235 ALA B C 1
ATOM 4427 O O . ALA B 1 235 ? -26.375 5.238 -14.766 1 71 235 ALA B O 1
ATOM 4428 N N . ALA B 1 236 ? -25.469 3.541 -13.703 1 66.56 236 ALA B N 1
ATOM 4429 C CA . ALA B 1 236 ? -24.656 4.359 -12.812 1 66.56 236 ALA B CA 1
ATOM 4430 C C . ALA B 1 236 ? -23.609 5.145 -13.594 1 66.56 236 ALA B C 1
ATOM 4432 O O . ALA B 1 236 ? -23.109 6.164 -13.117 1 66.56 236 ALA B O 1
ATOM 4433 N N . HIS B 1 237 ? -23.297 4.738 -14.75 1 65.88 237 HIS B N 1
ATOM 4434 C CA . HIS B 1 237 ? -22.203 5.332 -15.508 1 65.88 237 HIS B CA 1
ATOM 4435 C C . HIS B 1 237 ? -22.703 5.898 -16.828 1 65.88 237 HIS B C 1
ATOM 4437 O O . HIS B 1 237 ? -21.906 6.289 -17.688 1 65.88 237 HIS B O 1
ATOM 4443 N N . GLY B 1 238 ? -24.047 5.891 -16.922 1 63.16 238 GLY B N 1
ATOM 4444 C CA . GLY B 1 238 ? -24.688 6.492 -18.078 1 63.16 238 GLY B CA 1
ATOM 4445 C C . GLY B 1 238 ? -24.297 5.82 -19.391 1 63.16 238 GLY B C 1
ATOM 4446 O O . GLY B 1 238 ? -24.109 6.488 -20.406 1 63.16 238 GLY B O 1
ATOM 4447 N N . VAL B 1 239 ? -24.062 4.656 -19.281 1 70 239 VAL B N 1
ATOM 4448 C CA . VAL B 1 239 ? -23.766 3.898 -20.5 1 70 239 VAL B CA 1
ATOM 4449 C C . VAL B 1 239 ? -24.75 2.752 -20.656 1 70 239 VAL B C 1
ATOM 4451 O O . VAL B 1 239 ? -25.547 2.486 -19.75 1 70 239 VAL B O 1
ATOM 4454 N N . SER B 1 240 ? -24.812 2.229 -21.766 1 65.44 240 SER B N 1
ATOM 4455 C CA . SER B 1 240 ? -25.688 1.08 -21.984 1 65.44 240 SER B CA 1
ATOM 4456 C C . SER B 1 240 ? -25.109 -0.177 -21.344 1 65.44 240 SER B C 1
ATOM 4458 O O . SER B 1 240 ? -23.906 -0.268 -21.109 1 65.44 240 SER B O 1
ATOM 4460 N N . VAL B 1 241 ? -26.031 -1.024 -21 1 77.38 241 VAL B N 1
ATOM 4461 C CA . VAL B 1 241 ? -25.594 -2.324 -20.5 1 77.38 241 VAL B CA 1
ATOM 4462 C C . VAL B 1 241 ? -24.641 -2.967 -21.5 1 77.38 241 VAL B C 1
ATOM 4464 O O . VAL B 1 241 ? -23.688 -3.664 -21.125 1 77.38 241 VAL B O 1
ATOM 4467 N N . ARG B 1 242 ? -24.875 -2.641 -22.766 1 71.5 242 ARG B N 1
ATOM 4468 C CA . ARG B 1 242 ? -24 -3.145 -23.797 1 71.5 242 ARG B CA 1
ATOM 4469 C C . ARG B 1 242 ? -22.578 -2.586 -23.641 1 71.5 242 ARG B C 1
ATOM 4471 O O . ARG B 1 242 ? -21.594 -3.312 -23.797 1 71.5 242 ARG B O 1
ATOM 4478 N N . THR B 1 243 ? -22.484 -1.342 -23.359 1 70.88 243 THR B N 1
ATOM 4479 C CA . THR B 1 243 ? -21.188 -0.688 -23.141 1 70.88 243 THR B CA 1
ATOM 4480 C C . THR B 1 243 ? -20.5 -1.272 -21.906 1 70.88 243 THR B C 1
ATOM 4482 O O . THR B 1 243 ? -19.297 -1.522 -21.938 1 70.88 243 THR B O 1
ATOM 4485 N N . VAL B 1 244 ? -21.328 -1.495 -20.812 1 74.25 244 VAL B N 1
ATOM 4486 C CA . VAL B 1 244 ? -20.766 -2.131 -19.625 1 74.25 244 VAL B CA 1
ATOM 4487 C C . VAL B 1 244 ? -20.203 -3.504 -19.984 1 74.25 244 VAL B C 1
ATOM 4489 O O . VAL B 1 244 ? -19.062 -3.818 -19.656 1 74.25 244 VAL B O 1
ATOM 4492 N N . ASN B 1 245 ? -21 -4.207 -20.719 1 72.94 245 ASN B N 1
ATOM 4493 C CA . ASN B 1 245 ? -20.578 -5.543 -21.125 1 72.94 245 ASN B CA 1
ATOM 4494 C C . ASN B 1 245 ? -19.328 -5.496 -22 1 72.94 245 ASN B C 1
ATOM 4496 O O . ASN B 1 245 ? -18.422 -6.312 -21.844 1 72.94 245 ASN B O 1
ATOM 4500 N N . ARG B 1 246 ? -19.328 -4.504 -22.828 1 70.5 246 ARG B N 1
ATOM 4501 C CA . ARG B 1 246 ? -18.188 -4.367 -23.703 1 70.5 246 ARG B CA 1
ATOM 4502 C C . ARG B 1 246 ? -16.922 -4.059 -22.922 1 70.5 246 ARG B C 1
ATOM 4504 O O . ARG B 1 246 ? -15.859 -4.652 -23.156 1 70.5 246 ARG B O 1
ATOM 4511 N N . ILE B 1 247 ? -17.062 -3.17 -21.984 1 69.5 247 ILE B N 1
ATOM 4512 C CA . ILE B 1 247 ? -15.914 -2.738 -21.188 1 69.5 247 ILE B CA 1
ATOM 4513 C C . ILE B 1 247 ? -15.383 -3.912 -20.375 1 69.5 247 ILE B C 1
ATOM 4515 O O . ILE B 1 247 ? -14.172 -4.137 -20.312 1 69.5 247 ILE B O 1
ATOM 4519 N N . PHE B 1 248 ? -16.359 -4.609 -19.781 1 72.62 248 PHE B N 1
ATOM 4520 C CA . PHE B 1 248 ? -15.938 -5.738 -18.953 1 72.62 248 PHE B CA 1
ATOM 4521 C C . PHE B 1 248 ? -15.492 -6.906 -19.812 1 72.62 248 PHE B C 1
ATOM 4523 O O . PHE B 1 248 ? -14.516 -7.586 -19.5 1 72.62 248 PHE B O 1
ATOM 4530 N N . ASN B 1 249 ? -16.156 -6.949 -20.984 1 65 249 ASN B N 1
ATOM 4531 C CA . ASN B 1 249 ? -15.781 -8.023 -21.891 1 65 249 ASN B CA 1
ATOM 4532 C C . ASN B 1 249 ? -14.414 -7.773 -22.516 1 65 249 ASN B C 1
ATOM 4534 O O . ASN B 1 249 ? -13.711 -8.711 -22.891 1 65 249 ASN B O 1
ATOM 4538 N N . ALA B 1 250 ? -14.18 -6.508 -22.578 1 60.69 250 ALA B N 1
ATOM 4539 C CA . ALA B 1 250 ? -12.898 -6.145 -23.172 1 60.69 250 ALA B CA 1
ATOM 4540 C C . ALA B 1 250 ? -11.734 -6.734 -22.391 1 60.69 250 ALA B C 1
ATOM 4542 O O . ALA B 1 250 ? -10.648 -6.957 -22.938 1 60.69 250 ALA B O 1
ATOM 4543 N N . THR B 1 251 ? -12.094 -7.02 -21.172 1 52.94 251 THR B N 1
ATOM 4544 C CA . THR B 1 251 ? -11.047 -7.625 -20.344 1 52.94 251 THR B CA 1
ATOM 4545 C C . THR B 1 251 ? -11.359 -9.094 -20.078 1 52.94 251 THR B C 1
ATOM 4547 O O . THR B 1 251 ? -10.773 -9.703 -19.172 1 52.94 251 THR B O 1
ATOM 4550 N N . GLY B 1 252 ? -12.305 -9.633 -20.797 1 57.88 252 GLY B N 1
ATOM 4551 C CA . GLY B 1 252 ? -12.688 -11.039 -20.734 1 57.88 252 GLY B CA 1
ATOM 4552 C C . GLY B 1 252 ? -13.578 -11.367 -19.562 1 57.88 252 GLY B C 1
ATOM 4553 O O . GLY B 1 252 ? -13.68 -12.523 -19.141 1 57.88 252 GLY B O 1
ATOM 4554 N N . GLU B 1 253 ? -14.133 -10.391 -18.906 1 62.56 253 GLU B N 1
ATOM 4555 C CA . GLU B 1 253 ? -15.023 -10.586 -17.766 1 62.56 253 GLU B CA 1
ATOM 4556 C C . GLU B 1 253 ? -16.438 -10.094 -18.078 1 62.56 253 GLU B C 1
ATOM 4558 O O . GLU B 1 253 ? -16.625 -9.266 -18.969 1 62.56 253 GLU B O 1
ATOM 4563 N N . THR B 1 254 ? -17.406 -10.773 -17.484 1 73.38 254 THR B N 1
ATOM 4564 C CA . THR B 1 254 ? -18.719 -10.164 -17.438 1 73.38 254 THR B CA 1
ATOM 4565 C C . THR B 1 254 ? -18.922 -9.391 -16.141 1 73.38 254 THR B C 1
ATOM 4567 O O . THR B 1 254 ? -18.281 -9.695 -15.125 1 73.38 254 THR B O 1
ATOM 4570 N N . VAL B 1 255 ? -19.75 -8.422 -16.109 1 75.5 255 VAL B N 1
ATOM 4571 C CA . VAL B 1 255 ? -20.047 -7.629 -14.914 1 75.5 255 VAL B CA 1
ATOM 4572 C C . VAL B 1 255 ? -20.547 -8.539 -13.797 1 75.5 255 VAL B C 1
ATOM 4574 O O . VAL B 1 255 ? -20.156 -8.375 -12.633 1 75.5 255 VAL B O 1
ATOM 4577 N N . SER B 1 256 ? -21.328 -9.484 -14.133 1 75 256 SER B N 1
ATOM 4578 C CA . SER B 1 256 ? -21.875 -10.414 -13.148 1 75 256 SER B CA 1
ATOM 4579 C C . SER B 1 256 ? -20.781 -11.234 -12.484 1 75 256 SER B C 1
ATOM 4581 O O . SER B 1 256 ? -20.812 -11.477 -11.273 1 75 256 SER B O 1
ATOM 4583 N N . GLU B 1 257 ? -19.859 -11.625 -13.258 1 73.62 257 GLU B N 1
ATOM 4584 C CA . GLU B 1 257 ? -18.734 -12.398 -12.734 1 73.62 257 GLU B CA 1
ATOM 4585 C C . GLU B 1 257 ? -17.859 -11.555 -11.812 1 73.62 257 GLU B C 1
ATOM 4587 O O . GLU B 1 257 ? -17.406 -12.031 -10.766 1 73.62 257 GLU B O 1
ATOM 4592 N N . VAL B 1 258 ? -17.688 -10.367 -12.289 1 72.31 258 VAL B N 1
ATOM 4593 C CA . VAL B 1 258 ? -16.875 -9.461 -11.484 1 72.31 258 VAL B CA 1
ATOM 4594 C C . VAL B 1 258 ? -17.531 -9.227 -10.133 1 72.31 258 VAL B C 1
ATOM 4596 O O . VAL B 1 258 ? -16.875 -9.266 -9.094 1 72.31 258 VAL B O 1
ATOM 4599 N N . ILE B 1 259 ? -18.766 -9.086 -10.07 1 75.12 259 ILE B N 1
ATOM 4600 C CA . ILE B 1 259 ? -19.516 -8.883 -8.836 1 75.12 259 ILE B CA 1
ATOM 4601 C C . ILE B 1 259 ? -19.391 -10.125 -7.949 1 75.12 259 ILE B C 1
ATOM 4603 O O . ILE B 1 259 ? -19.109 -10.016 -6.754 1 75.12 259 ILE B O 1
ATOM 4607 N N . ARG B 1 260 ? -19.578 -11.219 -8.555 1 74.5 260 ARG B N 1
ATOM 4608 C CA . ARG B 1 260 ? -19.516 -12.484 -7.82 1 74.5 260 ARG B CA 1
ATOM 4609 C C . ARG B 1 260 ? -18.141 -12.695 -7.195 1 74.5 260 ARG B C 1
ATOM 4611 O O . ARG B 1 260 ? -18.047 -13.055 -6.023 1 74.5 260 ARG B O 1
ATOM 4618 N N . VAL B 1 261 ? -17.141 -12.43 -7.887 1 72.75 261 VAL B N 1
ATOM 4619 C CA . VAL B 1 261 ? -15.781 -12.656 -7.434 1 72.75 261 VAL B CA 1
ATOM 4620 C C . VAL B 1 261 ? -15.453 -11.711 -6.277 1 72.75 261 VAL B C 1
ATOM 4622 O O . VAL B 1 261 ? -14.828 -12.117 -5.297 1 72.75 261 VAL B O 1
ATOM 4625 N N . ARG B 1 262 ? -15.844 -10.594 -6.434 1 73.06 262 ARG B N 1
ATOM 4626 C CA . ARG B 1 262 ? -15.578 -9.617 -5.379 1 73.06 262 ARG B CA 1
ATOM 4627 C C . ARG B 1 262 ? -16.344 -9.969 -4.109 1 73.06 262 ARG B C 1
ATOM 4629 O O . ARG B 1 262 ? -15.836 -9.805 -3.002 1 73.06 262 ARG B O 1
ATOM 4636 N N . ARG B 1 263 ? -17.484 -10.461 -4.332 1 74.31 263 ARG B N 1
ATOM 4637 C CA . ARG B 1 263 ? -18.266 -10.922 -3.184 1 74.31 263 ARG B CA 1
ATOM 4638 C C . ARG B 1 263 ? -17.562 -12.086 -2.488 1 74.31 263 ARG B C 1
ATOM 4640 O O . ARG B 1 263 ? -17.484 -12.125 -1.257 1 74.31 263 ARG B O 1
ATOM 4647 N N . LEU B 1 264 ? -17.047 -12.945 -3.225 1 76.88 264 LEU B N 1
ATOM 4648 C CA . LEU B 1 264 ? -16.344 -14.102 -2.67 1 76.88 264 LEU B CA 1
ATOM 4649 C C . LEU B 1 264 ? -15.07 -13.68 -1.957 1 76.88 264 LEU B C 1
ATOM 4651 O O . LEU B 1 264 ? -14.719 -14.227 -0.91 1 76.88 264 LEU B O 1
ATOM 4655 N N . ALA B 1 265 ? -14.469 -12.734 -2.525 1 71.31 265 ALA B N 1
ATOM 4656 C CA . ALA B 1 265 ? -13.227 -12.258 -1.913 1 71.31 265 ALA B CA 1
ATOM 4657 C C . ALA B 1 265 ? -13.5 -11.641 -0.545 1 71.31 265 ALA B C 1
ATOM 4659 O O . ALA B 1 265 ? -12.758 -11.883 0.411 1 71.31 265 ALA B O 1
ATOM 4660 N N . ARG B 1 266 ? -14.406 -10.961 -0.476 1 73.31 266 ARG B N 1
ATOM 4661 C CA . ARG B 1 266 ? -14.789 -10.352 0.794 1 73.31 266 ARG B CA 1
ATOM 4662 C C . ARG B 1 266 ? -15.273 -11.406 1.784 1 73.31 266 ARG B C 1
ATOM 4664 O O . ARG B 1 266 ? -14.992 -11.32 2.98 1 73.31 266 ARG B O 1
ATOM 4671 N N . ALA B 1 267 ? -15.977 -12.32 1.209 1 76.62 267 ALA B N 1
ATOM 4672 C CA . ALA B 1 267 ? -16.391 -13.445 2.045 1 76.62 267 ALA B CA 1
ATOM 4673 C C . ALA B 1 267 ? -15.172 -14.18 2.617 1 76.62 267 ALA B C 1
ATOM 4675 O O . ALA B 1 267 ? -15.172 -14.562 3.789 1 76.62 267 ALA B O 1
ATOM 4676 N N . ARG B 1 268 ? -14.219 -14.312 1.853 1 77 268 ARG B N 1
ATOM 4677 C CA . ARG B 1 268 ? -13 -14.984 2.281 1 77 268 ARG B CA 1
ATOM 4678 C C . ARG B 1 268 ? -12.328 -14.227 3.422 1 77 268 ARG B C 1
ATOM 4680 O O . ARG B 1 268 ? -11.883 -14.836 4.398 1 77 268 ARG B O 1
ATOM 4687 N N . GLU B 1 269 ? -12.281 -13.023 3.236 1 69.62 269 GLU B N 1
ATOM 4688 C CA . GLU B 1 269 ? -11.711 -12.18 4.289 1 69.62 269 GLU B CA 1
ATOM 4689 C C . GLU B 1 269 ? -12.5 -12.32 5.59 1 69.62 269 GLU B C 1
ATOM 4691 O O . GLU B 1 269 ? -11.914 -12.453 6.664 1 69.62 269 GLU B O 1
ATOM 4696 N N . GLU B 1 270 ? -13.703 -12.43 5.422 1 71.69 270 GLU B N 1
ATOM 4697 C CA . GLU B 1 270 ? -14.562 -12.555 6.594 1 71.69 270 GLU B CA 1
ATOM 4698 C C . GLU B 1 270 ? -14.414 -13.93 7.242 1 71.69 270 GLU B C 1
ATOM 4700 O O . GLU B 1 270 ? -14.484 -14.055 8.469 1 71.69 270 GLU B O 1
ATOM 4705 N N . LEU B 1 271 ? -14.203 -14.828 6.406 1 76.88 271 LEU B N 1
ATOM 4706 C CA . LEU B 1 271 ? -13.992 -16.172 6.914 1 76.88 271 LEU B CA 1
ATOM 4707 C C . LEU B 1 271 ? -12.734 -16.25 7.766 1 76.88 271 LEU B C 1
ATOM 4709 O O . LEU B 1 271 ? -12.688 -17 8.75 1 76.88 271 LEU B O 1
ATOM 4713 N N . ALA B 1 272 ? -11.852 -15.43 7.434 1 68.81 272 ALA B N 1
ATOM 4714 C CA . ALA B 1 272 ? -10.57 -15.469 8.125 1 68.81 272 ALA B CA 1
ATOM 4715 C C . ALA B 1 272 ? -10.602 -14.609 9.391 1 68.81 272 ALA B C 1
ATOM 4717 O O . ALA B 1 272 ? -9.875 -14.883 10.352 1 68.81 272 ALA B O 1
ATOM 4718 N N . GLU B 1 273 ? -11.359 -13.711 9.344 1 61.72 273 GLU B N 1
ATOM 4719 C CA . GLU B 1 273 ? -11.195 -12.664 10.352 1 61.72 273 GLU B CA 1
ATOM 4720 C C . GLU B 1 273 ? -12.328 -12.711 11.383 1 61.72 273 GLU B C 1
ATOM 4722 O O . GLU B 1 273 ? -12.273 -12.016 12.398 1 61.72 273 GLU B O 1
ATOM 4727 N N . SER B 1 274 ? -13.352 -13.5 11.039 1 64.69 274 SER B N 1
ATOM 4728 C CA . SER B 1 274 ? -14.5 -13.492 11.93 1 64.69 274 SER B CA 1
ATOM 4729 C C . SER B 1 274 ? -14.961 -14.906 12.266 1 64.69 274 SER B C 1
ATOM 4731 O O . SER B 1 274 ? -14.586 -15.859 11.586 1 64.69 274 SER B O 1
ATOM 4733 N N . ASP B 1 275 ? -15.625 -15.031 13.344 1 70.44 275 ASP B N 1
ATOM 4734 C CA . ASP B 1 275 ? -16.188 -16.328 13.719 1 70.44 275 ASP B CA 1
ATOM 4735 C C . ASP B 1 275 ? -17.641 -16.438 13.289 1 70.44 275 ASP B C 1
ATOM 4737 O O . ASP B 1 275 ? -18.375 -17.297 13.781 1 70.44 275 ASP B O 1
ATOM 4741 N N . ARG B 1 276 ? -18.094 -15.625 12.359 1 76.25 276 ARG B N 1
ATOM 4742 C CA . ARG B 1 276 ? -19.469 -15.711 11.859 1 76.25 276 ARG B CA 1
ATOM 4743 C C . ARG B 1 276 ? -19.688 -17.031 11.125 1 76.25 276 ARG B C 1
ATOM 4745 O O . ARG B 1 276 ? -18.781 -17.562 10.484 1 76.25 276 ARG B O 1
ATOM 4752 N N . SER B 1 277 ? -20.969 -17.469 11.266 1 84.19 277 SER B N 1
ATOM 4753 C CA . SER B 1 277 ? -21.25 -18.719 10.57 1 84.19 277 SER B CA 1
ATOM 4754 C C . SER B 1 277 ? -21.125 -18.562 9.062 1 84.19 277 SER B C 1
ATOM 4756 O O . SER B 1 277 ? -21.297 -17.469 8.531 1 84.19 277 SER B O 1
ATOM 4758 N N . ILE B 1 278 ? -20.875 -19.531 8.469 1 86.5 278 ILE B N 1
ATOM 4759 C CA . ILE B 1 278 ? -20.719 -19.562 7.016 1 86.5 278 ILE B CA 1
ATOM 4760 C C . ILE B 1 278 ? -22.016 -19.094 6.352 1 86.5 278 ILE B C 1
ATOM 4762 O O . ILE B 1 278 ? -22 -18.391 5.344 1 86.5 278 ILE B O 1
ATOM 4766 N N . ALA B 1 279 ? -23.156 -19.5 6.941 1 81.88 279 ALA B N 1
ATOM 4767 C CA . ALA B 1 279 ? -24.469 -19.109 6.426 1 81.88 279 ALA B CA 1
ATOM 4768 C C . ALA B 1 279 ? -24.656 -17.594 6.5 1 81.88 279 ALA B C 1
ATOM 4770 O O . ALA B 1 279 ? -25.156 -16.984 5.555 1 81.88 279 ALA B O 1
ATOM 4771 N N . THR B 1 280 ? -24.188 -17.109 7.477 1 80.88 280 THR B N 1
ATOM 4772 C CA . THR B 1 280 ? -24.312 -15.672 7.684 1 80.88 280 THR B CA 1
ATOM 4773 C C . THR B 1 280 ? -23.438 -14.906 6.684 1 80.88 280 THR B C 1
ATOM 4775 O O . THR B 1 280 ? -23.891 -13.906 6.109 1 80.88 280 THR B O 1
ATOM 4778 N N . ILE B 1 281 ? -22.312 -15.461 6.445 1 81 281 ILE B N 1
ATOM 4779 C CA . ILE B 1 281 ? -21.375 -14.859 5.504 1 81 281 ILE B CA 1
ATOM 4780 C C . ILE B 1 281 ? -21.938 -14.953 4.086 1 81 281 ILE B C 1
ATOM 4782 O O . ILE B 1 281 ? -21.891 -13.984 3.326 1 81 281 ILE B O 1
ATOM 4786 N N . ALA B 1 282 ? -22.562 -16.078 3.84 1 82.06 282 ALA B N 1
ATOM 4787 C CA . ALA B 1 282 ? -23.141 -16.312 2.523 1 82.06 282 ALA B CA 1
ATOM 4788 C C . ALA B 1 282 ? -24.266 -15.328 2.236 1 82.06 282 ALA B C 1
ATOM 4790 O O . ALA B 1 282 ? -24.297 -14.703 1.175 1 82.06 282 ALA B O 1
ATOM 4791 N N . HIS B 1 283 ? -25.109 -15.148 3.141 1 75.19 283 HIS B N 1
ATOM 4792 C CA . HIS B 1 283 ? -26.25 -14.273 2.979 1 75.19 283 HIS B CA 1
ATOM 4793 C C . HIS B 1 283 ? -25.828 -12.812 2.885 1 75.19 283 HIS B C 1
ATOM 4795 O O . HIS B 1 283 ? -26.375 -12.047 2.08 1 75.19 283 HIS B O 1
ATOM 4801 N N . ARG B 1 284 ? -24.828 -12.586 3.506 1 74 284 ARG B N 1
ATOM 4802 C CA . ARG B 1 284 ? -24.328 -11.219 3.576 1 74 284 ARG B CA 1
ATOM 4803 C C . ARG B 1 284 ? -23.797 -10.758 2.223 1 74 284 ARG B C 1
ATOM 4805 O O . ARG B 1 284 ? -23.969 -9.594 1.852 1 74 284 ARG B O 1
ATOM 4812 N N . PHE B 1 285 ? -23.281 -11.727 1.531 1 74.19 285 PHE B N 1
ATOM 4813 C CA . PHE B 1 285 ? -22.641 -11.359 0.273 1 74.19 285 PHE B CA 1
ATOM 4814 C C . PHE B 1 285 ? -23.516 -11.773 -0.913 1 74.19 285 PHE B C 1
ATOM 4816 O O . PHE B 1 285 ? -23.016 -11.93 -2.027 1 74.19 285 PHE B O 1
ATOM 4823 N N . GLY B 1 286 ? -24.812 -11.898 -0.561 1 73.12 286 GLY B N 1
ATOM 4824 C CA . GLY B 1 286 ? -25.812 -11.953 -1.603 1 73.12 286 GLY B CA 1
ATOM 4825 C C . GLY B 1 286 ? -26.031 -13.352 -2.148 1 73.12 286 GLY B C 1
ATOM 4826 O O . GLY B 1 286 ? -26.609 -13.523 -3.221 1 73.12 286 GLY B O 1
ATOM 4827 N N . PHE B 1 287 ? -25.547 -14.273 -1.394 1 77.81 287 PHE B N 1
ATOM 4828 C CA . PHE B 1 287 ? -25.828 -15.625 -1.848 1 77.81 287 PHE B CA 1
ATOM 4829 C C . PHE B 1 287 ? -27.141 -16.125 -1.253 1 77.81 287 PHE B C 1
ATOM 4831 O O . PHE B 1 287 ? -27.406 -15.938 -0.064 1 77.81 287 PHE B O 1
ATOM 4838 N N . SER B 1 288 ? -28.016 -16.516 -2.131 1 73 288 SER B N 1
ATOM 4839 C CA . SER B 1 288 ? -29.359 -16.938 -1.753 1 73 288 SER B CA 1
ATOM 4840 C C . SER B 1 288 ? -29.297 -18.172 -0.85 1 73 288 SER B C 1
ATOM 4842 O O . SER B 1 288 ? -30.219 -18.391 -0.052 1 73 288 SER B O 1
ATOM 4844 N N . ASP B 1 289 ? -28.312 -18.969 -0.927 1 80.06 289 ASP B N 1
ATOM 4845 C CA . ASP B 1 289 ? -28.203 -20.125 -0.04 1 80.06 289 ASP B CA 1
ATOM 4846 C C . ASP B 1 289 ? -26.734 -20.484 0.211 1 80.06 289 ASP B C 1
ATOM 4848 O O . ASP B 1 289 ? -25.875 -20.172 -0.603 1 80.06 289 ASP B O 1
ATOM 4852 N N . THR B 1 290 ? -26.531 -20.969 1.41 1 85.75 290 THR B N 1
ATOM 4853 C CA . THR B 1 290 ? -25.203 -21.328 1.893 1 85.75 290 THR B CA 1
ATOM 4854 C C . THR B 1 290 ? -24.547 -22.328 0.948 1 85.75 290 THR B C 1
ATOM 4856 O O . THR B 1 290 ? -23.328 -22.297 0.757 1 85.75 290 THR B O 1
ATOM 4859 N N . SER B 1 291 ? -25.406 -23.156 0.303 1 85.62 291 SER B N 1
ATOM 4860 C CA . SER B 1 291 ? -24.859 -24.156 -0.624 1 85.62 291 SER B CA 1
ATOM 4861 C C . SER B 1 291 ? -24.266 -23.484 -1.856 1 85.62 291 SER B C 1
ATOM 4863 O O . SER B 1 291 ? -23.172 -23.859 -2.299 1 85.62 291 SER B O 1
ATOM 4865 N N . HIS B 1 292 ? -25 -22.516 -2.307 1 83.19 292 HIS B N 1
ATOM 4866 C CA . HIS B 1 292 ? -24.516 -21.781 -3.463 1 83.19 292 HIS B CA 1
ATOM 4867 C C . HIS B 1 292 ? -23.25 -21 -3.121 1 83.19 292 HIS B C 1
ATOM 4869 O O . HIS B 1 292 ? -22.297 -20.969 -3.916 1 83.19 292 HIS B O 1
ATOM 4875 N N . PHE B 1 293 ? -23.266 -20.516 -1.96 1 88.62 293 PHE B N 1
ATOM 4876 C CA . PHE B 1 293 ? -22.094 -19.797 -1.484 1 88.62 293 PHE B CA 1
ATOM 4877 C C . PHE B 1 293 ? -20.891 -20.75 -1.398 1 88.62 293 PHE B C 1
ATOM 4879 O O . PHE B 1 293 ? -19.812 -20.438 -1.915 1 88.62 293 PHE B O 1
ATOM 4886 N N . SER B 1 294 ? -21.062 -21.812 -0.766 1 86.69 294 SER B N 1
ATOM 4887 C CA . SER B 1 294 ? -19.984 -22.766 -0.557 1 86.69 294 SER B CA 1
ATOM 4888 C C . SER B 1 294 ? -19.438 -23.266 -1.885 1 86.69 294 SER B C 1
ATOM 4890 O O . SER B 1 294 ? -18.219 -23.406 -2.051 1 86.69 294 SER B O 1
ATOM 4892 N N . ARG B 1 295 ? -20.312 -23.453 -2.795 1 84.25 295 ARG B N 1
ATOM 4893 C CA . ARG B 1 295 ? -19.906 -23.922 -4.113 1 84.25 295 ARG B CA 1
ATOM 4894 C C . ARG B 1 295 ? -19.125 -22.859 -4.859 1 84.25 295 ARG B C 1
ATOM 4896 O O . ARG B 1 295 ? -18.094 -23.141 -5.473 1 84.25 295 ARG B O 1
ATOM 4903 N N . SER B 1 296 ? -19.641 -21.656 -4.75 1 81.88 296 SER B N 1
ATOM 4904 C CA . SER B 1 296 ? -18.984 -20.547 -5.434 1 81.88 296 SER B CA 1
ATOM 4905 C C . SER B 1 296 ? -17.625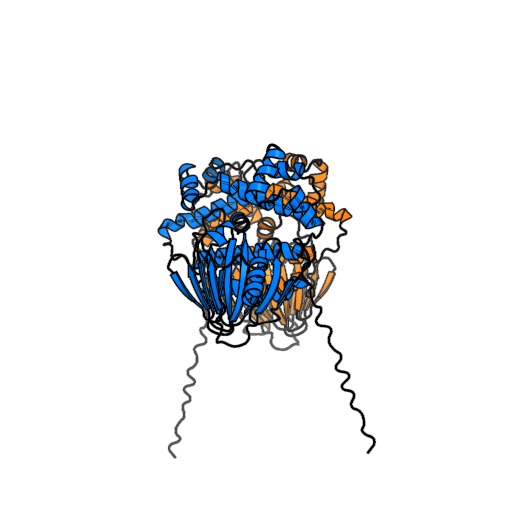 -20.25 -4.824 1 81.88 296 SER B C 1
ATOM 4907 O O . SER B 1 296 ? -16.672 -19.969 -5.547 1 81.88 296 SER B O 1
ATOM 4909 N N . PHE B 1 297 ? -17.625 -20.359 -3.564 1 85.81 297 PHE B N 1
ATOM 4910 C CA . PHE B 1 297 ? -16.391 -20.141 -2.836 1 85.81 297 PHE B CA 1
ATOM 4911 C C . PHE B 1 297 ? -15.352 -21.203 -3.197 1 85.81 297 PHE B C 1
ATOM 4913 O O . PHE B 1 297 ? -14.203 -20.875 -3.51 1 85.81 297 PHE B O 1
ATOM 4920 N N . LYS B 1 298 ? -15.805 -22.375 -3.219 1 80.88 298 LYS B N 1
ATOM 4921 C CA . LYS B 1 298 ? -14.922 -23.484 -3.58 1 80.88 298 LYS B CA 1
ATOM 4922 C C . LYS B 1 298 ? -14.461 -23.375 -5.031 1 80.88 298 LYS B C 1
ATOM 4924 O O . LYS B 1 298 ? -13.305 -23.641 -5.344 1 80.88 298 LYS B O 1
ATOM 4929 N N . ALA B 1 299 ? -15.359 -22.969 -5.805 1 77.06 299 ALA B N 1
ATOM 4930 C CA . ALA B 1 299 ? -15.023 -22.797 -7.219 1 77.06 299 ALA B CA 1
ATOM 4931 C C . ALA B 1 299 ? -13.961 -21.719 -7.406 1 77.06 299 ALA B C 1
ATOM 4933 O O . ALA B 1 299 ? -13.078 -21.844 -8.258 1 77.06 299 ALA B O 1
ATOM 4934 N N . GLN B 1 300 ? -14.164 -20.75 -6.59 1 73.69 300 GLN B N 1
ATOM 4935 C CA . GLN B 1 300 ? -13.273 -19.609 -6.73 1 73.69 300 GLN B CA 1
ATOM 4936 C C . GLN B 1 300 ? -11.938 -19.859 -6.043 1 73.69 300 GLN B C 1
ATOM 4938 O O . GLN B 1 300 ? -10.883 -19.453 -6.547 1 73.69 300 GLN B O 1
ATOM 4943 N N . TYR B 1 301 ? -11.938 -20.562 -4.859 1 77.12 301 TYR B N 1
ATOM 4944 C CA . TYR B 1 301 ? -10.758 -20.609 -4 1 77.12 301 TYR B CA 1
ATOM 4945 C C . TYR B 1 301 ? -10.258 -22.047 -3.848 1 77.12 301 TYR B C 1
ATOM 4947 O O . TYR B 1 301 ? -9.234 -22.281 -3.205 1 77.12 301 TYR B O 1
ATOM 4955 N N . GLY B 1 302 ? -10.93 -23 -4.344 1 74.69 302 GLY B N 1
ATOM 4956 C CA . GLY B 1 302 ? -10.523 -24.406 -4.348 1 74.69 302 GLY B CA 1
ATOM 4957 C C . GLY B 1 302 ? -10.797 -25.109 -3.031 1 74.69 302 GLY B C 1
ATOM 4958 O O . GLY B 1 302 ? -10.547 -26.297 -2.898 1 74.69 302 GLY B O 1
ATOM 4959 N N . ILE B 1 303 ? -11.148 -24.391 -2.059 1 78.94 303 ILE B N 1
ATOM 4960 C CA . ILE B 1 303 ? -11.461 -24.953 -0.75 1 78.94 303 ILE B CA 1
ATOM 4961 C C . ILE B 1 303 ? -12.805 -24.422 -0.263 1 78.94 303 ILE B C 1
ATOM 4963 O O . ILE B 1 303 ? -13.234 -23.344 -0.674 1 78.94 303 ILE B O 1
ATOM 4967 N N . SER B 1 304 ? -13.438 -25.281 0.583 1 85.56 304 SER B N 1
ATOM 4968 C CA . SER B 1 304 ? -14.719 -24.844 1.129 1 85.56 304 SER B CA 1
ATOM 4969 C C . SER B 1 304 ? -14.523 -23.734 2.168 1 85.56 304 SER B C 1
ATOM 4971 O O . SER B 1 304 ? -13.445 -23.609 2.748 1 85.56 304 SER B O 1
ATOM 4973 N N . PRO B 1 305 ? -15.539 -22.984 2.422 1 86.62 305 PRO B N 1
ATOM 4974 C CA . PRO B 1 305 ? -15.445 -21.953 3.461 1 86.62 305 PRO B CA 1
ATOM 4975 C C . PRO B 1 305 ? -15.078 -22.531 4.828 1 86.62 305 PRO B C 1
ATOM 4977 O O . PRO B 1 305 ? -14.273 -21.938 5.547 1 86.62 305 PRO B O 1
ATOM 4980 N N . SER B 1 306 ? -15.656 -23.594 5.148 1 86.69 306 SER B N 1
ATOM 4981 C CA . SER B 1 306 ? -15.367 -24.219 6.434 1 86.69 306 SER B CA 1
ATOM 4982 C C . SER B 1 306 ? -13.914 -24.672 6.52 1 86.69 306 SER B C 1
ATOM 4984 O O . SER B 1 306 ? -13.266 -24.516 7.551 1 86.69 306 SER B O 1
ATOM 4986 N N . ALA B 1 307 ? -13.453 -25.266 5.449 1 81.25 307 ALA B N 1
ATOM 4987 C CA . ALA B 1 307 ? -12.062 -25.703 5.41 1 81.25 307 ALA B CA 1
ATOM 4988 C C . ALA B 1 307 ? -11.117 -24.5 5.484 1 81.25 307 ALA B C 1
ATOM 4990 O O . ALA B 1 307 ? -10.078 -24.562 6.148 1 81.25 307 ALA B O 1
ATOM 4991 N N . TYR B 1 308 ? -11.586 -23.562 4.809 1 80.25 308 TYR B N 1
ATOM 4992 C CA . TYR B 1 308 ? -10.781 -22.344 4.836 1 80.25 308 TYR B CA 1
ATOM 4993 C C . TYR B 1 308 ? -10.664 -21.797 6.254 1 80.25 308 TYR B C 1
ATOM 4995 O O . TYR B 1 308 ? -9.57 -21.438 6.703 1 80.25 308 TYR B O 1
ATOM 5003 N N . ARG B 1 309 ? -11.695 -21.719 6.926 1 79.94 309 ARG B N 1
ATOM 5004 C CA . ARG B 1 309 ? -11.719 -21.234 8.297 1 79.94 309 ARG B CA 1
ATOM 5005 C C . ARG B 1 309 ? -10.922 -22.156 9.219 1 79.94 309 ARG B C 1
ATOM 5007 O O . ARG B 1 309 ? -10.18 -21.688 10.078 1 79.94 309 ARG B O 1
ATOM 5014 N N . ALA B 1 310 ? -11.227 -23.406 9.125 1 76.06 310 ALA B N 1
ATOM 5015 C CA . ALA B 1 310 ? -10.5 -24.391 9.93 1 76.06 310 ALA B CA 1
ATOM 5016 C C . ALA B 1 310 ? -9 -24.266 9.703 1 76.06 310 ALA B C 1
ATOM 5018 O O . ALA B 1 310 ? -8.211 -24.375 10.648 1 76.06 310 ALA B O 1
ATOM 5019 N N . GLU B 1 311 ? -8.734 -24.141 8.531 1 69.06 311 GLU B N 1
ATOM 5020 C CA . GLU B 1 311 ? -7.312 -24 8.211 1 69.06 311 GLU B CA 1
ATOM 5021 C C . GLU B 1 311 ? -6.734 -22.734 8.836 1 69.06 311 GLU B C 1
ATOM 5023 O O . GLU B 1 311 ? -5.598 -22.719 9.305 1 69.06 311 GLU B O 1
ATOM 5028 N N . ARG B 1 312 ? -7.629 -21.875 8.82 1 62.19 312 ARG B N 1
ATOM 5029 C CA . ARG B 1 312 ? -7.199 -20.594 9.367 1 62.19 312 ARG B CA 1
ATOM 5030 C C . ARG B 1 312 ? -7.152 -20.641 10.891 1 62.19 312 ARG B C 1
ATOM 5032 O O . ARG B 1 312 ? -6.262 -20.047 11.508 1 62.19 312 ARG B O 1
ATOM 5039 N N . ALA B 1 313 ? -8.312 -21.25 11.367 1 58.19 313 ALA B N 1
ATOM 5040 C CA . ALA B 1 313 ? -8.328 -21.469 12.812 1 58.19 313 ALA B CA 1
ATOM 5041 C C . ALA B 1 313 ? -7.191 -22.375 13.242 1 58.19 313 ALA B C 1
ATOM 5043 O O . ALA B 1 313 ? -6.633 -22.219 14.336 1 58.19 313 ALA B O 1
ATOM 5044 N N . ARG B 1 314 ? -7.395 -23.547 12.484 1 48.59 314 ARG B N 1
ATOM 5045 C CA . ARG B 1 314 ? -6.23 -24.406 12.672 1 48.59 314 ARG B CA 1
ATOM 5046 C C . ARG B 1 314 ? -4.949 -23.703 12.242 1 48.59 314 ARG B C 1
ATOM 5048 O O . ARG B 1 314 ? -3.848 -24.203 12.469 1 48.59 314 ARG B O 1
ATOM 5055 N N . GLY B 1 315 ? -5.34 -22.891 11.82 1 44.69 315 GLY B N 1
ATOM 5056 C CA . GLY B 1 315 ? -4.227 -22.359 11.055 1 44.69 315 GLY B CA 1
ATOM 5057 C C . GLY B 1 315 ? -2.896 -23 11.406 1 44.69 315 GLY B C 1
ATOM 5058 O O . GLY B 1 315 ? -1.846 -22.578 10.922 1 44.69 315 GLY B O 1
ATOM 5059 N N . ALA B 1 316 ? -2.764 -23.422 12.891 1 33.28 316 ALA B N 1
ATOM 5060 C CA . ALA B 1 316 ? -1.385 -23.828 13.141 1 33.28 316 ALA B CA 1
ATOM 5061 C C . ALA B 1 316 ? -1.055 -25.141 12.43 1 33.28 316 ALA B C 1
ATOM 5063 O O . ALA B 1 316 ? 0.068 -25.328 11.953 1 33.28 316 ALA B O 1
ATOM 5064 N N . SER B 1 317 ? -1.798 -26.359 12.633 1 29.64 317 SER B N 1
ATOM 5065 C CA . SER B 1 317 ? -0.989 -27.562 12.438 1 29.64 317 SER B CA 1
ATOM 5066 C C . SER B 1 317 ? -0.971 -27.969 10.977 1 29.64 317 SER B C 1
ATOM 5068 O O . SER B 1 317 ? -1.896 -28.641 10.5 1 29.64 317 SER B O 1
ATOM 5070 N N . VAL B 1 318 ? -1.165 -27.156 10 1 30.12 318 VAL B N 1
ATOM 5071 C CA . VAL B 1 318 ? -0.819 -27.875 8.789 1 30.12 318 VAL B CA 1
ATOM 5072 C C . VAL B 1 318 ? 0.142 -29.016 9.117 1 30.12 318 VAL B C 1
ATOM 5074 O O . VAL B 1 318 ? 1.177 -28.797 9.75 1 30.12 318 VAL B O 1
ATOM 5077 N N . GLN B 1 319 ? -0.304 -30.156 9.242 1 24.88 319 GLN B N 1
ATOM 5078 C CA . GLN B 1 319 ? 0.492 -31.375 9.359 1 24.88 319 GLN B CA 1
ATOM 5079 C C . GLN B 1 319 ? 1.794 -31.25 8.57 1 24.88 319 GLN B C 1
ATOM 5081 O O . GLN B 1 319 ? 1.775 -31.156 7.344 1 24.88 319 GLN B O 1
ATOM 5086 N N . ARG B 1 320 ? 2.664 -30.562 9.164 1 30.08 320 ARG B N 1
ATOM 5087 C CA . ARG B 1 320 ? 4.074 -30.703 8.82 1 30.08 320 ARG B CA 1
ATOM 5088 C C . ARG B 1 320 ? 4.402 -32.156 8.445 1 30.08 320 ARG B C 1
ATOM 5090 O O . ARG B 1 320 ? 4.23 -33.062 9.266 1 30.08 320 ARG B O 1
ATOM 5097 N N . PRO B 1 321 ? 4.008 -32.531 7.191 1 23.94 321 PRO B N 1
ATOM 5098 C CA . PRO B 1 321 ? 4.586 -33.875 7.195 1 23.94 321 PRO B CA 1
ATOM 5099 C C . PRO B 1 321 ? 5.871 -33.969 8.016 1 23.94 321 PRO B C 1
ATOM 5101 O O . PRO B 1 321 ? 6.645 -33 8.062 1 23.94 321 PRO B O 1
ATOM 5104 N N . VAL B 1 322 ? 5.816 -34.625 9.07 1 26.39 322 VAL B N 1
ATOM 5105 C CA . VAL B 1 322 ? 6.969 -35.031 9.859 1 26.39 322 VAL B CA 1
ATOM 5106 C C . VAL B 1 322 ? 8.125 -35.406 8.93 1 26.39 322 VAL B C 1
ATOM 5108 O O . VAL B 1 322 ? 8.18 -36.5 8.391 1 26.39 322 VAL B O 1
ATOM 5111 N N . ALA B 1 323 ? 8.172 -34.688 7.738 1 27.38 323 ALA B N 1
ATOM 5112 C CA . ALA B 1 323 ? 9.453 -35.125 7.203 1 27.38 323 ALA B CA 1
ATOM 5113 C C . ALA B 1 323 ? 10.562 -34.969 8.234 1 27.38 323 ALA B C 1
ATOM 5115 O O . ALA B 1 323 ? 10.586 -34 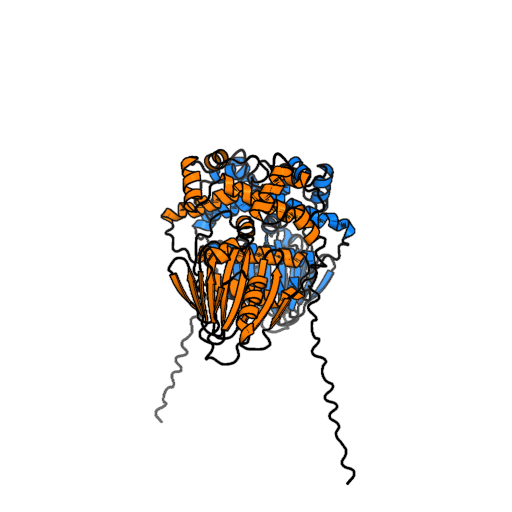9 1 27.38 323 ALA B O 1
ATOM 5116 N N . ALA B 1 324 ? 11.125 -35.969 8.617 1 27.25 324 ALA B N 1
ATOM 5117 C CA . ALA B 1 324 ? 12.336 -36.125 9.414 1 27.25 324 ALA B CA 1
ATOM 5118 C C . ALA B 1 324 ? 13.336 -35 9.125 1 27.25 324 ALA B C 1
ATOM 5120 O O . ALA B 1 324 ? 13.883 -34.938 8.023 1 27.25 324 ALA B O 1
ATOM 5121 N N . VAL B 1 325 ? 12.953 -33.812 9.477 1 28.48 325 VAL B N 1
ATOM 5122 C CA . VAL B 1 325 ? 13.969 -32.781 9.453 1 28.48 325 VAL B CA 1
ATOM 5123 C C . VAL B 1 325 ? 15.258 -33.312 10.086 1 28.48 325 VAL B C 1
ATOM 5125 O O . VAL B 1 325 ? 15.273 -33.656 11.266 1 28.48 325 VAL B O 1
ATOM 5128 N N . HIS B 1 326 ? 16.016 -34.031 9.359 1 26.33 326 HIS B N 1
ATOM 5129 C CA . HIS B 1 326 ? 17.328 -34.406 9.898 1 26.33 326 HIS B CA 1
ATOM 5130 C C . HIS B 1 326 ? 18.078 -33.188 10.391 1 26.33 326 HIS B C 1
ATOM 5132 O O . HIS B 1 326 ? 18.344 -32.25 9.617 1 26.33 326 HIS B O 1
ATOM 5138 N N . ARG B 1 327 ? 17.75 -32.75 11.586 1 28.67 327 ARG B N 1
ATOM 5139 C CA . ARG B 1 327 ? 18.609 -31.781 12.258 1 28.67 327 ARG B CA 1
ATOM 5140 C C . ARG B 1 327 ? 20.094 -32.094 12 1 28.67 327 ARG B C 1
ATOM 5142 O O . ARG B 1 327 ? 20.531 -33.25 12.203 1 28.67 327 ARG B O 1
ATOM 5149 N N . ALA B 1 328 ? 20.641 -31.391 11.016 1 26.58 328 ALA B N 1
ATOM 5150 C CA . ALA B 1 328 ? 22.094 -31.547 10.914 1 26.58 328 ALA B CA 1
ATOM 5151 C C . ALA B 1 328 ? 22.75 -31.516 12.289 1 26.58 328 ALA B C 1
ATOM 5153 O O . ALA B 1 328 ? 22.609 -30.547 13.039 1 26.58 328 ALA B O 1
ATOM 5154 N N . GLY B 1 329 ? 22.641 -32.625 13.055 1 27.47 329 GLY B N 1
ATOM 5155 C CA . GLY B 1 329 ? 23.484 -32.844 14.219 1 27.47 329 GLY B CA 1
ATOM 5156 C C . GLY B 1 329 ? 24.875 -32.25 14.055 1 27.47 329 GLY B C 1
ATOM 5157 O O . GLY B 1 329 ? 25.578 -32.562 13.094 1 27.47 329 GLY B O 1
ATOM 5158 N N . VAL B 1 330 ? 25 -30.938 14.422 1 27.7 330 VAL B N 1
ATOM 5159 C CA . VAL B 1 330 ? 26.312 -30.328 14.633 1 27.7 330 VAL B CA 1
ATOM 5160 C C . VAL B 1 330 ? 27.281 -31.375 15.203 1 27.7 330 VAL B C 1
ATOM 5162 O O . VAL B 1 330 ? 27.062 -31.875 16.312 1 27.7 330 VAL B O 1
ATOM 5165 N N . ARG B 1 331 ? 27.656 -32.25 14.344 1 27.31 331 ARG B N 1
ATOM 5166 C CA . ARG B 1 331 ? 28.766 -33.094 14.781 1 27.31 331 ARG B CA 1
ATOM 5167 C C . ARG B 1 331 ? 29.828 -32.25 15.492 1 27.31 331 ARG B C 1
ATOM 5169 O O . ARG B 1 331 ? 30.328 -31.266 14.938 1 27.31 331 ARG B O 1
ATOM 5176 N N . ARG B 1 332 ? 29.609 -32.062 16.828 1 25.58 332 ARG B N 1
ATOM 5177 C CA . ARG B 1 332 ? 30.688 -31.641 17.719 1 25.58 332 ARG B CA 1
ATOM 5178 C C . ARG B 1 332 ? 32.031 -32.188 17.25 1 25.58 332 ARG B C 1
ATOM 5180 O O . ARG B 1 332 ? 32.219 -33.406 17.172 1 25.58 332 ARG B O 1
ATOM 5187 N N . LYS B 1 333 ? 32.562 -31.422 16.281 1 30.5 333 LYS B N 1
ATOM 5188 C CA . LYS B 1 333 ? 33.969 -31.688 15.914 1 30.5 333 LYS B CA 1
ATOM 5189 C C . LYS B 1 333 ? 34.812 -31.891 17.156 1 30.5 333 LYS B C 1
ATOM 5191 O O . LYS B 1 333 ? 35.031 -30.953 17.953 1 30.5 333 LYS B O 1
ATOM 5196 N N . GLU B 1 334 ? 34.469 -33 17.938 1 26.97 334 GLU B N 1
ATOM 5197 C CA . GLU B 1 334 ? 35.469 -33.375 18.938 1 26.97 334 GLU B CA 1
ATOM 5198 C C . GLU B 1 334 ? 36.906 -33.281 18.375 1 26.97 334 GLU B C 1
ATOM 5200 O O . GLU B 1 334 ? 37.25 -34.031 17.469 1 26.97 334 GLU B O 1
ATOM 5205 N N . THR B 1 335 ? 37.281 -31.984 18 1 28.67 335 THR B N 1
ATOM 5206 C CA . THR B 1 335 ? 38.688 -31.766 17.75 1 28.67 335 THR B CA 1
ATOM 5207 C C . THR B 1 335 ? 39.531 -32.438 18.812 1 28.67 335 THR B C 1
ATOM 5209 O O . THR B 1 335 ? 39.5 -32.062 19.984 1 28.67 335 THR B O 1
ATOM 5212 N N . GLY B 1 336 ? 39.469 -33.781 18.875 1 22.95 336 GLY B N 1
ATOM 5213 C CA . GLY B 1 336 ? 40.406 -34.625 19.641 1 22.95 336 GLY B CA 1
ATOM 5214 C C . GLY B 1 336 ? 41.844 -34.156 19.516 1 22.95 336 GLY B C 1
ATOM 5215 O O . GLY B 1 336 ? 42.469 -34.344 18.469 1 22.95 336 GLY B O 1
ATOM 5216 N N . VAL B 1 337 ? 42.094 -32.875 19.906 1 28.86 337 VAL B N 1
ATOM 5217 C CA . VAL B 1 337 ? 43.5 -32.5 20.078 1 28.86 337 VAL B CA 1
ATOM 5218 C C . VAL B 1 337 ? 44.219 -33.562 20.906 1 28.86 337 VAL B C 1
ATOM 5220 O O . VAL B 1 337 ? 43.906 -33.75 22.094 1 28.86 337 VAL B O 1
ATOM 5223 N N . THR B 1 338 ? 44.312 -34.719 20.328 1 26.27 338 THR B N 1
ATOM 5224 C CA . THR B 1 338 ? 45.219 -35.688 20.906 1 26.27 338 THR B CA 1
ATOM 5225 C C . THR B 1 338 ? 46.594 -35.031 21.203 1 26.27 338 THR B C 1
ATOM 5227 O O . THR B 1 338 ? 47.25 -34.562 20.297 1 26.27 338 THR B O 1
ATOM 5230 N N . VAL B 1 339 ? 46.656 -34.312 22.375 1 28.03 339 VAL B N 1
ATOM 5231 C CA . VAL B 1 339 ? 47.906 -33.906 22.969 1 28.03 339 VAL B CA 1
ATOM 5232 C C . VAL B 1 339 ? 48.906 -35.062 22.906 1 28.03 339 VAL B C 1
ATOM 5234 O O . VAL B 1 339 ? 48.656 -36.125 23.484 1 28.03 339 VAL B O 1
ATOM 5237 N N . ALA B 1 340 ? 49.531 -35.188 21.75 1 25.64 340 ALA B N 1
ATOM 5238 C CA . ALA B 1 340 ? 50.688 -36.062 21.609 1 25.64 340 ALA B CA 1
ATOM 5239 C C . ALA B 1 340 ? 51.656 -35.906 22.766 1 25.64 340 ALA B C 1
ATOM 5241 O O . ALA B 1 340 ? 52.094 -34.781 23.078 1 25.64 340 ALA B O 1
ATOM 5242 N N . GLN B 1 341 ? 51.469 -36.625 23.828 1 25.22 341 GLN B N 1
ATOM 5243 C CA . GLN B 1 341 ? 52.406 -36.875 24.906 1 25.22 341 GLN B CA 1
ATOM 5244 C C . GLN B 1 341 ? 53.812 -37.094 24.344 1 25.22 341 GLN B C 1
ATOM 5246 O O . GLN B 1 341 ? 54.562 -37.969 24.828 1 25.22 341 GLN B O 1
ATOM 5251 N N . GLY B 1 342 ? 54.406 -36.188 23.438 1 23.66 342 GLY B N 1
ATOM 5252 C CA . GLY B 1 342 ? 55.844 -36.25 23.594 1 23.66 342 GLY B CA 1
ATOM 5253 C C . GLY B 1 342 ? 56.344 -35.75 24.922 1 23.66 342 GLY B C 1
ATOM 5254 O O . GLY B 1 342 ? 55.656 -34.969 25.594 1 23.66 342 GLY B O 1
#

Radius of gyration: 27.57 Å; Cα contacts (8 Å, |Δi|>4): 1296; chains: 2; bounding box: 86×78×56 Å

pLDDT: mean 74.66, std 20.33, range [22.95, 97.44]